Protein AF-A5IZ38-F1 (afdb_monomer)

Mean predicted aligned error: 10.1 Å

Solvent-accessible surface area (backbone atoms only — not comparable to full-atom values): 22453 Å² total; per-residue (Å²): 129,82,81,79,72,78,81,65,81,74,67,98,78,52,60,69,39,56,30,22,94,85,27,89,41,72,40,40,49,67,57,51,66,51,55,42,49,67,48,47,71,60,35,50,74,72,67,51,71,61,56,84,64,45,83,82,74,67,75,89,55,76,58,35,37,31,35,37,46,33,78,35,29,62,71,71,43,76,42,51,26,86,52,90,80,62,40,81,42,83,52,65,94,46,70,87,67,57,73,76,56,59,71,46,69,62,50,44,52,53,49,34,47,42,32,18,53,51,19,73,37,47,79,24,36,38,35,36,31,52,59,74,90,63,63,71,57,58,57,53,49,49,41,32,79,77,66,65,34,30,27,33,42,30,82,53,65,82,76,53,73,62,59,47,51,39,52,55,54,65,79,68,62,60,85,65,78,77,54,65,60,90,83,39,59,88,68,78,88,74,50,74,67,53,52,53,51,50,54,49,38,47,50,46,48,36,47,40,51,51,35,53,42,36,85,67,36,40,77,84,69,41,53,67,58,50,31,49,53,34,46,51,42,14,51,53,20,54,78,68,66,30,47,36,39,28,41,58,50,59,62,80,63,75,70,48,74,58,62,30,41,57,70,66,52,74,39,81,67,20,39,51,99,88,36,81,29,73,66,32,40,48,46,47,47,37,30,52,54,64,77,42,86,91,41,75,69,57,47,34,36,44,58,47,47,49,65,53,66,51,91,67,91,73,86,82,82,92,86,76,72,77,76,62,82,58,62,56,74,55,55,70,36,40,68,56,30,30,53,38,34,55,50,36,51,56,50,58,64,48,38,67,64,36,101,26,43,48,72,45,72,46,53,45,100,83,70,45,81,41,64,73,75,79,84,73,80,85,86,73,89,71,81,131

Foldseek 3Di:
DPPPPPPPPDPPPFDWDALEPPAPDIDGPVVLVVQLCPCVVVCVVVVLPCQVVCLPDPDDDLQLAEEEEEQADEDPNNFRAHRPQAAAAEDDPDPVQQPPGHYDCPSVVVCNQPAGSNHSHVSRHYYYYHDRVDAPVVSVCCCCVVPVHQHYEYQDDQDDQLVLLLVVLPPQDDPPLVDADPPFDADDQDDPVRLVLLLVLLLLVLLLLRLLCCVLAVVSSVLVVLLVSLQVVLVVSVVRNHAYEYELALLVPSDDVPSLACVSQQDPQQDDPNHRDLVSNLSSLSNSCNNDPSDSSNSSSVVRSCLQRPPDDPDDDDDDRSNDHHPVVLCNPSVSSNVSNVVSSVVSSVSNDDPSYHYDFDAPPVRHTDGDDPPDDPPDPDDD

Organism: Mycoplasmopsis agalactiae (strain NCTC 10123 / CIP 59.7 / PG2) (NCBI:txid347257)

InterPro domains:
  IPR036852 Peptidase S8/S53 domain superfamily [G3DSA:3.40.50.200] (44-381)
  IPR036852 Peptidase S8/S53 domain superfamily [SSF52743] (63-375)

Secondary structure (DSSP, 8-state):
-----------TT--EEESSSS-S-EEEHHHHHHHTTTTHHHHHHTT--GGGGTTTSPPP-TTSEEEEEESSB--GGG-----TT-EEEE--SSTTTGGGPPB-HHHHHHHHHHHSTTSS-TT-EEEEEE--SS-HHHHHHHHHHHH---EEEE---PPPHHHHHHHHHHHS--GGGGSPPTT---PPPPPHHHHHHHHHHHHHHHHHHHHHTTGGGHHHHTHHHHHHHHHHHHHHHHHTT-EEEEE--SGGGSS-HHHHSSTTT--GGGEETTEE-HHHHHHHHHHHHHHS---HHHHHHHHHHHHHH--S-----SS---SS---HHHHHSHHHHHHHHHHHHHHHHHTT--TTEEEE--B-TTS-B---------------

Sequence (384 aa):
MPMIMVATSLPNNDNEIKLNANSSETISKALYNKLIKLYKPYYDKLGIWDRDDTHQNYESNKYDKVGIIELHDTTEDYFLSQNKNFHFKKILLDKAKDSNIAIDDHGYAVCSLIGTDTGINPNALLYYSSLNNANIIDYIKNFYEKYDIKLINMSLGPTNPYDLIYNISNSSYSKNIFTKYKNSTVMNSLSTSDKKRLKHSYLLLAKAIVYFTLFENEQIYNLSSIKKNYSEIGKYAQKNNIKIIQSSGNDNNEITNEMGNNEFLNQPEFMENGIISKDKIYSSFQSFFNQTPNTRMLRTIRAILDKAFNNNNWIYDFDNNWISDFDFPSFIDPKTRKEKLFKALSYWQSLHYHDGIISVGSVNWSNIASPFSSFTKKIRAHTL

pLDDT: mean 79.43, std 18.35, range [22.16, 98.06]

Structure (mmCIF, N/CA/C/O backbone):
data_AF-A5IZ38-F1
#
_entry.id   AF-A5IZ38-F1
#
loop_
_atom_site.group_PDB
_atom_site.id
_atom_site.type_symbol
_atom_site.label_atom_id
_atom_site.label_alt_id
_atom_site.label_comp_id
_atom_site.label_asym_id
_atom_site.label_entity_id
_atom_site.label_seq_id
_atom_site.pdbx_PDB_ins_code
_atom_site.Cartn_x
_atom_site.Cartn_y
_atom_site.Cartn_z
_atom_site.occupancy
_atom_site.B_iso_or_equiv
_atom_site.auth_seq_id
_atom_site.auth_comp_id
_atom_site.auth_asym_id
_atom_site.auth_atom_id
_atom_site.pdbx_PDB_model_num
ATOM 1 N N . MET A 1 1 ? -12.557 12.482 -6.720 1.00 26.14 1 MET A N 1
ATOM 2 C CA . MET A 1 1 ? -13.920 13.042 -6.745 1.00 26.14 1 MET A CA 1
ATOM 3 C C . MET A 1 1 ? -13.873 14.346 -5.964 1.00 26.14 1 MET A C 1
ATOM 5 O O . MET A 1 1 ? -13.251 14.335 -4.906 1.00 26.14 1 MET A O 1
ATOM 9 N N . PRO A 1 2 ? -14.384 15.479 -6.475 1.00 22.16 2 PRO A N 1
ATOM 10 C CA . PRO A 1 2 ? -14.448 16.681 -5.659 1.00 22.16 2 PRO A CA 1
ATOM 11 C C . PRO A 1 2 ? -15.354 16.368 -4.472 1.00 22.16 2 PRO A C 1
ATOM 13 O O . PRO A 1 2 ? -16.440 15.821 -4.648 1.00 22.16 2 PRO A O 1
ATOM 16 N N . MET A 1 3 ? -14.872 16.664 -3.269 1.00 24.45 3 MET A N 1
ATOM 17 C CA . MET A 1 3 ? -15.709 16.750 -2.084 1.00 24.45 3 MET A CA 1
ATOM 18 C C . MET A 1 3 ? -16.775 17.795 -2.432 1.00 24.45 3 MET A C 1
ATOM 20 O O . MET A 1 3 ? -16.469 18.986 -2.496 1.00 24.45 3 MET A O 1
ATOM 24 N N . ILE A 1 4 ? -17.986 17.359 -2.791 1.00 23.55 4 ILE A N 1
ATOM 25 C CA . ILE A 1 4 ? -19.114 18.268 -2.975 1.00 23.55 4 ILE A CA 1
ATOM 26 C C . ILE A 1 4 ? -19.472 18.729 -1.565 1.00 23.55 4 ILE A C 1
ATOM 28 O O . ILE A 1 4 ? -20.332 18.162 -0.900 1.00 23.55 4 ILE A O 1
ATOM 32 N N . MET A 1 5 ? -18.761 19.744 -1.080 1.00 26.56 5 MET A N 1
ATOM 33 C CA . MET A 1 5 ? -19.292 20.594 -0.036 1.00 26.56 5 MET A CA 1
ATOM 34 C C . MET A 1 5 ? -20.402 21.393 -0.701 1.00 26.56 5 MET A C 1
ATOM 36 O O . MET A 1 5 ? -20.150 22.386 -1.381 1.00 26.56 5 MET A O 1
ATOM 40 N N . VAL A 1 6 ? -21.643 20.929 -0.547 1.00 26.62 6 VAL A N 1
ATOM 41 C CA . VAL A 1 6 ? -22.785 21.821 -0.714 1.00 26.62 6 VAL A CA 1
ATOM 42 C C . VAL A 1 6 ? -22.636 22.849 0.402 1.00 26.62 6 VAL A C 1
ATOM 44 O O . VAL A 1 6 ? -22.978 22.583 1.555 1.00 26.62 6 VAL A O 1
ATOM 47 N N . ALA A 1 7 ? -22.046 23.996 0.071 1.00 31.62 7 ALA A N 1
ATOM 48 C CA . ALA A 1 7 ? -22.030 25.171 0.920 1.00 31.62 7 ALA A CA 1
ATOM 49 C C . ALA A 1 7 ? -23.467 25.696 1.010 1.00 31.62 7 ALA A C 1
ATOM 51 O O . ALA A 1 7 ? -23.849 26.662 0.361 1.00 31.62 7 ALA A O 1
ATOM 52 N N . THR A 1 8 ? -24.301 25.014 1.788 1.00 37.41 8 THR A N 1
ATOM 53 C CA . THR A 1 8 ? -25.486 25.645 2.350 1.00 37.41 8 THR A CA 1
ATOM 54 C C . THR A 1 8 ? -24.958 26.541 3.455 1.00 37.41 8 THR A C 1
ATOM 56 O O . THR A 1 8 ? -24.354 26.013 4.391 1.00 37.41 8 THR A O 1
ATOM 59 N N . SER A 1 9 ? -25.136 27.857 3.337 1.00 40.84 9 SER A N 1
ATOM 60 C CA . SER A 1 9 ? -24.907 28.802 4.431 1.00 40.84 9 SER A CA 1
ATOM 61 C C . SER A 1 9 ? -25.506 28.217 5.710 1.00 40.84 9 SER A C 1
ATOM 63 O O . SER A 1 9 ? -26.728 28.072 5.809 1.00 40.84 9 SER A O 1
ATOM 65 N N . LEU A 1 10 ? -24.651 27.772 6.631 1.00 48.34 10 LEU A N 1
ATOM 66 C CA . LEU A 1 10 ? -25.107 27.260 7.914 1.00 48.34 10 LEU A CA 1
ATOM 67 C C . LEU A 1 10 ? -25.697 28.460 8.669 1.00 48.34 10 LEU A C 1
ATOM 69 O O . LEU A 1 10 ? -25.060 29.515 8.698 1.00 48.34 10 LEU A O 1
ATOM 73 N N . PRO A 1 11 ? -26.933 28.368 9.180 1.00 47.59 11 PRO A N 1
ATOM 74 C CA . PRO A 1 11 ? -27.545 29.473 9.898 1.00 47.59 11 PRO A CA 1
ATOM 75 C C . PRO A 1 11 ? -26.682 29.860 11.111 1.00 47.59 11 PRO A C 1
ATOM 77 O O . PRO A 1 11 ? -26.232 29.003 11.863 1.00 47.59 11 PRO A O 1
ATOM 80 N N . ASN A 1 12 ? -26.492 31.167 11.317 1.00 48.22 12 ASN A N 1
ATOM 81 C CA . ASN A 1 12 ? -25.656 31.781 12.368 1.00 48.22 12 ASN A CA 1
ATOM 82 C C . ASN A 1 12 ? -26.086 31.480 13.827 1.00 48.22 12 ASN A C 1
ATOM 84 O O . ASN A 1 12 ? -25.519 32.053 14.749 1.00 48.22 12 ASN A O 1
ATOM 88 N N . ASN A 1 13 ? -27.073 30.605 14.045 1.00 54.66 13 ASN A N 1
ATOM 89 C CA . ASN A 1 13 ? -27.627 30.251 15.360 1.00 54.66 13 ASN A CA 1
ATOM 90 C C . ASN A 1 13 ? -27.396 28.776 15.730 1.00 54.66 13 ASN A C 1
ATOM 92 O O . ASN A 1 13 ? -28.115 28.222 16.565 1.00 54.66 13 ASN A O 1
ATOM 96 N N . ASP A 1 14 ? -26.433 28.103 15.104 1.00 62.09 14 ASP A N 1
ATOM 97 C CA . ASP A 1 14 ? -26.144 26.720 15.458 1.00 62.09 14 ASP A CA 1
ATOM 98 C C . ASP A 1 14 ? -25.391 26.658 16.792 1.00 62.09 14 ASP A C 1
ATOM 100 O O . ASP A 1 14 ? -24.223 27.028 16.873 1.00 62.09 14 ASP A O 1
ATOM 104 N N . ASN A 1 15 ? -26.050 26.133 17.829 1.00 84.62 15 ASN A N 1
ATOM 105 C CA . ASN A 1 15 ? -25.371 25.718 19.055 1.00 84.62 15 ASN A CA 1
ATOM 106 C C . ASN A 1 15 ? -24.191 24.808 18.694 1.00 84.62 15 ASN A C 1
ATOM 108 O O . ASN A 1 15 ? -24.372 23.764 18.051 1.00 84.62 15 ASN A O 1
ATOM 112 N N . GLU A 1 16 ? -22.998 25.208 19.116 1.00 90.31 16 GLU A N 1
ATOM 113 C CA . GLU A 1 16 ? -21.815 24.372 19.013 1.00 90.31 16 GLU A CA 1
ATOM 114 C C . GLU A 1 16 ? -21.898 23.217 20.011 1.00 90.31 16 GLU A C 1
ATOM 116 O O . GLU A 1 16 ? -22.345 23.366 21.150 1.00 90.31 16 GLU A O 1
ATOM 121 N N . ILE A 1 17 ? -21.468 22.046 19.563 1.00 92.62 17 ILE A N 1
ATOM 122 C CA . ILE A 1 17 ? -21.305 20.849 20.381 1.00 92.62 17 ILE A CA 1
ATOM 123 C C . ILE A 1 17 ? -19.865 20.367 20.239 1.00 92.62 17 ILE A C 1
ATOM 125 O O . ILE A 1 17 ? -19.242 20.575 19.199 1.00 92.62 17 ILE A O 1
ATOM 129 N N . LYS A 1 18 ? -19.325 19.712 21.267 1.00 92.88 18 LYS A N 1
ATOM 130 C CA . LYS A 1 18 ? -18.025 19.039 21.142 1.00 92.88 18 LYS A CA 1
ATOM 131 C C . LYS A 1 18 ? -18.110 17.903 20.129 1.00 92.88 18 LYS A C 1
ATOM 133 O O . LYS A 1 18 ? -19.163 17.277 20.033 1.00 92.88 18 LYS A O 1
ATOM 138 N N . LEU A 1 19 ? -17.017 17.587 19.432 1.00 91.06 19 LEU A N 1
ATOM 139 C CA . LEU A 1 19 ? -16.993 16.445 18.503 1.00 91.06 19 LEU A CA 1
ATOM 140 C C . LEU A 1 19 ? -17.249 15.114 19.223 1.00 91.06 19 LEU A C 1
ATOM 142 O O . LEU A 1 19 ? -18.016 14.284 18.732 1.00 91.06 19 LEU A O 1
ATOM 146 N N . ASN A 1 20 ? -16.670 14.968 20.417 1.00 92.38 20 ASN A N 1
ATOM 147 C CA . ASN A 1 20 ? -16.955 13.906 21.375 1.00 92.38 20 ASN A CA 1
ATOM 148 C C . ASN A 1 20 ? -16.713 14.366 22.821 1.00 92.38 20 ASN A C 1
ATOM 150 O O . ASN A 1 20 ? -16.308 15.504 23.058 1.00 92.38 20 ASN A O 1
ATOM 154 N N . ALA A 1 21 ? -16.977 13.492 23.798 1.00 88.38 21 ALA A N 1
ATOM 155 C CA . ALA A 1 21 ? -16.871 13.822 25.222 1.00 88.38 21 ALA A CA 1
ATOM 156 C C . ALA A 1 21 ? -15.472 14.323 25.641 1.00 88.38 21 ALA A C 1
ATOM 158 O O . ALA A 1 21 ? -15.375 15.227 26.478 1.00 88.38 21 ALA A O 1
ATOM 159 N N . ASN A 1 22 ? -14.415 13.777 25.032 1.00 87.06 22 ASN A N 1
ATOM 160 C CA . ASN A 1 22 ? -13.018 14.076 25.357 1.00 87.06 22 ASN A CA 1
ATOM 161 C C . ASN A 1 22 ? -12.400 15.156 24.456 1.00 87.06 22 ASN A C 1
ATOM 163 O O . ASN A 1 22 ? -11.372 15.721 24.812 1.00 87.06 22 ASN A O 1
ATOM 167 N N . SER A 1 23 ? -13.029 15.469 23.323 1.00 88.75 23 SER A N 1
ATOM 168 C CA . SER A 1 23 ? -12.504 16.401 22.324 1.00 88.75 23 SER A CA 1
ATOM 169 C C . SER A 1 23 ? -12.352 17.838 22.850 1.00 88.75 23 SER A C 1
ATOM 171 O O . SER A 1 23 ? -13.195 18.350 23.610 1.00 88.75 23 SER A O 1
ATOM 173 N N . SER A 1 24 ? -11.277 18.498 22.404 1.00 89.50 24 SER A N 1
ATOM 174 C CA . SER A 1 24 ? -11.072 19.950 22.503 1.00 89.50 24 SER A CA 1
ATOM 175 C C . SER A 1 24 ? -11.806 20.746 21.422 1.00 89.50 24 SER A C 1
ATOM 177 O O . SER A 1 24 ? -11.967 21.955 21.567 1.00 89.50 24 SER A O 1
ATOM 179 N N . GLU A 1 25 ? -12.251 20.082 20.358 1.00 89.75 25 GLU A N 1
ATOM 180 C CA . GLU A 1 25 ? -12.828 20.695 19.167 1.00 89.75 25 GLU A CA 1
ATOM 181 C C . GLU A 1 25 ? -14.359 20.746 19.239 1.00 89.75 25 GLU A C 1
ATOM 183 O O . GLU A 1 25 ? -15.025 19.858 19.789 1.00 89.75 25 GLU A O 1
ATOM 188 N N . THR A 1 26 ? -14.934 21.782 18.628 1.00 91.12 26 THR A N 1
ATOM 189 C CA . THR A 1 26 ? -16.383 21.965 18.511 1.00 91.12 26 THR A CA 1
ATOM 190 C C . THR A 1 26 ? -16.840 21.991 17.057 1.00 91.12 26 THR A C 1
ATOM 192 O O . THR A 1 26 ? -16.072 22.202 16.119 1.00 91.12 26 THR A O 1
ATOM 195 N N . ILE A 1 27 ? -18.129 21.733 16.859 1.00 91.69 27 ILE A N 1
ATOM 196 C CA . ILE A 1 27 ? -18.794 21.788 15.562 1.00 91.69 27 ILE A CA 1
ATOM 197 C C . ILE A 1 27 ? -20.224 22.278 15.725 1.00 91.69 27 ILE A C 1
ATOM 199 O O . ILE A 1 27 ? -20.875 22.035 16.743 1.00 91.69 27 ILE A O 1
ATOM 203 N N . SER A 1 28 ? -20.753 22.920 14.687 1.00 93.19 28 SER A N 1
ATOM 204 C CA . SER A 1 28 ? -22.173 23.249 14.640 1.00 93.19 28 SER A CA 1
ATOM 205 C C . SER A 1 28 ? -23.008 21.963 14.661 1.00 93.19 28 SER A C 1
ATOM 207 O O . SER A 1 28 ? -22.737 21.005 13.923 1.00 93.19 28 SER A O 1
ATOM 209 N N . LYS A 1 29 ? -24.059 21.934 15.489 1.00 90.69 29 LYS A N 1
ATOM 210 C CA . LYS A 1 29 ? -24.967 20.779 15.576 1.00 90.69 29 LYS A CA 1
ATOM 211 C C . LYS A 1 29 ? -25.564 20.402 14.215 1.00 90.69 29 LYS A C 1
ATOM 213 O O . LYS A 1 29 ? -25.745 19.217 13.926 1.00 90.69 29 LYS A O 1
ATOM 218 N N . ALA A 1 30 ? -25.860 21.384 13.359 1.00 89.50 30 ALA A N 1
ATOM 219 C CA . ALA A 1 30 ? -26.395 21.120 12.026 1.00 89.50 30 ALA A CA 1
ATOM 220 C C . ALA A 1 30 ? -25.363 20.455 11.105 1.00 89.50 30 ALA A C 1
ATOM 222 O O . ALA A 1 30 ? -25.721 19.543 10.355 1.00 89.50 30 ALA A O 1
ATOM 223 N N . LEU A 1 31 ? -24.094 20.876 11.159 1.00 89.31 31 LEU A N 1
ATOM 224 C CA . LEU A 1 31 ? -23.029 20.249 10.381 1.00 89.31 31 LEU A CA 1
ATOM 225 C C . LEU A 1 31 ? -22.761 18.819 10.862 1.00 89.31 31 LEU A C 1
ATOM 227 O O . LEU A 1 31 ? -22.715 17.909 10.036 1.00 89.31 31 LEU A O 1
ATOM 231 N N . TYR A 1 32 ? -22.685 18.598 12.174 1.00 91.88 32 TYR A N 1
ATOM 232 C CA . TYR A 1 32 ? -22.549 17.258 12.749 1.00 91.88 32 TYR A CA 1
ATOM 233 C C . TYR A 1 32 ? -23.661 16.311 12.257 1.00 91.88 32 TYR A C 1
ATOM 235 O O . TYR A 1 32 ? -23.368 15.255 11.695 1.00 91.88 32 TYR A O 1
ATOM 243 N N . ASN A 1 33 ? -24.930 16.733 12.333 1.00 90.19 33 ASN A N 1
ATOM 244 C CA . ASN A 1 33 ? -26.077 15.932 11.881 1.00 90.19 33 ASN A CA 1
ATOM 245 C C . ASN A 1 33 ? -26.040 15.587 10.381 1.00 90.19 33 ASN A C 1
ATOM 247 O O . ASN A 1 33 ? -26.626 14.585 9.963 1.00 90.19 33 ASN A O 1
ATOM 251 N N . LYS A 1 34 ? -25.390 16.420 9.558 1.00 89.31 34 LYS A N 1
ATOM 252 C CA . LYS A 1 34 ? -25.162 16.133 8.135 1.00 89.31 34 LYS A CA 1
ATOM 253 C C . LYS A 1 34 ? -24.046 15.105 7.955 1.00 89.31 34 LYS A C 1
ATOM 255 O O . LYS A 1 34 ? -24.214 14.163 7.186 1.00 89.31 34 LYS A O 1
ATOM 260 N N . LEU A 1 35 ? -22.930 15.271 8.665 1.00 89.50 35 LEU A N 1
ATOM 261 C CA . LEU A 1 35 ? -21.743 14.424 8.524 1.00 89.50 35 LEU A CA 1
ATOM 262 C C . LEU A 1 35 ? -21.998 12.975 8.953 1.00 89.50 35 LEU A C 1
ATOM 264 O O . LEU A 1 35 ? -21.610 12.063 8.227 1.00 89.50 35 LEU A O 1
ATOM 268 N N . ILE A 1 36 ? -22.719 12.744 10.054 1.00 89.38 36 ILE A N 1
ATOM 269 C CA . ILE A 1 36 ? -23.016 11.378 10.534 1.00 89.38 36 ILE A CA 1
ATOM 270 C C . ILE A 1 36 ? -23.857 10.547 9.550 1.00 89.38 36 ILE A C 1
ATOM 272 O O . ILE A 1 36 ? -23.861 9.320 9.609 1.00 89.38 36 ILE A O 1
ATOM 276 N N . LYS A 1 37 ? -24.545 11.203 8.604 1.00 87.44 37 LYS A N 1
ATOM 277 C CA . LYS A 1 37 ? -25.358 10.556 7.561 1.00 87.44 37 LYS A CA 1
ATOM 278 C C . LYS A 1 37 ? -24.602 10.327 6.252 1.00 87.44 37 LYS A C 1
ATOM 280 O O . LYS A 1 37 ? -25.165 9.731 5.338 1.00 87.44 37 LYS A O 1
ATOM 285 N N . LEU A 1 38 ? -23.347 10.774 6.145 1.00 85.94 38 LEU A N 1
ATOM 286 C CA . LEU A 1 38 ? -22.576 10.747 4.898 1.00 85.94 38 LEU A CA 1
ATOM 287 C C . LEU A 1 38 ? -22.450 9.333 4.307 1.00 85.94 38 LEU A C 1
ATOM 289 O O . LEU A 1 38 ? -22.584 9.163 3.098 1.00 85.94 38 LEU A O 1
ATOM 293 N N . TYR A 1 39 ? -22.234 8.325 5.158 1.00 83.44 39 TYR A N 1
ATOM 294 C CA . TYR A 1 39 ? -22.057 6.930 4.739 1.00 83.44 39 TYR A CA 1
ATOM 295 C C . TYR A 1 39 ? -23.345 6.102 4.746 1.00 83.44 39 TYR A C 1
ATOM 297 O O . TYR A 1 39 ? -23.320 4.955 4.304 1.00 83.44 39 TYR A O 1
ATOM 305 N N . LYS A 1 40 ? -24.485 6.670 5.169 1.00 83.50 40 LYS A N 1
ATOM 306 C CA . LYS A 1 40 ? -25.761 5.941 5.230 1.00 83.50 40 LYS A CA 1
ATOM 307 C C . LYS A 1 40 ? -26.129 5.269 3.894 1.00 83.50 40 LYS A C 1
ATOM 309 O O . LYS A 1 40 ? -26.362 4.066 3.911 1.00 83.50 40 LYS A O 1
ATOM 314 N N . PRO A 1 41 ? -26.053 5.944 2.725 1.00 83.50 41 PRO A N 1
ATOM 315 C CA . PRO A 1 41 ? -26.365 5.292 1.449 1.00 83.50 41 PRO A CA 1
ATOM 316 C C . PRO A 1 41 ? -25.462 4.092 1.122 1.00 83.50 41 PRO A C 1
ATOM 318 O O . PRO A 1 41 ? -25.882 3.162 0.437 1.00 83.50 41 PRO A O 1
ATOM 321 N N . TYR A 1 42 ? -24.209 4.113 1.589 1.00 80.50 42 TYR A N 1
ATOM 322 C CA . TYR A 1 42 ? -23.277 3.002 1.406 1.00 80.50 42 TYR A CA 1
ATOM 323 C C . TYR A 1 42 ? -23.657 1.810 2.291 1.00 80.50 42 TYR A C 1
ATOM 325 O O . TYR A 1 42 ? -23.711 0.683 1.803 1.00 80.50 42 TYR A O 1
ATOM 333 N N . TYR A 1 43 ? -23.984 2.056 3.561 1.00 83.56 43 TYR A N 1
ATOM 334 C CA . TYR A 1 43 ? -24.446 1.021 4.488 1.00 83.56 43 TYR A CA 1
ATOM 335 C C . TYR A 1 43 ? -25.780 0.407 4.055 1.00 83.56 43 TYR A C 1
ATOM 337 O O . TYR A 1 43 ? -25.907 -0.817 4.040 1.00 83.56 43 TYR A O 1
ATOM 345 N N . ASP A 1 44 ? -26.720 1.229 3.584 1.00 81.44 44 ASP A N 1
ATOM 346 C CA . ASP A 1 44 ? -28.009 0.764 3.070 1.00 81.44 44 ASP A CA 1
ATOM 347 C C . ASP A 1 44 ? -27.832 -0.191 1.881 1.00 81.44 44 ASP A C 1
ATOM 349 O O . ASP A 1 44 ? -28.496 -1.226 1.803 1.00 81.44 44 ASP A O 1
ATOM 353 N N . LYS A 1 45 ? -26.885 0.110 0.978 1.00 78.50 45 LYS A N 1
ATOM 354 C CA . LYS A 1 45 ? -26.538 -0.764 -0.154 1.00 78.50 45 LYS A CA 1
ATOM 355 C C . LYS A 1 45 ? -25.963 -2.109 0.302 1.00 78.50 45 LYS A C 1
ATOM 357 O O . LYS A 1 45 ? -26.183 -3.118 -0.363 1.00 78.50 45 LYS A O 1
ATOM 362 N N . LEU A 1 46 ? -25.218 -2.121 1.405 1.00 79.00 46 LEU A N 1
ATOM 363 C CA . LEU A 1 46 ? -24.658 -3.338 1.996 1.00 79.00 46 LEU A CA 1
ATOM 364 C C . LEU A 1 46 ? -25.674 -4.117 2.852 1.00 79.00 46 LEU A C 1
ATOM 366 O O . LEU A 1 46 ? -25.317 -5.158 3.395 1.00 79.00 46 LEU A O 1
ATOM 370 N N . GLY A 1 47 ? -26.920 -3.641 2.967 1.00 82.31 47 GLY A N 1
ATOM 371 C CA . GLY A 1 47 ? -27.958 -4.279 3.781 1.00 82.31 47 GLY A CA 1
ATOM 372 C C . GLY A 1 47 ? -27.818 -4.015 5.283 1.00 82.31 47 GLY A C 1
ATOM 373 O O . GLY A 1 47 ? -28.368 -4.760 6.087 1.00 82.31 47 GLY A O 1
ATOM 374 N N . ILE A 1 48 ? -27.066 -2.983 5.678 1.00 83.44 48 ILE A N 1
ATOM 375 C CA . ILE A 1 48 ? -26.840 -2.616 7.080 1.00 83.44 48 ILE A CA 1
ATOM 376 C C . ILE A 1 48 ? -27.854 -1.528 7.466 1.00 83.44 48 ILE A C 1
ATOM 378 O O . ILE A 1 48 ? -27.511 -0.351 7.578 1.00 83.44 48 ILE A O 1
ATOM 382 N N . TRP A 1 49 ? -29.121 -1.913 7.606 1.00 79.75 49 TRP A N 1
ATOM 383 C CA . TRP A 1 49 ? -30.230 -0.967 7.801 1.00 79.75 49 TRP A CA 1
ATOM 384 C C . TRP A 1 49 ? -30.432 -0.550 9.262 1.00 79.75 49 TRP A C 1
ATOM 386 O O . TRP A 1 49 ? -30.724 0.614 9.532 1.00 79.75 49 TRP A O 1
ATOM 396 N N . ASP A 1 50 ? -30.167 -1.454 10.206 1.00 71.62 50 ASP A N 1
ATOM 397 C CA . ASP A 1 50 ? -30.507 -1.263 11.627 1.00 71.62 50 ASP A CA 1
ATOM 398 C C . ASP A 1 50 ? -29.417 -0.534 12.425 1.00 71.62 50 ASP A C 1
ATOM 400 O O . ASP A 1 50 ? -29.502 -0.394 13.643 1.00 71.62 50 ASP A O 1
ATOM 404 N N . ARG A 1 51 ? -28.370 -0.050 11.748 1.00 77.38 51 ARG A N 1
ATOM 405 C CA . ARG A 1 51 ? -27.239 0.664 12.357 1.00 77.38 51 ARG A CA 1
ATOM 406 C C . ARG A 1 51 ? -27.701 1.801 13.271 1.00 77.38 51 ARG A C 1
ATOM 408 O O . ARG A 1 51 ? -27.210 1.919 14.390 1.00 77.38 51 ARG A O 1
ATOM 415 N N . ASP A 1 52 ? -28.634 2.621 12.793 1.00 69.38 52 ASP A N 1
ATOM 416 C CA . ASP A 1 52 ? -29.102 3.809 13.516 1.00 69.38 52 ASP A CA 1
ATOM 417 C C . ASP A 1 52 ? -30.038 3.443 14.698 1.00 69.38 52 ASP A C 1
ATOM 419 O O . ASP A 1 52 ? -30.177 4.233 15.633 1.00 69.38 52 ASP A O 1
ATOM 423 N N . ASP A 1 53 ? -30.608 2.229 14.706 1.00 63.75 53 ASP A N 1
ATOM 424 C CA . ASP A 1 53 ? -31.478 1.707 15.775 1.00 63.75 53 ASP A CA 1
ATOM 425 C C . ASP A 1 53 ? -30.680 1.066 16.931 1.00 63.75 53 ASP A C 1
ATOM 427 O O . ASP A 1 53 ? -31.195 0.878 18.039 1.00 63.75 53 ASP A O 1
ATOM 431 N N . THR A 1 54 ? -29.389 0.774 16.716 1.00 58.22 54 THR A N 1
ATOM 432 C CA . THR A 1 54 ? -28.534 0.042 17.671 1.00 58.22 54 THR A CA 1
ATOM 433 C C . THR A 1 54 ? -28.258 0.765 18.990 1.00 58.22 54 THR A C 1
ATOM 435 O O . THR A 1 54 ? -27.780 0.134 19.925 1.00 58.22 54 THR A O 1
ATOM 438 N N . HIS A 1 55 ? -28.557 2.057 19.141 1.00 56.94 55 HIS A N 1
ATOM 439 C CA . HIS A 1 55 ? -28.225 2.777 20.378 1.00 56.94 55 HIS A CA 1
ATOM 440 C C . HIS A 1 55 ? -29.090 2.392 21.588 1.00 56.94 55 HIS A C 1
ATOM 442 O O . HIS A 1 55 ? -28.657 2.595 22.721 1.00 56.94 55 HIS A O 1
ATOM 448 N N . GLN A 1 56 ? -30.307 1.878 21.378 1.00 58.38 56 GLN A N 1
ATOM 449 C CA . GLN A 1 56 ? -31.271 1.687 22.472 1.00 58.38 56 GLN A CA 1
ATOM 450 C C . GLN A 1 56 ? -31.390 0.235 22.960 1.00 58.38 56 GLN A C 1
ATOM 452 O O . GLN A 1 56 ? -31.727 0.037 24.122 1.00 58.38 56 GLN A O 1
ATOM 457 N N . ASN A 1 57 ? -31.046 -0.762 22.130 1.00 63.12 57 ASN A N 1
ATOM 458 C CA . ASN A 1 57 ? -31.182 -2.196 22.443 1.00 63.12 57 ASN A CA 1
ATOM 459 C C . ASN A 1 57 ? -29.908 -3.005 22.108 1.00 63.12 57 ASN A C 1
ATOM 461 O O . ASN A 1 57 ? -29.986 -4.112 21.580 1.00 63.12 57 ASN A O 1
ATOM 465 N N . TYR A 1 58 ? -28.724 -2.437 22.358 1.00 70.56 58 TYR A N 1
ATOM 466 C CA . TYR A 1 58 ? -27.456 -3.104 22.053 1.00 70.56 58 TYR A CA 1
ATOM 467 C C . TYR A 1 58 ? -27.106 -4.188 23.073 1.00 70.56 58 TYR A C 1
ATOM 469 O O . TYR A 1 58 ? -26.847 -3.889 24.241 1.00 70.56 58 TYR A O 1
ATOM 477 N N . GLU A 1 59 ? -27.004 -5.433 22.619 1.00 75.56 59 GLU A N 1
ATOM 478 C CA . GLU A 1 59 ? -26.366 -6.494 23.392 1.00 75.56 59 GLU A CA 1
ATOM 479 C C . GLU A 1 59 ? -24.878 -6.554 23.053 1.00 75.56 59 GLU A C 1
ATOM 481 O O . GLU A 1 59 ? -24.487 -6.768 21.903 1.00 75.56 59 GLU A O 1
ATOM 486 N N . SER A 1 60 ? -24.039 -6.358 24.073 1.00 79.69 60 SER A N 1
ATOM 487 C CA . SER A 1 60 ? -22.594 -6.399 23.887 1.00 79.69 60 SER A CA 1
ATOM 488 C C . SER A 1 60 ? -22.140 -7.773 23.404 1.00 79.69 60 SER A C 1
ATOM 490 O O . SER A 1 60 ? -22.585 -8.813 23.894 1.00 79.69 60 SER A O 1
ATOM 492 N N . ASN A 1 61 ? -21.207 -7.775 22.459 1.00 83.94 61 ASN A N 1
ATOM 493 C CA . ASN A 1 61 ? -20.606 -8.976 21.917 1.00 83.94 61 ASN A CA 1
ATOM 494 C C . ASN A 1 61 ? -19.070 -8.942 22.037 1.00 83.94 61 ASN A C 1
ATOM 496 O O . ASN A 1 61 ? -18.423 -7.907 22.185 1.00 83.94 61 ASN A O 1
ATOM 500 N N . LYS A 1 62 ? -18.445 -10.119 21.937 1.00 84.38 62 LYS A N 1
ATOM 501 C CA . LYS A 1 62 ? -16.982 -10.289 22.069 1.00 84.38 62 LYS A CA 1
ATOM 502 C C . LYS A 1 62 ? -16.136 -9.580 20.991 1.00 84.38 62 LYS A C 1
ATOM 504 O O . LYS A 1 62 ? -14.914 -9.573 21.100 1.00 84.38 62 LYS A O 1
ATOM 509 N N . TYR A 1 63 ? -16.760 -9.055 19.942 1.00 89.62 63 TYR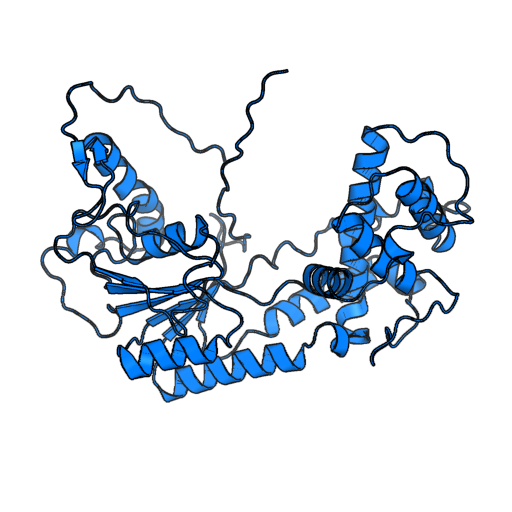 A N 1
ATOM 510 C CA . TYR A 1 63 ? -16.157 -8.302 18.839 1.00 89.62 63 TYR A CA 1
ATOM 511 C C . TYR A 1 63 ? -16.387 -6.786 18.950 1.00 89.62 63 TYR A C 1
ATOM 513 O O . TYR A 1 63 ? -15.935 -6.051 18.078 1.00 89.62 63 TYR A O 1
ATOM 521 N N . ASP A 1 64 ? -17.014 -6.306 20.031 1.00 91.25 64 ASP A N 1
ATOM 522 C CA . ASP A 1 64 ? -17.166 -4.869 20.303 1.00 91.25 64 ASP A CA 1
ATOM 523 C C . ASP A 1 64 ? -15.827 -4.192 20.549 1.00 91.25 64 ASP A C 1
ATOM 525 O O . ASP A 1 64 ? -15.650 -3.022 20.227 1.00 91.25 64 ASP A O 1
ATOM 529 N N . LYS A 1 65 ? -14.867 -4.926 21.120 1.00 96.50 65 LYS A N 1
ATOM 530 C CA . LYS A 1 65 ? -13.487 -4.463 21.226 1.00 96.50 65 LYS A CA 1
ATOM 531 C C . LYS A 1 65 ? -12.801 -4.666 19.885 1.00 96.50 65 LYS A C 1
ATOM 533 O O . LYS A 1 65 ? -12.519 -5.805 19.499 1.00 96.50 65 LYS A O 1
ATOM 538 N N . VAL A 1 66 ? -12.500 -3.561 19.215 1.00 97.69 66 VAL A N 1
ATOM 539 C CA . VAL A 1 66 ? -11.859 -3.569 17.902 1.00 97.69 66 VAL A CA 1
ATOM 540 C C . VAL A 1 66 ? -10.436 -3.053 18.030 1.00 97.69 66 VAL A C 1
ATOM 542 O O . VAL A 1 66 ? -10.213 -1.891 18.364 1.00 97.69 66 VAL A O 1
ATOM 545 N N . GLY A 1 67 ? -9.471 -3.930 17.765 1.00 97.62 67 GLY A N 1
ATOM 546 C CA . GLY A 1 67 ? -8.071 -3.559 17.596 1.00 97.62 67 GLY A CA 1
ATOM 547 C C . GLY A 1 67 ? -7.853 -2.956 16.213 1.00 97.62 67 GLY A C 1
ATOM 548 O O . G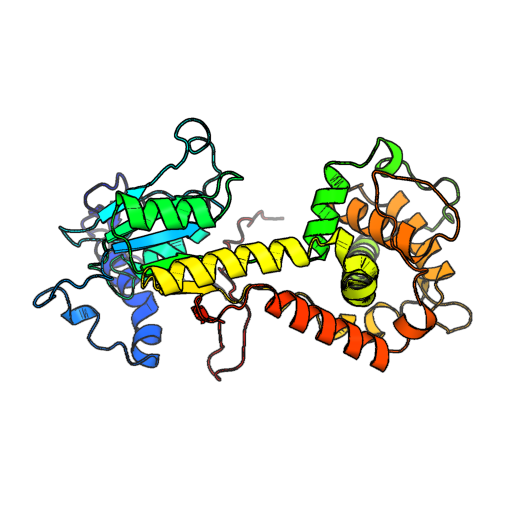LY A 1 67 ? -8.357 -3.485 15.228 1.00 97.62 67 GLY A O 1
ATOM 549 N N . ILE A 1 68 ? -7.104 -1.868 16.120 1.00 96.25 68 ILE A N 1
ATOM 550 C CA . ILE A 1 68 ? -6.769 -1.187 14.869 1.00 96.25 68 ILE A CA 1
ATOM 551 C C . ILE A 1 68 ? -5.252 -1.027 14.828 1.00 96.25 68 ILE A C 1
ATOM 553 O O . ILE A 1 68 ? -4.670 -0.459 15.751 1.00 96.25 68 ILE A O 1
ATOM 557 N N . ILE A 1 69 ? -4.622 -1.557 13.779 1.00 94.19 69 ILE A N 1
ATOM 558 C CA . ILE A 1 69 ? -3.176 -1.455 13.544 1.00 94.19 69 ILE A CA 1
ATOM 559 C C . ILE A 1 69 ? -2.937 -0.655 12.262 1.00 94.19 69 ILE A C 1
ATOM 561 O O . ILE A 1 69 ? -3.392 -1.061 11.192 1.00 94.19 69 ILE A O 1
ATOM 565 N N . GLU A 1 70 ? -2.189 0.442 12.366 1.00 91.06 70 GLU A N 1
ATOM 566 C CA . GLU A 1 70 ? -1.904 1.379 11.266 1.00 91.06 70 GLU A CA 1
ATOM 567 C C . GLU A 1 70 ? -0.407 1.738 11.185 1.00 91.06 70 GLU A C 1
ATOM 569 O O . GLU A 1 70 ? 0.356 1.471 12.111 1.00 91.06 70 GLU A O 1
ATOM 574 N N . LEU A 1 71 ? 0.044 2.349 10.080 1.00 86.12 71 LEU A N 1
ATOM 575 C CA . LEU A 1 71 ? 1.441 2.813 9.935 1.00 86.12 71 LEU A CA 1
ATOM 576 C C . LEU A 1 71 ? 1.726 4.090 10.730 1.00 86.12 71 LEU A C 1
ATOM 578 O O . LEU A 1 71 ? 2.847 4.313 11.182 1.00 86.12 71 LEU A O 1
ATOM 582 N N . HIS A 1 72 ? 0.716 4.940 10.853 1.00 87.50 72 HIS A N 1
ATOM 583 C CA . HIS A 1 72 ? 0.812 6.287 11.392 1.00 87.50 72 HIS A CA 1
ATOM 584 C C . HIS A 1 72 ? -0.093 6.426 12.613 1.00 87.50 72 HIS A C 1
ATOM 586 O O . HIS A 1 72 ? -0.964 5.591 12.848 1.00 87.50 72 HIS A O 1
ATOM 592 N N . ASP A 1 73 ? 0.153 7.429 13.448 1.00 88.12 73 ASP A N 1
ATOM 593 C CA . ASP A 1 73 ? -0.683 7.696 14.618 1.00 88.12 73 ASP A CA 1
ATOM 594 C C . ASP A 1 73 ? -1.914 8.543 14.237 1.00 88.12 73 ASP A C 1
ATOM 596 O O . ASP A 1 73 ? -1.982 9.132 13.160 1.00 88.12 73 ASP A O 1
ATOM 600 N N . THR A 1 74 ? -2.905 8.608 15.122 1.00 88.94 74 THR A N 1
ATOM 601 C CA . THR A 1 74 ? -4.112 9.433 14.960 1.00 88.94 74 THR A CA 1
ATOM 602 C C . THR A 1 74 ? -4.510 10.086 16.284 1.00 88.94 74 THR A C 1
ATOM 604 O O . THR A 1 74 ? -3.917 9.785 17.312 1.00 88.94 74 THR A O 1
ATOM 607 N N . THR A 1 75 ? -5.484 10.994 16.315 1.00 85.88 75 THR A N 1
ATOM 608 C CA . THR A 1 75 ? -5.982 11.597 17.570 1.00 85.88 75 THR A CA 1
ATOM 609 C C . THR A 1 75 ? -7.493 11.457 17.686 1.00 85.88 75 THR A C 1
ATOM 611 O O . THR A 1 75 ? -8.198 11.464 16.677 1.00 85.88 75 THR A O 1
ATOM 614 N N . GLU A 1 76 ? -7.991 11.342 18.921 1.00 88.25 76 GLU A N 1
ATOM 615 C CA . GLU A 1 76 ? -9.430 11.276 19.183 1.00 88.25 76 GLU A CA 1
ATOM 616 C C . GLU A 1 76 ? -10.141 12.622 19.055 1.00 88.25 76 GLU A C 1
ATOM 618 O O . GLU A 1 76 ? -11.366 12.645 18.941 1.00 88.25 76 GLU A O 1
ATOM 623 N N . ASP A 1 77 ? -9.394 13.729 19.018 1.00 86.44 77 ASP A N 1
ATOM 624 C CA . ASP A 1 77 ? -9.957 15.084 19.025 1.00 86.44 77 ASP A CA 1
ATOM 625 C C . ASP A 1 77 ? -10.947 15.316 17.887 1.00 86.44 77 ASP A C 1
ATOM 627 O O . ASP A 1 77 ? -11.917 16.045 18.065 1.00 86.44 77 ASP A O 1
ATOM 631 N N . TYR A 1 78 ? -10.757 14.651 16.747 1.00 86.56 78 TYR A N 1
ATOM 632 C CA . TYR A 1 78 ? -11.575 14.849 15.553 1.00 86.56 78 TYR A CA 1
ATOM 633 C C . TYR A 1 78 ? -12.708 13.827 15.385 1.00 86.56 78 TYR A C 1
ATOM 635 O O . TYR A 1 78 ? -13.500 13.950 14.451 1.00 86.56 78 TYR A O 1
ATOM 643 N N . PHE A 1 79 ? -12.817 12.808 16.246 1.00 92.44 79 PHE A N 1
ATOM 644 C CA . PHE A 1 79 ? -13.840 11.773 16.081 1.00 92.44 79 PHE A CA 1
ATOM 645 C C . PHE A 1 79 ? -15.242 12.297 16.395 1.00 92.44 79 PHE A C 1
ATOM 647 O O . PHE A 1 79 ? -15.503 12.798 17.489 1.00 92.44 79 PHE A O 1
ATOM 654 N N . LEU A 1 80 ? -16.158 12.120 15.438 1.00 92.62 80 LEU A N 1
ATOM 655 C CA . LEU A 1 80 ? -17.567 12.495 15.558 1.00 92.62 80 LEU A CA 1
ATOM 656 C C . LEU A 1 80 ? -18.331 11.444 16.369 1.00 92.62 80 LEU A C 1
ATOM 658 O O . LEU A 1 80 ? -18.783 10.448 15.808 1.00 92.62 80 LEU A O 1
ATOM 662 N N . SER A 1 81 ? -18.474 11.651 17.676 1.00 92.75 81 SER A N 1
ATOM 663 C CA . SER A 1 81 ? -19.210 10.731 18.544 1.00 92.75 81 SER A CA 1
ATOM 664 C C . SER A 1 81 ? -19.904 11.437 19.709 1.00 92.75 81 SER A C 1
ATOM 666 O O . SER A 1 81 ? -19.257 11.931 20.624 1.00 92.75 81 SER A O 1
ATOM 668 N N . GLN A 1 82 ? -21.232 11.454 19.717 1.00 91.88 82 GLN A N 1
ATOM 669 C CA . GLN A 1 82 ? -22.071 11.877 20.840 1.00 91.88 82 GLN A CA 1
ATOM 670 C C . GLN A 1 82 ? -22.505 10.684 21.702 1.00 91.88 82 GLN A C 1
ATOM 672 O O . GLN A 1 82 ? -23.254 10.857 22.669 1.00 91.88 82 GLN A O 1
ATOM 677 N N . ASN A 1 83 ? -22.033 9.474 21.383 1.00 88.25 83 ASN A N 1
ATOM 678 C CA . ASN A 1 83 ? -22.227 8.311 22.231 1.00 88.25 83 ASN A CA 1
ATOM 679 C C . ASN A 1 83 ? -21.534 8.543 23.584 1.00 88.25 83 ASN A C 1
ATOM 681 O O . ASN A 1 83 ? -20.320 8.727 23.659 1.00 88.25 83 ASN A O 1
ATOM 685 N N . LYS A 1 84 ? -22.302 8.494 24.678 1.00 85.88 84 LYS A N 1
ATOM 686 C CA . LYS A 1 84 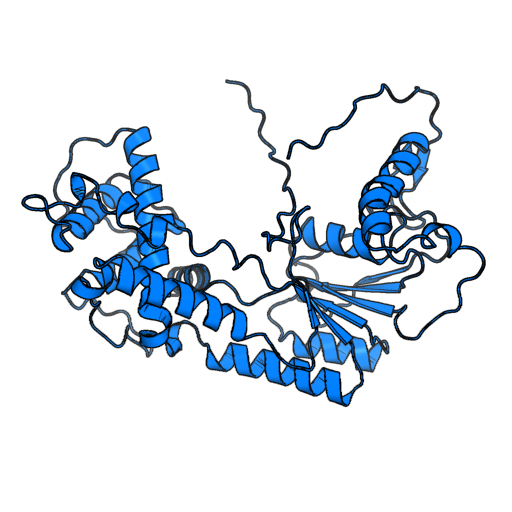? -21.773 8.655 26.045 1.00 85.88 84 LYS A CA 1
ATOM 687 C C . LYS A 1 84 ? -20.747 7.582 26.416 1.00 85.88 84 LYS A C 1
ATOM 689 O O . LYS A 1 84 ? -19.928 7.815 27.296 1.00 85.88 84 LYS A O 1
ATOM 694 N N . ASN A 1 85 ? -20.805 6.435 25.744 1.00 85.88 85 ASN A N 1
ATOM 695 C CA . ASN A 1 85 ? -19.903 5.307 25.942 1.00 85.88 85 ASN A CA 1
ATOM 696 C C . ASN A 1 85 ? -18.788 5.256 24.887 1.00 85.88 85 ASN A C 1
ATOM 698 O O . ASN A 1 85 ? -18.143 4.219 24.744 1.00 85.88 85 ASN A O 1
ATOM 702 N N . PHE A 1 86 ? -18.569 6.341 24.132 1.00 91.75 86 PHE A N 1
ATOM 703 C CA . PHE A 1 86 ? -17.479 6.405 23.167 1.00 91.75 86 PHE A CA 1
ATOM 704 C C . PHE A 1 86 ? -16.144 6.071 23.836 1.00 91.75 86 PHE A C 1
ATOM 706 O O . PHE A 1 86 ? -15.792 6.628 24.877 1.00 91.75 86 PHE A O 1
ATOM 713 N N . HIS A 1 87 ? -15.402 5.154 23.223 1.00 94.12 87 HIS A N 1
ATOM 714 C CA . HIS A 1 87 ? -14.130 4.693 23.742 1.00 94.12 87 HIS A CA 1
ATOM 715 C C . HIS A 1 87 ? -13.092 4.672 22.636 1.00 94.12 87 HIS A C 1
ATOM 717 O O . HIS A 1 87 ? -13.215 3.924 21.665 1.00 94.12 87 HIS A O 1
ATOM 723 N N . PHE A 1 88 ? -12.033 5.440 22.846 1.00 95.62 88 PHE A N 1
ATOM 724 C CA . PHE A 1 88 ? -10.811 5.350 22.079 1.00 95.62 88 PHE A CA 1
ATOM 725 C C . PHE A 1 88 ? -9.638 5.194 23.039 1.00 95.62 88 PHE A C 1
ATOM 727 O O . PHE A 1 88 ? -9.461 5.970 23.977 1.00 95.62 88 PHE A O 1
ATOM 734 N N . LYS A 1 89 ? -8.828 4.162 22.819 1.00 94.88 89 LYS A N 1
ATOM 735 C CA . LYS A 1 89 ? -7.640 3.902 23.620 1.00 94.88 89 LYS A CA 1
ATOM 736 C C . LYS A 1 89 ? -6.449 3.616 22.731 1.00 94.88 89 LYS A C 1
ATOM 738 O O . LYS A 1 89 ? -6.368 2.566 22.098 1.00 94.88 89 LYS A O 1
ATOM 743 N N . LYS A 1 90 ? -5.465 4.510 22.787 1.00 92.31 90 LYS A N 1
ATOM 744 C CA . LYS A 1 90 ? -4.140 4.236 22.236 1.00 92.31 90 LYS A CA 1
ATOM 745 C C . LYS A 1 90 ? -3.425 3.172 23.061 1.00 92.31 90 LYS A C 1
ATOM 747 O O . LYS A 1 90 ? -3.377 3.234 24.292 1.00 92.31 90 LYS A O 1
ATOM 752 N N . ILE A 1 91 ? -2.844 2.208 22.366 1.00 90.38 91 ILE A N 1
ATOM 753 C CA . ILE A 1 91 ? -2.012 1.147 22.909 1.00 90.38 91 ILE A CA 1
ATOM 754 C C . ILE A 1 91 ? -0.627 1.287 22.297 1.00 90.38 91 ILE A C 1
ATOM 756 O O . ILE A 1 91 ? -0.458 1.272 21.080 1.00 90.38 91 ILE A O 1
ATOM 760 N N . LEU A 1 92 ? 0.356 1.390 23.182 1.00 84.00 92 LEU A N 1
ATOM 761 C CA . LEU A 1 92 ? 1.767 1.518 22.849 1.00 84.00 92 LEU A CA 1
ATOM 762 C C . LEU A 1 92 ? 2.457 0.222 23.282 1.00 84.00 92 LEU A C 1
ATOM 764 O O . LEU A 1 92 ? 2.275 -0.214 24.425 1.00 84.00 92 LEU A O 1
ATOM 768 N N . LEU A 1 93 ? 3.213 -0.402 22.379 1.00 81.50 93 LEU A N 1
ATOM 769 C CA . LEU A 1 93 ? 4.070 -1.539 22.725 1.00 81.50 93 LEU A CA 1
ATOM 770 C C . LEU A 1 93 ? 5.326 -1.053 23.450 1.00 81.50 93 LEU A C 1
ATOM 772 O O . LEU A 1 93 ? 5.747 -1.669 24.428 1.00 81.50 93 LEU A O 1
ATOM 776 N N . ASP A 1 94 ? 5.884 0.073 23.004 1.00 75.31 94 ASP A N 1
ATOM 777 C CA . ASP A 1 94 ? 7.062 0.716 23.577 1.00 75.31 94 ASP A CA 1
ATOM 778 C C . ASP A 1 94 ? 6.812 2.226 23.680 1.00 75.31 94 ASP A C 1
ATOM 780 O O . ASP A 1 94 ? 6.972 2.980 22.720 1.00 75.31 94 ASP A O 1
ATOM 784 N N . LYS A 1 95 ? 6.446 2.689 24.883 1.00 68.25 95 LYS A N 1
ATOM 785 C CA . LYS A 1 95 ? 6.110 4.100 25.145 1.00 68.25 95 LYS A CA 1
ATOM 786 C C . LYS A 1 95 ? 7.199 5.091 24.716 1.00 68.25 95 LYS A C 1
ATOM 788 O O . LYS A 1 95 ? 6.864 6.233 24.415 1.00 68.25 95 LYS A O 1
ATOM 793 N N . ALA A 1 96 ? 8.475 4.699 24.734 1.00 63.91 96 ALA A N 1
ATOM 794 C CA . ALA A 1 96 ? 9.576 5.596 24.389 1.00 63.91 96 ALA A CA 1
ATOM 795 C C . ALA A 1 96 ? 9.731 5.771 22.870 1.00 63.91 96 ALA A C 1
ATOM 797 O O . ALA A 1 96 ? 10.172 6.827 22.419 1.00 63.91 96 ALA A O 1
ATOM 798 N N . LYS A 1 97 ? 9.363 4.752 22.085 1.00 63.06 97 LYS A N 1
ATOM 799 C CA . LYS A 1 97 ? 9.426 4.782 20.615 1.00 63.06 97 LYS A CA 1
ATOM 800 C C . LYS A 1 97 ? 8.113 5.227 19.977 1.00 63.06 97 LYS A C 1
ATOM 802 O O . LYS A 1 97 ? 8.140 5.853 18.922 1.00 63.06 97 LYS A O 1
ATOM 807 N N . ASP A 1 98 ? 6.990 4.961 20.638 1.00 62.62 98 ASP A N 1
ATOM 808 C CA . ASP A 1 98 ? 5.652 5.184 20.081 1.00 62.62 98 ASP A CA 1
ATOM 809 C C . ASP A 1 98 ? 5.161 6.634 20.199 1.00 62.62 98 ASP A C 1
ATOM 811 O O . ASP A 1 98 ? 4.141 6.989 19.619 1.00 62.62 98 ASP A O 1
ATOM 815 N N . SER A 1 99 ? 5.881 7.499 20.921 1.00 63.34 99 SER A N 1
ATOM 816 C CA . SER A 1 99 ? 5.497 8.902 21.140 1.00 63.34 99 SER A CA 1
ATOM 817 C C . SER A 1 99 ? 5.839 9.852 19.984 1.00 63.34 99 SER A C 1
ATOM 819 O O . SER A 1 99 ? 5.367 10.985 19.984 1.00 63.34 99 SER A O 1
ATOM 821 N N . ASN A 1 100 ? 6.634 9.409 19.001 1.00 67.38 100 ASN A N 1
ATOM 822 C CA . ASN A 1 100 ? 7.135 10.241 17.895 1.00 67.38 100 ASN A CA 1
ATOM 823 C C . ASN A 1 100 ? 6.690 9.751 16.503 1.00 67.38 100 ASN A C 1
ATOM 825 O O . ASN A 1 100 ? 7.326 10.072 15.496 1.00 67.38 100 ASN A O 1
ATOM 829 N N . ILE A 1 101 ? 5.629 8.946 16.426 1.00 77.88 101 ILE A N 1
ATOM 830 C CA . ILE A 1 101 ? 5.106 8.450 15.149 1.00 77.88 101 ILE A CA 1
ATOM 831 C C . ILE A 1 101 ? 4.318 9.570 14.459 1.00 77.88 101 ILE A C 1
ATOM 833 O O . ILE A 1 101 ? 3.529 10.272 15.087 1.00 77.88 101 ILE A O 1
ATOM 837 N N . ALA A 1 102 ? 4.551 9.754 13.156 1.00 81.69 102 ALA A N 1
ATOM 838 C CA . ALA A 1 102 ? 3.846 10.762 12.370 1.00 81.69 102 ALA A CA 1
ATOM 839 C C . ALA A 1 102 ? 2.330 10.518 12.397 1.00 81.69 102 ALA A C 1
ATOM 841 O O . ALA A 1 102 ? 1.897 9.370 12.310 1.00 81.69 102 ALA A O 1
ATOM 842 N N . ILE A 1 103 ? 1.554 11.598 12.488 1.00 83.81 103 ILE A N 1
ATOM 843 C CA . ILE A 1 103 ? 0.090 11.556 12.440 1.00 83.81 103 ILE A CA 1
ATOM 844 C C . ILE A 1 103 ? -0.373 11.630 10.986 1.00 83.81 103 ILE A C 1
ATOM 846 O O . ILE A 1 103 ? 0.146 12.447 10.218 1.00 83.81 103 ILE A O 1
ATOM 850 N N . ASP A 1 104 ? -1.359 10.813 10.622 1.00 81.88 104 ASP A N 1
ATOM 851 C CA . ASP A 1 104 ? -2.019 10.883 9.321 1.00 81.88 104 ASP A CA 1
ATOM 852 C C . ASP A 1 104 ? -3.553 10.791 9.411 1.00 81.88 104 ASP A C 1
ATOM 854 O O . ASP A 1 104 ? -4.144 10.557 10.469 1.00 81.88 104 ASP A O 1
ATOM 858 N N . ASP A 1 105 ? -4.202 10.997 8.265 1.00 84.12 105 ASP A N 1
ATOM 859 C CA . ASP A 1 105 ? -5.661 10.947 8.145 1.00 84.12 105 ASP A CA 1
ATOM 860 C C . ASP A 1 105 ? -6.189 9.514 7.928 1.00 84.12 105 ASP A C 1
ATOM 862 O O . ASP A 1 105 ? -7.403 9.292 7.941 1.00 84.12 105 ASP A O 1
ATOM 866 N N . HIS A 1 106 ? -5.313 8.532 7.686 1.00 85.06 106 HIS A N 1
ATOM 867 C CA . HIS A 1 106 ? -5.726 7.176 7.333 1.00 85.06 106 HIS A CA 1
ATOM 868 C C . HIS A 1 106 ? -6.295 6.451 8.548 1.00 85.06 106 HIS A C 1
ATOM 870 O O . HIS A 1 106 ? -7.439 5.989 8.509 1.00 85.06 106 HIS A O 1
ATOM 876 N N . GLY A 1 107 ? -5.551 6.455 9.659 1.00 86.75 107 GLY A N 1
ATOM 877 C CA . GLY A 1 107 ? -6.026 5.890 10.922 1.00 86.75 107 GLY A CA 1
ATOM 878 C C . GLY A 1 107 ? -7.312 6.557 11.410 1.00 86.75 107 GLY A C 1
ATOM 879 O O . GLY A 1 107 ? -8.230 5.877 11.875 1.00 86.75 107 GLY A O 1
ATOM 880 N N . TYR A 1 108 ? -7.429 7.875 11.206 1.00 88.44 108 TYR A N 1
ATOM 881 C CA . TYR A 1 108 ? -8.644 8.632 11.505 1.00 88.44 108 TYR A CA 1
ATOM 882 C C . TYR A 1 108 ? -9.856 8.127 10.703 1.00 88.44 108 TYR A C 1
ATOM 884 O O . TYR A 1 108 ? -10.926 7.877 11.268 1.00 88.44 108 TYR A O 1
ATOM 892 N N . ALA A 1 109 ? -9.700 7.956 9.386 1.00 88.81 109 ALA A N 1
ATOM 893 C CA . ALA A 1 109 ? -10.775 7.494 8.513 1.00 88.81 109 ALA A CA 1
ATOM 894 C C . ALA A 1 109 ? -11.228 6.071 8.871 1.00 88.81 109 ALA A C 1
ATOM 896 O O . ALA A 1 109 ? -12.429 5.807 8.943 1.00 88.81 109 ALA A O 1
ATOM 897 N N . VAL A 1 110 ? -10.277 5.177 9.152 1.00 90.06 110 VAL A N 1
ATOM 898 C CA . VAL A 1 110 ? -10.538 3.789 9.558 1.00 90.06 110 VAL A CA 1
ATOM 899 C C . VAL A 1 110 ? -11.318 3.745 10.871 1.00 90.06 110 VAL A C 1
ATOM 901 O O . VAL A 1 110 ? -12.382 3.129 10.936 1.00 90.06 110 VAL A O 1
ATOM 904 N N . CYS A 1 111 ? -10.854 4.460 11.899 1.00 93.12 111 CYS A N 1
ATOM 905 C CA . CYS A 1 111 ? -11.541 4.525 13.191 1.00 93.12 111 CYS A CA 1
ATOM 906 C C . CYS A 1 111 ? -12.962 5.093 13.052 1.00 93.12 111 CYS A C 1
ATOM 908 O O . CYS A 1 111 ? -13.905 4.554 13.634 1.00 93.12 111 CYS A O 1
ATOM 910 N N . SER A 1 112 ? -13.124 6.133 12.228 1.00 91.75 112 SER A N 1
ATOM 911 C CA . SER A 1 112 ? -14.414 6.785 11.969 1.00 91.75 112 SER A CA 1
ATOM 912 C C . SER A 1 112 ? -15.422 5.886 11.248 1.00 91.75 112 SER A C 1
ATOM 914 O O . SER A 1 112 ? -16.623 5.991 11.482 1.00 91.75 112 SER A O 1
ATOM 916 N N . LEU A 1 113 ? -14.964 4.993 10.370 1.00 90.06 113 LEU A N 1
ATOM 917 C CA . LEU A 1 113 ? -15.826 4.024 9.683 1.00 90.06 113 LEU A CA 1
ATOM 918 C C . LEU A 1 113 ? -16.196 2.824 10.562 1.00 90.06 113 LEU A C 1
ATOM 920 O O . LEU A 1 113 ? -17.190 2.152 10.290 1.00 90.06 113 LEU A O 1
ATOM 924 N N . ILE A 1 114 ? -15.429 2.563 11.619 1.00 91.75 114 ILE A N 1
ATOM 925 C CA . ILE A 1 114 ? -15.682 1.453 12.538 1.00 91.75 114 ILE A CA 1
ATOM 926 C C . ILE A 1 114 ? -16.587 1.901 13.689 1.00 91.75 114 ILE A C 1
ATOM 928 O O . ILE A 1 114 ? -17.695 1.383 13.808 1.00 91.75 114 ILE A O 1
ATOM 932 N N . GLY A 1 115 ? -16.120 2.841 14.520 1.00 91.50 115 GLY A N 1
ATOM 933 C CA . GLY A 1 115 ? -16.614 2.997 15.897 1.00 91.50 115 GLY A CA 1
ATOM 934 C C . GLY A 1 115 ? -17.125 4.372 16.305 1.00 91.50 115 GLY A C 1
ATOM 935 O O . GLY A 1 115 ? -17.362 4.600 17.486 1.00 91.50 115 GLY A O 1
ATOM 936 N N . THR A 1 116 ? -17.261 5.310 15.371 1.00 92.50 116 THR A N 1
ATOM 937 C CA . THR A 1 116 ? -17.843 6.632 15.656 1.00 92.50 116 THR A CA 1
ATOM 938 C C . THR A 1 116 ? -19.288 6.701 15.157 1.00 92.50 116 THR A C 1
ATOM 940 O O . THR A 1 116 ? -19.793 5.754 14.550 1.00 92.50 116 THR A O 1
ATOM 943 N N . ASP A 1 117 ? -19.955 7.845 15.315 1.00 91.56 117 ASP A N 1
ATOM 944 C CA . ASP A 1 117 ? -21.313 8.044 14.793 1.00 91.56 117 ASP A CA 1
ATOM 945 C C . ASP A 1 117 ? -21.367 8.152 13.265 1.00 91.56 117 ASP A C 1
ATOM 947 O O . ASP A 1 117 ? -22.449 8.277 12.695 1.00 91.56 117 ASP A O 1
ATOM 951 N N . THR A 1 118 ? -20.231 8.081 12.565 1.00 89.94 118 THR A N 1
ATOM 952 C CA . THR A 1 118 ? -20.173 7.836 11.111 1.00 89.94 118 THR A CA 1
ATOM 953 C C . THR A 1 118 ? -19.965 6.360 10.765 1.00 89.94 118 THR A C 1
ATOM 955 O O . THR A 1 118 ? -20.138 5.971 9.608 1.00 89.94 118 THR A O 1
ATOM 958 N N . GLY A 1 119 ? -19.592 5.540 11.746 1.00 89.75 119 GLY A N 1
ATOM 959 C CA . GLY A 1 119 ? -19.134 4.171 11.559 1.00 89.75 119 GLY A CA 1
ATOM 960 C C . GLY A 1 119 ? -20.236 3.126 11.604 1.00 89.75 119 GLY A C 1
ATOM 961 O O . GLY A 1 119 ? -21.358 3.404 12.020 1.00 89.75 119 GLY A O 1
ATOM 962 N N . ILE A 1 120 ? -19.912 1.915 11.165 1.00 87.94 120 ILE A N 1
ATOM 963 C CA . ILE A 1 120 ? -20.835 0.777 11.095 1.00 87.94 120 ILE A CA 1
ATOM 964 C C . ILE A 1 120 ? -21.322 0.306 12.473 1.00 87.94 120 ILE A C 1
ATOM 966 O O . ILE A 1 120 ? -22.449 -0.167 12.581 1.00 87.94 120 ILE A O 1
ATOM 970 N N . ASN A 1 121 ? -20.505 0.454 13.522 1.00 89.06 121 ASN A N 1
ATOM 971 C CA . ASN A 1 121 ? -20.864 0.107 14.894 1.00 89.06 121 ASN A CA 1
ATOM 972 C C . ASN A 1 121 ? -20.468 1.235 15.862 1.00 89.06 121 ASN A C 1
ATOM 974 O O . ASN A 1 121 ? -19.390 1.180 16.452 1.00 89.06 121 ASN A O 1
ATOM 978 N N . PRO A 1 122 ? -21.341 2.230 16.093 1.00 89.31 122 PRO A N 1
ATOM 979 C CA . PRO A 1 122 ? -21.072 3.328 17.026 1.00 89.31 122 PRO A CA 1
ATOM 980 C C . PRO A 1 122 ? -20.849 2.909 18.493 1.00 89.31 122 PRO A C 1
ATOM 982 O O . PRO A 1 122 ? -20.471 3.743 19.314 1.00 89.31 122 PRO A O 1
ATOM 985 N N . ASN A 1 123 ? -21.114 1.645 18.850 1.00 88.69 123 ASN A N 1
ATOM 986 C CA . ASN A 1 123 ? -20.873 1.087 20.184 1.00 88.69 123 ASN A CA 1
ATOM 987 C C . ASN A 1 123 ? -19.524 0.352 20.296 1.00 88.69 123 ASN A C 1
ATOM 989 O O . ASN A 1 123 ? -19.210 -0.190 21.357 1.00 88.69 123 ASN A O 1
ATOM 993 N N . ALA A 1 124 ? -18.722 0.313 19.228 1.00 92.88 124 ALA A N 1
ATOM 994 C CA . ALA A 1 124 ? -17.410 -0.318 19.257 1.00 92.88 124 ALA A CA 1
ATOM 995 C C . ALA A 1 124 ? -16.445 0.417 20.205 1.00 92.88 124 ALA A C 1
ATOM 997 O O . ALA A 1 124 ? -16.343 1.643 20.214 1.00 92.88 124 ALA A O 1
ATOM 998 N N . LEU A 1 125 ? -15.680 -0.361 20.967 1.00 95.62 125 LEU A N 1
ATOM 999 C CA . LEU A 1 125 ? -14.581 0.110 21.795 1.00 95.62 125 LEU A CA 1
ATOM 1000 C C . LEU A 1 125 ? -13.299 0.063 20.963 1.00 95.62 125 LEU A C 1
ATOM 1002 O O . LEU A 1 125 ? -12.794 -1.020 20.652 1.00 95.62 125 LEU A O 1
ATOM 1006 N N . LEU A 1 126 ? -12.781 1.232 20.588 1.00 97.25 126 LEU A N 1
ATOM 1007 C CA . LEU A 1 126 ? -11.645 1.347 19.680 1.00 97.25 126 LEU A CA 1
ATOM 1008 C C . LEU A 1 126 ? -10.319 1.272 20.438 1.00 97.25 126 LEU A C 1
ATOM 1010 O O . LEU A 1 126 ? -10.031 2.092 21.310 1.00 97.25 126 LEU A O 1
ATOM 1014 N N . TYR A 1 127 ? -9.486 0.309 20.059 1.00 97.44 127 TYR A N 1
ATOM 1015 C CA . TYR A 1 127 ? -8.142 0.105 20.584 1.00 97.44 127 TYR A CA 1
ATOM 1016 C C . TYR A 1 127 ? -7.135 0.281 19.452 1.00 97.44 127 TYR A C 1
ATOM 1018 O O . TYR A 1 127 ? -7.096 -0.521 18.526 1.00 97.44 127 TYR A O 1
ATOM 1026 N N . TYR A 1 128 ? -6.323 1.328 19.511 1.00 95.56 128 TYR A N 1
ATOM 1027 C CA . TYR A 1 128 ? -5.505 1.767 18.383 1.00 95.56 128 TYR A CA 1
ATOM 1028 C C . TYR A 1 128 ? -4.014 1.604 18.654 1.00 95.56 128 TYR A C 1
ATOM 1030 O O . TYR A 1 128 ? -3.533 2.011 19.710 1.00 95.56 128 TYR A O 1
ATOM 1038 N N . SER A 1 129 ? -3.270 1.085 17.683 1.00 93.69 129 SER A N 1
ATOM 1039 C CA . SER A 1 129 ? -1.811 1.049 17.702 1.00 93.69 129 SER A CA 1
ATOM 1040 C C . SER A 1 129 ? -1.239 1.446 16.348 1.00 93.69 129 SER A C 1
ATOM 1042 O O . SER A 1 129 ? -1.702 0.995 15.303 1.00 93.69 129 SER A O 1
ATOM 1044 N N . SER A 1 130 ? -0.175 2.240 16.379 1.00 90.00 130 SER A N 1
ATOM 1045 C CA . SER A 1 130 ? 0.653 2.541 15.218 1.00 90.00 130 SER A CA 1
ATOM 1046 C C . SER A 1 130 ? 1.928 1.689 15.228 1.00 90.00 130 SER A C 1
ATOM 1048 O O . SER A 1 130 ? 2.497 1.401 16.286 1.00 90.00 130 SER A O 1
ATOM 1050 N N . LEU A 1 131 ? 2.360 1.233 14.051 1.00 86.50 131 LEU A N 1
ATOM 1051 C CA . LEU A 1 131 ? 3.543 0.390 13.887 1.00 86.50 131 LEU A CA 1
ATOM 1052 C C . LEU A 1 131 ? 4.840 1.189 14.084 1.00 86.50 131 LEU A C 1
ATOM 1054 O O . LEU A 1 131 ? 5.045 2.230 13.466 1.00 86.50 131 LEU A O 1
ATOM 1058 N N . ASN A 1 132 ? 5.759 0.654 14.892 1.00 75.50 132 ASN A N 1
ATOM 1059 C CA . ASN A 1 132 ? 7.002 1.318 15.309 1.00 75.50 132 ASN A CA 1
ATOM 1060 C C . ASN A 1 132 ? 8.284 0.534 14.946 1.00 75.50 132 ASN A C 1
ATOM 1062 O O . ASN A 1 132 ? 9.234 0.465 15.727 1.00 75.50 132 ASN A O 1
ATOM 1066 N N . ASN A 1 133 ? 8.322 -0.085 13.763 1.00 69.75 133 ASN A N 1
ATOM 1067 C CA . ASN A 1 133 ? 9.340 -1.068 13.347 1.00 69.75 133 ASN A CA 1
ATOM 1068 C C . ASN A 1 133 ? 9.323 -2.405 14.124 1.00 69.75 133 ASN A C 1
ATOM 1070 O O . ASN A 1 133 ? 10.172 -3.255 13.857 1.00 69.75 133 ASN A O 1
ATOM 1074 N N . ALA A 1 134 ? 8.388 -2.627 15.055 1.00 75.19 134 ALA A N 1
ATOM 1075 C CA . ALA A 1 134 ? 8.132 -3.955 15.618 1.00 75.19 134 ALA A CA 1
ATOM 1076 C C . ALA A 1 134 ? 7.335 -4.850 14.650 1.00 75.19 134 ALA A C 1
ATOM 1078 O O . ALA A 1 134 ? 6.703 -4.374 13.702 1.00 75.19 134 ALA A O 1
ATOM 1079 N N . ASN A 1 135 ? 7.346 -6.164 14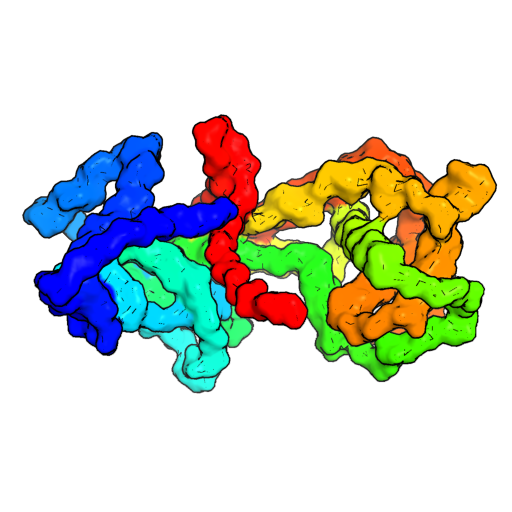.897 1.00 86.69 135 ASN A N 1
ATOM 1080 C CA . ASN A 1 135 ? 6.585 -7.105 14.082 1.00 86.69 135 ASN A CA 1
ATOM 1081 C C . ASN A 1 135 ? 5.083 -6.967 14.363 1.00 86.69 135 ASN A C 1
ATOM 1083 O O . ASN A 1 135 ? 4.653 -6.920 15.513 1.00 86.69 135 ASN A O 1
ATOM 1087 N N . ILE A 1 136 ? 4.265 -6.998 13.308 1.00 90.50 136 ILE A N 1
ATOM 1088 C CA . ILE A 1 136 ? 2.796 -6.888 13.401 1.00 90.50 136 ILE A CA 1
ATOM 1089 C C . ILE A 1 136 ? 2.203 -7.931 14.365 1.00 90.50 136 ILE A C 1
ATOM 1091 O O . ILE A 1 136 ? 1.272 -7.636 15.114 1.00 90.50 136 ILE A O 1
ATOM 1095 N N . ILE A 1 137 ? 2.767 -9.145 14.391 1.00 94.00 137 ILE A N 1
ATOM 1096 C CA . ILE A 1 137 ? 2.323 -10.220 15.287 1.00 94.00 137 ILE A CA 1
ATOM 1097 C C . ILE A 1 137 ? 2.391 -9.826 16.769 1.00 94.00 137 ILE A C 1
ATOM 1099 O O . ILE A 1 137 ? 1.549 -10.260 17.552 1.00 94.00 137 ILE A O 1
ATOM 1103 N N . ASP A 1 138 ? 3.346 -8.984 17.163 1.00 93.50 138 ASP A N 1
ATOM 1104 C CA . ASP A 1 138 ? 3.522 -8.588 18.561 1.00 93.50 138 ASP A CA 1
ATOM 1105 C C . ASP A 1 138 ? 2.399 -7.647 19.012 1.00 93.50 138 ASP A C 1
ATOM 1107 O O . ASP A 1 138 ? 1.902 -7.761 20.133 1.00 93.50 138 ASP A O 1
ATOM 1111 N N . TYR A 1 139 ? 1.909 -6.791 18.112 1.00 93.69 139 TYR A N 1
ATOM 1112 C CA . TYR A 1 139 ? 0.717 -5.974 18.353 1.00 93.69 139 TYR A CA 1
ATOM 1113 C C . TYR A 1 139 ? -0.536 -6.837 18.492 1.00 93.69 139 TYR A C 1
ATOM 1115 O O . TYR A 1 139 ? -1.327 -6.626 19.408 1.00 93.69 139 TYR A O 1
ATOM 1123 N N . ILE A 1 140 ? -0.689 -7.845 17.630 1.00 95.81 140 ILE A N 1
ATOM 1124 C CA . ILE A 1 140 ? -1.819 -8.783 17.680 1.00 95.81 140 ILE A CA 1
ATOM 1125 C C . ILE A 1 140 ? -1.823 -9.556 19.003 1.00 95.81 140 ILE A C 1
ATOM 1127 O O . ILE A 1 140 ? -2.855 -9.616 19.673 1.00 95.81 140 ILE A O 1
ATOM 1131 N N . LYS A 1 141 ? -0.667 -10.098 19.408 1.00 96.50 141 LYS A N 1
ATOM 1132 C CA . LYS A 1 141 ? -0.491 -10.765 20.707 1.00 96.50 141 LYS A CA 1
ATOM 1133 C C . LYS A 1 141 ? -0.843 -9.822 21.849 1.00 96.50 141 LYS A C 1
ATOM 1135 O O . LYS A 1 141 ? -1.631 -10.178 22.712 1.00 96.50 141 LYS A O 1
ATOM 1140 N N . ASN A 1 142 ? -0.339 -8.591 21.826 1.00 95.25 142 ASN A N 1
ATOM 1141 C CA . ASN A 1 142 ? -0.607 -7.612 22.874 1.00 95.25 142 ASN A CA 1
ATOM 1142 C C . ASN A 1 142 ? -2.093 -7.220 22.964 1.00 95.25 142 ASN A C 1
ATOM 1144 O O . ASN A 1 142 ? -2.628 -7.134 24.069 1.00 95.25 142 ASN A O 1
ATOM 1148 N N . PHE A 1 143 ? -2.775 -7.022 21.832 1.00 96.50 143 PHE A N 1
ATOM 1149 C CA . PHE A 1 143 ? -4.218 -6.775 21.795 1.00 96.50 143 PHE A CA 1
ATOM 1150 C C . PHE A 1 143 ? -5.017 -7.938 22.387 1.00 96.50 143 PHE A C 1
ATOM 1152 O O . PHE A 1 143 ? -5.899 -7.721 23.220 1.00 96.50 143 PHE A O 1
ATOM 1159 N N . TYR A 1 144 ? -4.694 -9.169 22.000 1.00 97.12 144 TYR A N 1
ATOM 1160 C CA . TYR A 1 144 ? -5.391 -10.347 22.498 1.00 97.12 144 TYR A CA 1
ATOM 1161 C C . TYR A 1 144 ? -5.079 -10.621 23.976 1.00 97.12 144 TYR A C 1
ATOM 1163 O O . TYR A 1 144 ? -5.981 -10.650 24.807 1.00 97.12 144 TYR A O 1
ATOM 1171 N N . GLU A 1 145 ? -3.805 -10.759 24.332 1.00 96.62 145 GLU A N 1
ATOM 1172 C CA . GLU A 1 145 ? -3.372 -11.243 25.647 1.00 96.62 145 GLU A CA 1
ATOM 1173 C C . GLU A 1 145 ? -3.614 -10.225 26.769 1.00 96.62 145 GLU A C 1
ATOM 1175 O O . GLU A 1 145 ? -3.893 -10.625 27.898 1.00 96.62 145 GLU A O 1
ATOM 1180 N N . LYS A 1 146 ? -3.540 -8.914 26.488 1.00 95.94 146 LYS A N 1
ATOM 1181 C CA . LYS A 1 146 ? -3.747 -7.875 27.516 1.00 95.94 146 LYS A CA 1
ATOM 1182 C C . LYS A 1 146 ? -5.142 -7.264 27.528 1.00 95.94 146 LYS A C 1
ATOM 1184 O O . LYS A 1 146 ? -5.554 -6.749 28.566 1.00 95.94 146 LYS A O 1
ATOM 1189 N N . TYR A 1 147 ? -5.847 -7.264 26.397 1.00 95.75 147 TYR A N 1
ATOM 1190 C CA . TYR A 1 147 ? -7.120 -6.547 26.263 1.00 95.75 147 TYR A CA 1
ATOM 1191 C C . TYR A 1 147 ? -8.294 -7.444 25.836 1.00 95.75 147 TYR A C 1
ATOM 1193 O O . TYR A 1 147 ? -9.433 -6.965 25.827 1.00 95.75 147 TYR A O 1
ATOM 1201 N N . ASP A 1 148 ? -8.049 -8.734 25.565 1.00 96.31 148 ASP A N 1
ATOM 1202 C CA . ASP A 1 148 ? -9.032 -9.715 25.071 1.00 96.31 148 ASP A CA 1
ATOM 1203 C C . ASP A 1 148 ? -9.757 -9.219 23.809 1.00 96.31 148 ASP A C 1
ATOM 1205 O O . ASP A 1 148 ? -10.976 -9.306 23.672 1.00 96.31 148 ASP A O 1
ATOM 1209 N N . ILE A 1 149 ? -8.994 -8.626 22.889 1.00 97.75 149 ILE A N 1
ATOM 1210 C CA . ILE A 1 149 ? -9.498 -8.161 21.595 1.00 97.75 149 ILE A CA 1
ATOM 1211 C C . ILE A 1 149 ? -9.514 -9.335 20.616 1.00 97.75 149 ILE A C 1
ATOM 1213 O O . ILE A 1 149 ? -8.487 -9.973 20.376 1.00 97.75 149 ILE A O 1
ATOM 1217 N N . LYS A 1 150 ? -10.683 -9.602 20.023 1.00 96.62 150 LYS A N 1
ATOM 1218 C CA . LYS A 1 150 ? -10.901 -10.712 19.074 1.00 96.62 150 LYS A CA 1
ATOM 1219 C C . LYS A 1 150 ? -11.282 -10.267 17.668 1.00 96.62 150 LYS A C 1
ATOM 1221 O O . LYS A 1 150 ? -11.380 -11.121 16.791 1.00 96.62 150 LYS A O 1
ATOM 1226 N N . LEU A 1 151 ? -11.480 -8.972 17.443 1.00 97.62 151 LEU A N 1
ATOM 1227 C CA . LEU A 1 151 ? -11.620 -8.379 16.119 1.00 97.62 151 LEU A CA 1
ATOM 1228 C C . LEU A 1 151 ? -10.489 -7.372 15.931 1.00 97.62 151 LEU A C 1
ATOM 1230 O O . LEU A 1 151 ? -10.369 -6.432 16.711 1.00 97.62 151 LEU A O 1
ATOM 1234 N N . ILE A 1 152 ? -9.643 -7.590 14.929 1.00 97.50 152 ILE A N 1
ATOM 1235 C CA . ILE A 1 152 ? -8.504 -6.722 14.636 1.00 97.50 152 ILE A CA 1
ATOM 1236 C C . ILE A 1 152 ? -8.574 -6.306 13.171 1.00 97.50 152 ILE A C 1
ATOM 1238 O O . ILE A 1 152 ? -8.590 -7.155 12.283 1.00 97.50 152 ILE A O 1
ATOM 1242 N N . ASN A 1 153 ? -8.602 -5.002 12.924 1.00 95.00 153 ASN A N 1
ATOM 1243 C CA . ASN A 1 153 ? -8.476 -4.408 11.606 1.00 95.00 153 ASN A CA 1
ATOM 1244 C C . ASN A 1 153 ? -7.021 -3.993 11.347 1.00 95.00 153 ASN A C 1
ATOM 1246 O O . ASN A 1 153 ? -6.402 -3.300 12.156 1.00 95.00 153 ASN A O 1
ATOM 1250 N N . MET A 1 154 ? -6.502 -4.385 10.189 1.00 91.25 154 MET A N 1
ATOM 1251 C CA . MET A 1 154 ? -5.191 -4.010 9.678 1.00 91.25 154 MET A CA 1
ATOM 1252 C C . MET A 1 154 ? -5.351 -3.406 8.287 1.00 91.25 154 MET A C 1
ATOM 1254 O O . MET A 1 154 ? -5.464 -4.122 7.292 1.00 91.25 154 MET A O 1
ATOM 1258 N N . SER A 1 155 ? -5.309 -2.086 8.170 1.00 80.69 155 SER A N 1
ATOM 1259 C CA . SER A 1 155 ? -5.404 -1.426 6.860 1.00 80.69 155 SER A CA 1
ATOM 1260 C C . SER A 1 155 ? -4.031 -1.353 6.177 1.00 80.69 155 SER A C 1
ATOM 1262 O O . S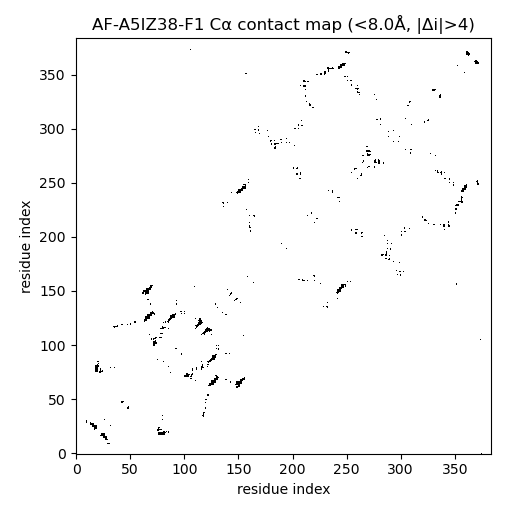ER A 1 155 ? -3.609 -0.310 5.686 1.00 80.69 155 SER A O 1
ATOM 1264 N N . LEU A 1 156 ? -3.307 -2.473 6.194 1.00 79.88 156 LEU A N 1
ATOM 1265 C CA . LEU A 1 156 ? -1.883 -2.575 5.895 1.00 79.88 156 LEU A CA 1
ATOM 1266 C C . LEU A 1 156 ? -1.624 -3.678 4.870 1.00 79.88 156 LEU A C 1
ATOM 1268 O O . LEU A 1 156 ? -2.339 -4.674 4.829 1.00 79.88 156 LEU A O 1
ATOM 1272 N N . GLY A 1 157 ? -0.560 -3.516 4.088 1.00 78.69 157 GLY A N 1
ATOM 1273 C CA . GLY A 1 157 ? -0.061 -4.523 3.158 1.00 78.69 157 GLY A CA 1
ATOM 1274 C C . GLY A 1 157 ? 1.464 -4.476 3.077 1.00 78.69 157 GLY A C 1
ATOM 1275 O O . GLY A 1 157 ? 2.085 -3.556 3.622 1.00 78.69 157 GLY A O 1
ATOM 1276 N N . PRO A 1 158 ? 2.103 -5.470 2.442 1.00 79.25 158 PRO A N 1
ATOM 1277 C CA . PRO A 1 158 ? 3.528 -5.390 2.167 1.00 79.25 158 PRO A CA 1
ATOM 1278 C C . PRO A 1 158 ? 3.815 -4.189 1.252 1.00 79.25 158 PRO A C 1
ATOM 1280 O O . PRO A 1 158 ? 3.070 -3.914 0.316 1.00 79.25 158 PRO A O 1
ATOM 1283 N N . THR A 1 159 ? 4.913 -3.480 1.510 1.00 81.00 159 THR A N 1
ATOM 1284 C CA . THR A 1 159 ? 5.405 -2.409 0.630 1.00 81.00 159 THR A CA 1
ATOM 1285 C C . THR A 1 159 ? 5.553 -2.929 -0.795 1.00 81.00 159 THR A C 1
ATOM 1287 O O . THR A 1 159 ? 6.207 -3.950 -0.976 1.00 81.00 159 THR A O 1
ATOM 1290 N N . ASN A 1 160 ? 5.013 -2.235 -1.801 1.00 83.00 160 ASN A N 1
ATOM 1291 C CA . ASN A 1 160 ? 5.103 -2.705 -3.186 1.00 83.00 160 ASN A CA 1
ATOM 1292 C C . ASN A 1 160 ? 6.577 -2.937 -3.632 1.00 83.00 160 ASN A C 1
ATOM 1294 O O . ASN A 1 160 ? 7.501 -2.300 -3.110 1.00 83.00 160 ASN A O 1
ATOM 1298 N N . PRO A 1 161 ? 6.827 -3.822 -4.618 1.00 85.12 161 PRO A N 1
ATOM 1299 C CA . PRO A 1 161 ? 8.180 -4.197 -5.045 1.00 85.12 161 PRO A CA 1
ATOM 1300 C C . PRO A 1 161 ? 9.072 -3.022 -5.461 1.00 85.12 161 PRO A C 1
ATOM 1302 O O . PRO A 1 161 ? 10.269 -3.003 -5.165 1.00 85.12 161 PRO A O 1
ATOM 1305 N N . TYR A 1 162 ? 8.498 -2.023 -6.140 1.00 86.06 162 TYR A N 1
ATOM 1306 C CA . TYR A 1 162 ? 9.238 -0.840 -6.581 1.00 86.06 162 TYR A CA 1
ATOM 1307 C C . TYR A 1 162 ? 9.705 -0.001 -5.382 1.00 86.06 162 TYR A C 1
ATOM 1309 O O . TYR A 1 162 ? 10.864 0.420 -5.330 1.00 86.06 162 TYR A O 1
ATOM 1317 N N . ASP A 1 163 ? 8.836 0.191 -4.388 1.00 80.50 163 ASP A N 1
ATOM 1318 C CA . ASP A 1 163 ? 9.128 0.953 -3.178 1.00 80.50 163 ASP A CA 1
ATOM 1319 C C . ASP A 1 163 ? 10.090 0.210 -2.232 1.00 80.50 163 ASP A C 1
ATOM 1321 O O . ASP A 1 163 ? 10.852 0.838 -1.490 1.00 80.50 163 ASP A O 1
ATOM 1325 N N . LEU A 1 164 ? 10.145 -1.125 -2.293 1.00 79.69 164 LEU A N 1
ATOM 1326 C CA . LEU A 1 164 ? 11.187 -1.902 -1.614 1.00 79.69 164 LEU A CA 1
ATOM 1327 C C . LEU A 1 164 ? 12.572 -1.600 -2.185 1.00 79.69 164 LEU A C 1
ATOM 1329 O O . LEU A 1 164 ? 13.486 -1.257 -1.430 1.00 79.69 164 LEU A O 1
ATOM 1333 N N . ILE A 1 165 ? 12.717 -1.627 -3.513 1.00 77.69 165 ILE A N 1
ATOM 1334 C CA . ILE A 1 165 ? 13.972 -1.234 -4.169 1.00 77.69 165 ILE A CA 1
ATOM 1335 C C . ILE A 1 165 ? 14.290 0.226 -3.862 1.00 77.69 165 ILE A C 1
ATOM 1337 O O . ILE A 1 165 ? 15.437 0.565 -3.580 1.00 77.69 165 ILE A O 1
ATOM 1341 N N . TYR A 1 166 ? 13.284 1.098 -3.859 1.00 72.31 166 TYR A N 1
ATOM 1342 C CA . TYR A 1 166 ? 13.451 2.486 -3.452 1.00 72.31 166 TYR A CA 1
ATOM 1343 C C . TYR A 1 166 ? 14.035 2.610 -2.040 1.00 72.31 166 TYR A C 1
ATOM 1345 O O . TYR A 1 166 ? 14.995 3.359 -1.851 1.00 72.31 166 TYR A O 1
ATOM 1353 N N . ASN A 1 167 ? 13.527 1.876 -1.053 1.00 69.56 167 ASN A N 1
ATOM 1354 C CA . ASN A 1 167 ? 14.029 1.943 0.320 1.00 69.56 167 ASN A CA 1
ATOM 1355 C C . ASN A 1 167 ? 15.465 1.421 0.439 1.00 69.56 167 ASN A C 1
ATOM 1357 O O . ASN A 1 167 ? 16.318 2.139 0.966 1.00 69.56 167 ASN A O 1
ATOM 1361 N N . ILE A 1 168 ? 15.759 0.265 -0.164 1.00 67.75 168 ILE A N 1
ATOM 1362 C CA . ILE A 1 168 ? 17.119 -0.294 -0.250 1.00 67.75 168 ILE A CA 1
ATOM 1363 C C . ILE A 1 168 ? 18.062 0.707 -0.934 1.00 67.75 168 ILE A C 1
ATOM 1365 O O . ILE A 1 168 ? 19.187 0.948 -0.488 1.00 67.75 168 ILE A O 1
ATOM 1369 N N . SER A 1 169 ? 17.576 1.363 -1.994 1.00 63.59 169 SER A N 1
ATOM 1370 C CA . SER A 1 169 ? 18.377 2.303 -2.772 1.00 63.59 169 SER A CA 1
ATOM 1371 C C . SER A 1 169 ? 18.755 3.581 -2.022 1.00 63.59 169 SER A C 1
ATOM 1373 O O . SER A 1 169 ? 19.651 4.299 -2.450 1.00 63.59 169 SER A O 1
ATOM 1375 N N . ASN A 1 170 ? 18.096 3.888 -0.904 1.00 61.06 170 ASN A N 1
ATOM 1376 C CA . ASN A 1 170 ? 18.372 5.096 -0.128 1.00 61.0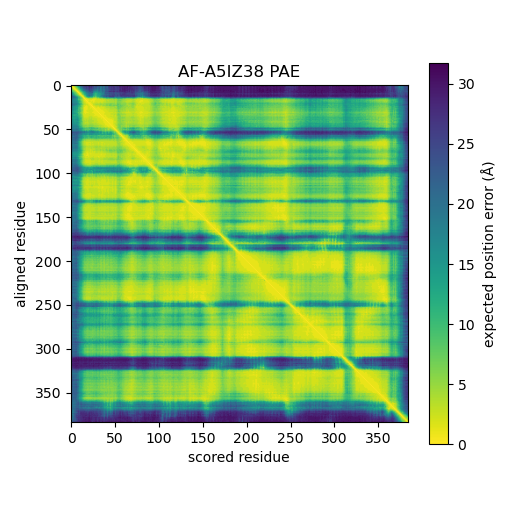6 170 ASN A CA 1
ATOM 1377 C C . ASN A 1 170 ? 19.154 4.831 1.159 1.00 61.06 170 ASN A C 1
ATOM 1379 O O . ASN A 1 170 ? 19.874 5.724 1.596 1.00 61.06 170 ASN A O 1
ATOM 1383 N N . SER A 1 171 ? 19.042 3.640 1.753 1.00 55.66 171 SER A N 1
ATOM 1384 C CA . SER A 1 171 ? 19.803 3.271 2.954 1.00 55.66 171 SER A CA 1
ATOM 1385 C C . SER A 1 171 ? 21.258 2.919 2.649 1.00 55.66 171 SER A C 1
ATOM 1387 O O . SER A 1 171 ? 22.132 3.179 3.470 1.00 55.66 171 SER A O 1
ATOM 1389 N N . SER A 1 172 ? 21.514 2.337 1.473 1.00 51.03 172 SER A N 1
ATOM 1390 C CA . SER A 1 172 ? 22.794 1.680 1.179 1.00 51.03 172 SER A CA 1
ATOM 1391 C C . SER A 1 172 ? 23.608 2.361 0.073 1.00 51.03 172 SER A C 1
ATOM 1393 O O . SER A 1 172 ? 24.773 2.030 -0.122 1.00 51.03 172 SER A O 1
ATOM 1395 N N . TYR A 1 173 ? 23.050 3.321 -0.674 1.00 51.84 173 TYR A N 1
ATOM 1396 C CA . TYR A 1 173 ? 23.776 3.888 -1.815 1.00 51.84 173 TYR A CA 1
ATOM 1397 C C . TYR A 1 173 ? 24.771 4.986 -1.426 1.00 51.84 173 TYR A C 1
ATOM 1399 O O . TYR A 1 173 ? 24.434 6.044 -0.897 1.00 51.84 173 TYR A O 1
ATOM 1407 N N . SER A 1 174 ? 26.023 4.715 -1.790 1.00 49.72 174 SER A N 1
ATOM 1408 C CA . SER A 1 174 ? 27.193 5.585 -1.688 1.00 49.72 174 SER A CA 1
ATOM 1409 C C . SER A 1 174 ? 27.075 6.897 -2.488 1.00 49.72 174 SER A C 1
ATOM 1411 O O . SER A 1 174 ? 26.203 7.072 -3.339 1.00 49.72 174 SER A O 1
ATOM 1413 N N . LYS A 1 175 ? 28.031 7.816 -2.274 1.00 51.25 175 LYS A N 1
ATOM 1414 C CA . LYS A 1 175 ? 28.188 9.142 -2.922 1.00 51.25 175 LYS A CA 1
ATOM 1415 C C . LYS A 1 175 ? 28.053 9.167 -4.469 1.00 51.25 175 LYS A C 1
ATOM 1417 O O . LYS A 1 175 ? 27.913 10.246 -5.041 1.00 51.25 175 LYS A O 1
ATOM 1422 N N . ASN A 1 176 ? 28.042 8.021 -5.157 1.00 56.62 176 ASN A N 1
ATOM 1423 C CA . ASN A 1 176 ? 28.032 7.900 -6.621 1.00 56.62 176 ASN A CA 1
ATOM 1424 C C . ASN A 1 176 ? 26.646 8.000 -7.299 1.00 56.62 176 ASN A C 1
ATOM 1426 O O . ASN A 1 176 ? 26.583 8.284 -8.490 1.00 56.62 176 ASN A O 1
ATOM 1430 N N . ILE A 1 177 ? 25.521 7.857 -6.588 1.00 58.28 177 ILE A N 1
ATOM 1431 C CA . ILE A 1 177 ? 24.176 8.137 -7.164 1.00 58.28 177 ILE A CA 1
ATOM 1432 C C . ILE A 1 177 ? 23.918 9.628 -7.400 1.00 58.28 177 ILE A C 1
ATOM 1434 O O . ILE A 1 177 ? 22.988 10.005 -8.118 1.00 58.28 177 ILE A O 1
ATOM 1438 N N . PHE A 1 178 ? 24.744 10.485 -6.801 1.00 59.97 178 PHE A N 1
ATOM 1439 C CA . PHE A 1 178 ? 24.698 11.933 -6.971 1.00 59.97 178 PHE A CA 1
ATOM 1440 C C . PHE A 1 178 ? 25.486 12.405 -8.193 1.00 59.97 178 PHE A C 1
ATOM 1442 O O . PHE A 1 178 ? 25.299 13.537 -8.638 1.00 59.97 178 PHE A O 1
ATOM 1449 N N . THR A 1 179 ? 26.352 11.554 -8.751 1.00 71.56 179 THR A N 1
ATOM 1450 C CA . THR A 1 179 ? 27.219 11.936 -9.863 1.00 71.56 179 THR A CA 1
ATOM 1451 C C . THR A 1 179 ? 26.478 11.836 -11.186 1.00 71.56 179 THR A C 1
ATOM 1453 O O . THR A 1 179 ? 25.689 10.917 -11.422 1.00 71.56 179 THR A O 1
ATOM 1456 N N . LYS A 1 180 ? 26.740 12.809 -12.058 1.00 78.50 180 LYS A N 1
ATOM 1457 C CA . LYS A 1 180 ? 26.318 12.755 -13.455 1.00 78.50 180 LYS A CA 1
ATOM 1458 C C . LYS A 1 180 ? 27.028 11.603 -14.169 1.00 78.50 180 LYS A C 1
ATOM 1460 O O . LYS A 1 180 ? 28.182 11.299 -13.863 1.00 78.50 180 LYS A O 1
ATOM 1465 N N . TYR A 1 181 ? 26.365 10.997 -15.148 1.00 81.25 181 TYR A N 1
ATOM 1466 C CA . TYR A 1 181 ? 27.001 10.044 -16.055 1.00 81.25 181 TYR A CA 1
ATOM 1467 C C . TYR A 1 181 ? 28.107 10.747 -16.847 1.00 81.25 181 TYR A C 1
ATOM 1469 O O . TYR A 1 181 ? 27.849 11.776 -17.467 1.00 81.25 181 TYR A O 1
ATOM 1477 N N . LYS A 1 182 ? 29.331 10.204 -16.825 1.00 71.00 182 LYS A N 1
ATOM 1478 C CA . LYS A 1 182 ? 30.504 10.823 -17.471 1.00 71.00 182 LYS A CA 1
ATOM 1479 C C . LYS A 1 182 ? 30.446 10.792 -19.005 1.00 71.00 182 LYS A C 1
ATOM 1481 O O . LYS A 1 182 ? 30.919 11.727 -19.633 1.00 71.00 182 LYS A O 1
ATOM 1486 N N . ASN A 1 183 ? 29.828 9.758 -19.582 1.00 65.31 183 ASN A N 1
ATOM 1487 C CA . ASN A 1 183 ? 29.805 9.507 -21.030 1.00 65.31 183 ASN A CA 1
ATOM 1488 C C . ASN A 1 183 ? 28.401 9.666 -21.644 1.00 65.31 183 ASN A C 1
ATOM 1490 O O . ASN A 1 183 ? 28.113 9.065 -22.674 1.00 65.31 183 ASN A O 1
ATOM 1494 N N . SER A 1 184 ? 27.497 10.422 -21.010 1.00 67.12 184 SER A N 1
ATOM 1495 C CA . SER A 1 184 ? 26.154 10.617 -21.571 1.00 67.12 184 SER A CA 1
ATOM 1496 C C . SER A 1 184 ? 26.222 11.449 -22.849 1.00 67.12 184 SER A C 1
ATOM 1498 O O . SER A 1 184 ? 26.837 12.518 -22.844 1.00 67.12 184 SER A O 1
ATOM 1500 N N . THR A 1 185 ? 25.517 11.029 -23.896 1.00 64.38 185 THR A N 1
ATOM 1501 C CA . THR A 1 185 ? 25.365 11.810 -25.126 1.00 64.38 185 THR A CA 1
ATOM 1502 C C . THR A 1 185 ? 24.801 13.199 -24.810 1.00 64.38 185 THR A C 1
ATOM 1504 O O . THR A 1 185 ? 23.807 13.333 -24.084 1.00 64.38 185 THR A O 1
ATOM 1507 N N . VAL A 1 186 ? 25.438 14.244 -25.342 1.00 59.19 186 VAL A N 1
ATOM 1508 C CA . VAL A 1 186 ? 24.977 15.630 -25.191 1.00 59.19 186 VAL A CA 1
ATOM 1509 C C . VAL A 1 186 ? 23.695 15.792 -26.007 1.00 59.19 186 VAL A C 1
ATOM 1511 O O . VAL A 1 186 ? 23.730 15.728 -27.232 1.00 59.19 186 VAL A O 1
ATOM 1514 N N . MET A 1 187 ? 22.558 15.963 -25.335 1.00 63.56 187 MET A N 1
ATOM 1515 C CA . MET A 1 187 ? 21.300 16.345 -25.980 1.00 63.56 187 MET A CA 1
ATOM 1516 C C . MET A 1 187 ? 21.091 17.856 -25.866 1.00 63.56 187 MET A C 1
ATOM 1518 O O . MET A 1 187 ? 21.566 18.485 -24.916 1.00 63.56 187 MET A O 1
ATOM 1522 N N . ASN A 1 188 ? 20.326 18.419 -26.805 1.00 66.50 188 ASN A N 1
ATOM 1523 C CA . ASN A 1 188 ? 19.750 19.754 -26.652 1.00 66.50 188 ASN A CA 1
ATOM 1524 C C . ASN A 1 188 ? 18.970 19.841 -25.331 1.00 66.50 188 ASN A C 1
ATOM 1526 O O . ASN A 1 188 ? 18.451 18.835 -24.837 1.00 66.50 188 ASN A O 1
ATOM 1530 N N . SER A 1 189 ? 18.889 21.042 -24.755 1.00 77.62 189 SER A N 1
ATOM 1531 C CA . SER A 1 189 ? 18.163 21.258 -23.506 1.00 77.62 189 SER A CA 1
ATOM 1532 C C . SER A 1 189 ? 16.712 20.788 -23.640 1.00 77.62 189 SER A C 1
ATOM 1534 O O . SER A 1 189 ? 15.949 21.276 -24.471 1.00 77.62 189 SER A O 1
ATOM 1536 N N . LEU A 1 190 ? 16.325 19.823 -22.805 1.00 82.94 190 LEU A N 1
ATOM 1537 C CA . LEU A 1 190 ? 14.960 19.300 -22.816 1.00 82.94 190 LEU A CA 1
ATOM 1538 C C . LEU A 1 190 ? 13.966 20.356 -22.322 1.00 82.94 190 LEU A C 1
ATOM 1540 O O . LEU A 1 190 ? 14.175 20.974 -21.268 1.00 82.94 190 LEU A O 1
ATOM 1544 N N . SER A 1 191 ? 12.847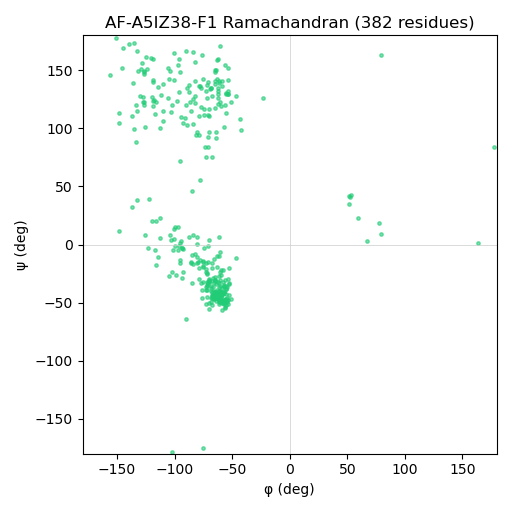 20.496 -23.037 1.00 87.69 191 SER A N 1
ATOM 1545 C CA . SER A 1 191 ? 11.722 21.316 -22.591 1.00 87.69 191 SER A CA 1
ATOM 1546 C C . SER A 1 191 ? 11.125 20.771 -21.282 1.00 87.69 191 SER A C 1
ATOM 1548 O O . SER A 1 191 ? 11.288 19.599 -20.925 1.00 87.69 191 SER A O 1
ATOM 1550 N N . THR A 1 192 ? 10.390 21.604 -20.539 1.00 87.31 192 THR A N 1
ATOM 1551 C CA . THR A 1 192 ? 9.700 21.160 -19.313 1.00 87.31 192 THR A CA 1
ATOM 1552 C C . THR A 1 192 ? 8.674 20.056 -19.594 1.00 87.31 192 THR A C 1
ATOM 1554 O O . THR A 1 192 ? 8.518 19.147 -18.775 1.00 87.31 192 THR A O 1
ATOM 1557 N N . SER A 1 193 ? 7.981 20.109 -20.736 1.00 89.00 193 SER A N 1
ATOM 1558 C CA . SER A 1 193 ? 7.043 19.066 -21.170 1.00 89.00 193 SER A CA 1
ATOM 1559 C C . SER A 1 193 ? 7.759 17.751 -21.460 1.00 89.00 193 SER A C 1
ATOM 1561 O O . SER A 1 193 ? 7.327 16.714 -20.955 1.00 89.00 193 SER A O 1
ATOM 1563 N N . ASP A 1 194 ? 8.893 17.789 -22.163 1.00 89.12 194 ASP A N 1
ATOM 1564 C CA . ASP A 1 194 ? 9.675 16.583 -22.462 1.00 89.12 194 ASP A CA 1
ATOM 1565 C C . ASP A 1 194 ? 10.233 15.951 -21.195 1.00 89.12 194 ASP A C 1
ATOM 1567 O O . ASP A 1 194 ? 10.142 14.739 -21.015 1.00 89.12 194 ASP A O 1
ATOM 1571 N N . LYS A 1 195 ? 10.719 16.769 -20.253 1.00 89.62 195 LYS A N 1
ATOM 1572 C CA . LYS A 1 195 ? 11.167 16.275 -18.946 1.00 89.62 195 LYS A CA 1
ATOM 1573 C C . LYS A 1 195 ? 10.050 15.559 -18.193 1.00 89.62 195 LYS A C 1
ATOM 1575 O O . LYS A 1 195 ? 10.310 14.533 -17.573 1.00 89.62 195 LYS A O 1
ATOM 1580 N N . LYS A 1 196 ? 8.815 16.075 -18.227 1.00 90.62 196 LYS A N 1
ATOM 1581 C CA . LYS A 1 196 ? 7.658 15.427 -17.584 1.00 90.62 196 LYS A CA 1
ATOM 1582 C C . LYS A 1 196 ? 7.281 14.117 -18.278 1.00 90.62 196 LYS A C 1
ATOM 1584 O O . LYS A 1 196 ? 7.092 13.125 -17.577 1.00 90.62 196 LYS A O 1
ATOM 1589 N N . ARG A 1 197 ? 7.219 14.105 -19.616 1.00 91.75 197 ARG A N 1
ATOM 1590 C CA . ARG A 1 197 ? 6.936 12.903 -20.418 1.00 91.75 197 ARG A CA 1
ATOM 1591 C C . ARG A 1 197 ? 7.972 11.814 -20.150 1.00 91.75 197 ARG A C 1
ATOM 1593 O O . ARG A 1 197 ? 7.610 10.743 -19.683 1.00 91.75 197 ARG A O 1
ATOM 1600 N N . LEU A 1 198 ? 9.256 12.116 -20.343 1.00 92.25 198 LEU A N 1
ATOM 1601 C CA . LEU A 1 198 ? 10.347 11.161 -20.136 1.00 92.25 198 LEU A CA 1
ATOM 1602 C C . LEU A 1 198 ? 10.401 10.668 -18.689 1.00 92.25 198 LEU A C 1
ATOM 1604 O O . LEU A 1 198 ? 10.547 9.474 -18.453 1.00 92.25 198 LEU A O 1
ATOM 1608 N N . LYS A 1 199 ? 10.206 11.558 -17.706 1.00 93.00 199 LYS A N 1
ATOM 1609 C CA . LYS A 1 199 ? 10.106 11.165 -16.293 1.00 93.00 199 LYS A CA 1
ATOM 1610 C C . LYS A 1 199 ? 9.017 10.113 -16.071 1.00 93.00 199 LYS A C 1
ATOM 1612 O O . LYS A 1 199 ? 9.238 9.179 -15.304 1.00 93.00 199 LYS A O 1
ATOM 1617 N N . HIS A 1 200 ? 7.858 10.278 -16.704 1.00 91.94 200 HIS A N 1
ATOM 1618 C CA . HIS A 1 200 ? 6.766 9.316 -16.623 1.00 91.94 200 HIS A CA 1
ATOM 1619 C C . HIS A 1 200 ? 7.117 7.997 -17.324 1.00 91.94 200 HIS A C 1
ATOM 1621 O O . HIS A 1 200 ? 7.033 6.950 -16.688 1.00 91.94 200 HIS A O 1
ATOM 1627 N N . SER A 1 201 ? 7.616 8.041 -18.564 1.00 93.94 201 SER A N 1
ATOM 1628 C CA . SER A 1 201 ? 8.023 6.844 -19.315 1.00 93.94 201 SER A CA 1
ATOM 1629 C C . SER A 1 201 ? 9.094 6.031 -18.583 1.00 93.94 201 SER A C 1
ATOM 1631 O O . SER A 1 201 ? 8.988 4.812 -18.497 1.00 93.94 201 SER A O 1
ATOM 1633 N N . TYR A 1 202 ? 10.095 6.686 -17.985 1.00 94.88 202 TYR A N 1
ATOM 1634 C CA . TYR A 1 202 ? 11.121 5.995 -17.202 1.00 94.88 202 TYR A CA 1
ATOM 1635 C C . TYR A 1 202 ? 10.596 5.423 -15.883 1.00 94.88 202 TYR A C 1
ATOM 1637 O O . TYR A 1 202 ? 11.088 4.389 -15.439 1.00 94.88 202 TYR A O 1
ATOM 1645 N N . LEU A 1 203 ? 9.603 6.061 -15.256 1.00 92.94 203 LEU A N 1
ATOM 1646 C CA . LEU A 1 203 ? 8.946 5.501 -14.075 1.00 92.94 203 LEU A CA 1
ATOM 1647 C C . LEU A 1 203 ? 8.177 4.222 -14.434 1.00 92.94 203 LEU A C 1
ATOM 1649 O O . LEU A 1 203 ? 8.315 3.222 -13.734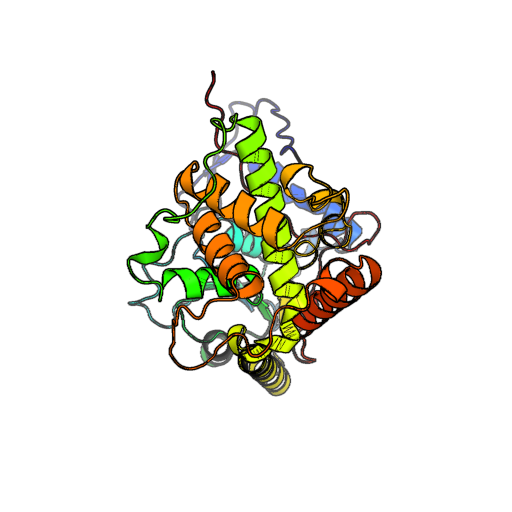 1.00 92.94 203 LEU A O 1
ATOM 1653 N N . LEU A 1 204 ? 7.415 4.240 -15.533 1.00 94.00 204 LEU A N 1
ATOM 1654 C CA . LEU A 1 204 ? 6.707 3.057 -16.034 1.00 94.00 204 LEU A CA 1
ATOM 1655 C C . LEU A 1 204 ? 7.678 1.939 -16.409 1.00 94.00 204 LEU A C 1
ATOM 1657 O O . LEU A 1 204 ? 7.478 0.798 -16.000 1.00 94.00 204 LEU A O 1
ATOM 1661 N N . LEU A 1 205 ? 8.763 2.277 -17.112 1.00 94.75 205 LEU A N 1
ATOM 1662 C CA . LEU A 1 205 ? 9.819 1.336 -17.469 1.00 94.75 205 LEU A CA 1
ATOM 1663 C C . LEU A 1 205 ? 10.431 0.676 -16.233 1.00 94.75 205 LEU A C 1
ATOM 1665 O O . LEU A 1 205 ? 10.526 -0.545 -16.173 1.00 94.75 205 LEU A O 1
ATOM 1669 N N . ALA A 1 206 ? 10.818 1.474 -15.238 1.00 92.31 206 ALA A N 1
ATOM 1670 C CA . ALA A 1 206 ? 11.431 0.965 -14.021 1.00 92.31 206 ALA A CA 1
ATOM 1671 C C . ALA A 1 206 ? 10.474 0.043 -13.254 1.00 92.31 206 ALA A C 1
ATOM 1673 O O . ALA A 1 206 ? 10.871 -1.054 -12.869 1.00 92.31 206 ALA A O 1
ATOM 1674 N N . LYS A 1 207 ? 9.201 0.431 -13.092 1.00 92.69 207 LYS A N 1
ATOM 1675 C CA . LYS A 1 207 ? 8.187 -0.451 -12.495 1.00 92.69 207 LYS A CA 1
ATOM 1676 C C . LYS A 1 207 ? 8.020 -1.743 -13.300 1.00 92.69 207 LYS A C 1
ATOM 1678 O O . LYS A 1 207 ? 7.983 -2.820 -12.714 1.00 92.69 207 LYS A O 1
ATOM 1683 N N . ALA A 1 208 ? 7.959 -1.659 -14.629 1.00 93.81 208 ALA A N 1
ATOM 1684 C CA . ALA A 1 208 ? 7.766 -2.828 -15.480 1.00 93.81 208 ALA A CA 1
ATOM 1685 C C . ALA A 1 208 ? 8.945 -3.801 -15.359 1.00 93.81 208 ALA A C 1
ATOM 1687 O O . ALA A 1 208 ? 8.728 -4.996 -15.214 1.00 93.81 208 ALA A O 1
ATOM 1688 N N . ILE A 1 209 ? 10.180 -3.298 -15.336 1.00 92.44 209 ILE A N 1
ATOM 1689 C CA . ILE A 1 209 ? 11.376 -4.119 -15.116 1.00 92.44 209 ILE A CA 1
ATOM 1690 C C . ILE A 1 209 ? 11.288 -4.850 -13.771 1.00 92.44 209 ILE A C 1
ATOM 1692 O O . ILE A 1 209 ? 11.460 -6.062 -13.735 1.00 92.44 209 ILE A O 1
ATOM 1696 N N . VAL A 1 210 ? 10.958 -4.142 -12.686 1.00 90.31 210 VAL A N 1
ATOM 1697 C CA . VAL A 1 210 ? 10.873 -4.714 -11.329 1.00 90.31 210 VAL A CA 1
ATOM 1698 C C . VAL A 1 210 ? 9.893 -5.882 -11.249 1.00 90.31 210 VAL A C 1
ATOM 1700 O O . VAL A 1 210 ? 10.226 -6.937 -10.714 1.00 90.31 210 VAL A O 1
ATOM 1703 N N . TYR A 1 211 ? 8.689 -5.715 -11.794 1.00 91.50 211 TYR A N 1
ATOM 1704 C CA . TYR A 1 211 ? 7.695 -6.786 -11.788 1.00 91.50 211 TYR A CA 1
ATOM 1705 C C . TYR A 1 211 ? 8.039 -7.904 -12.775 1.00 91.50 211 TYR A C 1
ATOM 1707 O O . TYR A 1 211 ? 7.814 -9.073 -12.473 1.00 91.50 211 TYR A O 1
ATOM 1715 N N . PHE A 1 212 ? 8.607 -7.575 -13.937 1.00 92.19 212 PHE A N 1
ATOM 1716 C CA . PHE A 1 212 ? 9.014 -8.568 -14.931 1.00 92.19 212 PHE A CA 1
ATOM 1717 C C . PHE A 1 212 ? 10.080 -9.519 -14.381 1.00 92.19 212 PHE A C 1
ATOM 1719 O O . PHE A 1 212 ? 10.032 -10.712 -14.674 1.00 92.19 212 PHE A O 1
ATOM 1726 N N . THR A 1 213 ? 10.989 -9.007 -13.548 1.00 89.00 213 THR A N 1
ATOM 1727 C CA . THR A 1 213 ? 12.092 -9.773 -12.959 1.00 89.00 213 THR A CA 1
ATOM 1728 C C . THR A 1 213 ? 11.845 -10.208 -11.511 1.00 89.00 213 THR A C 1
ATOM 1730 O O . THR A 1 213 ? 12.780 -10.645 -10.836 1.00 89.00 213 THR A O 1
ATOM 1733 N N . LEU A 1 214 ? 10.605 -10.112 -11.007 1.00 88.31 214 LEU A N 1
ATOM 1734 C CA . LEU A 1 214 ? 10.270 -10.393 -9.602 1.00 88.31 214 LEU A CA 1
ATOM 1735 C C . LEU A 1 214 ? 10.764 -11.781 -9.155 1.00 88.31 214 LEU A C 1
ATOM 1737 O O . LEU A 1 214 ? 11.460 -11.896 -8.150 1.00 88.31 214 LEU A O 1
ATOM 1741 N N . PHE A 1 215 ? 10.426 -12.818 -9.925 1.00 86.12 215 PHE A N 1
ATOM 1742 C CA . PHE A 1 215 ? 10.769 -14.218 -9.632 1.00 86.12 215 PHE A CA 1
ATOM 1743 C C . PHE A 1 215 ? 12.248 -14.546 -9.855 1.00 86.12 215 PHE A C 1
ATOM 1745 O O . PHE A 1 215 ? 12.777 -15.487 -9.279 1.00 86.12 215 PHE A O 1
ATOM 1752 N N . GLU A 1 216 ? 12.928 -13.774 -10.697 1.00 82.75 216 GLU A N 1
ATOM 1753 C CA . GLU A 1 216 ? 14.366 -13.924 -10.944 1.00 82.75 216 GLU A CA 1
ATOM 1754 C C . GLU A 1 216 ? 15.186 -13.300 -9.795 1.00 82.75 216 GLU A C 1
ATOM 1756 O O . GLU A 1 216 ? 16.387 -13.535 -9.675 1.00 82.75 216 GLU A O 1
ATOM 1761 N N . ASN A 1 217 ? 14.534 -12.509 -8.930 1.00 77.06 217 ASN A N 1
ATOM 1762 C CA . ASN A 1 217 ? 15.172 -11.711 -7.888 1.00 77.06 217 ASN A CA 1
ATOM 1763 C C . ASN A 1 217 ? 14.433 -11.764 -6.539 1.00 77.06 217 ASN A C 1
ATOM 1765 O O . ASN A 1 217 ? 14.442 -10.786 -5.788 1.00 77.06 217 ASN A O 1
ATOM 1769 N N . GLU A 1 218 ? 13.791 -12.890 -6.206 1.00 79.31 218 GLU A N 1
ATOM 1770 C CA . GLU A 1 218 ? 12.945 -13.030 -5.006 1.00 79.31 218 GLU A CA 1
ATOM 1771 C C . GLU A 1 218 ? 13.649 -12.615 -3.701 1.00 79.31 218 GLU A C 1
ATOM 1773 O O . GLU A 1 218 ? 13.025 -12.047 -2.800 1.00 79.31 218 GLU A O 1
ATOM 1778 N N . GLN A 1 219 ? 14.961 -12.851 -3.609 1.00 76.12 219 GLN A N 1
ATOM 1779 C CA . GLN A 1 219 ? 15.805 -12.496 -2.468 1.00 76.12 219 GLN A CA 1
ATOM 1780 C C . GLN A 1 219 ? 15.852 -10.987 -2.193 1.00 76.12 219 GLN A C 1
ATOM 1782 O O . GLN A 1 219 ? 15.903 -10.582 -1.034 1.00 76.12 219 GLN A O 1
ATOM 1787 N N . ILE A 1 220 ? 15.771 -10.147 -3.232 1.00 75.19 220 ILE A N 1
ATOM 1788 C CA . ILE A 1 220 ? 15.771 -8.679 -3.096 1.00 75.19 220 ILE A CA 1
ATOM 1789 C C . ILE A 1 220 ? 14.498 -8.211 -2.397 1.00 75.19 220 ILE A C 1
ATOM 1791 O O . ILE A 1 220 ? 14.511 -7.275 -1.600 1.00 75.19 220 ILE A O 1
ATOM 1795 N N . TYR A 1 221 ? 13.396 -8.888 -2.693 1.00 77.31 221 TYR A N 1
ATOM 1796 C CA . TYR A 1 221 ? 12.074 -8.535 -2.202 1.00 77.31 221 TYR A CA 1
ATOM 1797 C C . TYR A 1 221 ? 11.697 -9.267 -0.910 1.00 77.31 221 TYR A C 1
ATOM 1799 O O . TYR A 1 221 ? 10.633 -9.014 -0.350 1.00 77.31 221 TYR A O 1
ATOM 1807 N N . ASN A 1 222 ? 12.560 -10.173 -0.436 1.00 80.06 222 ASN A N 1
ATOM 1808 C CA . ASN A 1 222 ? 12.375 -10.953 0.784 1.00 80.06 222 ASN A CA 1
ATOM 1809 C C . ASN A 1 222 ? 11.004 -11.664 0.847 1.00 80.06 222 ASN A C 1
ATOM 1811 O O . ASN A 1 222 ? 10.341 -11.688 1.890 1.00 80.06 222 ASN A O 1
ATOM 1815 N N . LEU A 1 223 ? 10.567 -12.237 -0.287 1.00 86.81 223 LEU A N 1
ATOM 1816 C CA . LEU A 1 223 ? 9.221 -12.815 -0.455 1.00 86.81 223 LEU A CA 1
ATOM 1817 C C . LEU A 1 223 ? 8.907 -13.883 0.602 1.00 86.81 223 LEU A C 1
ATOM 1819 O O . LEU A 1 223 ? 7.790 -13.966 1.116 1.00 86.81 223 LEU A O 1
ATOM 1823 N N . SER A 1 224 ? 9.914 -14.686 0.956 1.00 86.88 224 SER A N 1
ATOM 1824 C CA . SER A 1 224 ? 9.808 -15.750 1.954 1.00 86.88 224 SER A CA 1
ATOM 1825 C C . SER A 1 224 ? 9.519 -15.210 3.356 1.00 86.88 224 SER A C 1
ATOM 1827 O O . SER A 1 224 ? 8.683 -15.778 4.062 1.00 86.88 224 SER A O 1
ATOM 1829 N N . SER A 1 225 ? 10.149 -14.099 3.749 1.00 87.94 225 SER A N 1
ATOM 1830 C CA . SER A 1 225 ? 9.904 -13.443 5.036 1.00 87.94 225 SER A CA 1
ATOM 1831 C C . SER A 1 225 ? 8.494 -12.864 5.107 1.00 87.94 225 SER A C 1
ATOM 1833 O O . SER A 1 225 ? 7.791 -13.100 6.088 1.00 87.94 225 SER A O 1
ATOM 1835 N N . ILE A 1 226 ? 8.026 -12.203 4.038 1.00 88.44 226 ILE A N 1
ATOM 1836 C CA . ILE A 1 226 ? 6.649 -11.687 3.955 1.00 88.44 226 ILE A CA 1
ATOM 1837 C C . ILE A 1 226 ? 5.654 -12.835 4.167 1.00 88.44 226 ILE A C 1
ATOM 1839 O O . ILE A 1 226 ? 4.835 -12.788 5.086 1.00 88.44 226 ILE A O 1
ATOM 1843 N N . LYS A 1 227 ? 5.782 -13.910 3.382 1.00 89.81 227 LYS A N 1
ATOM 1844 C CA . LYS A 1 227 ? 4.903 -15.083 3.476 1.00 89.81 227 LYS A CA 1
ATOM 1845 C C . LYS A 1 227 ? 4.941 -15.731 4.861 1.00 89.81 227 LYS A C 1
ATOM 1847 O O . LYS A 1 227 ? 3.903 -16.122 5.397 1.00 89.81 227 LYS A O 1
ATOM 1852 N N . LYS A 1 228 ? 6.131 -15.843 5.461 1.00 92.25 228 LYS A N 1
ATOM 1853 C CA . LYS A 1 228 ? 6.305 -16.387 6.813 1.00 92.25 228 LYS A CA 1
ATOM 1854 C C . LYS A 1 228 ? 5.581 -15.530 7.853 1.00 92.25 228 LYS A C 1
ATOM 1856 O O . LYS A 1 228 ? 4.847 -16.090 8.664 1.00 92.25 228 LYS A O 1
ATOM 1861 N N . ASN A 1 229 ? 5.736 -14.208 7.794 1.00 91.31 229 ASN A N 1
ATOM 1862 C CA . ASN A 1 229 ? 5.123 -13.276 8.740 1.00 91.31 229 ASN A CA 1
ATOM 1863 C C . ASN A 1 229 ? 3.591 -13.359 8.700 1.00 91.31 229 ASN A C 1
ATOM 1865 O O . ASN A 1 229 ? 2.959 -13.541 9.740 1.00 91.31 229 ASN A O 1
ATOM 1869 N N . TYR A 1 230 ? 2.982 -13.309 7.511 1.00 91.62 230 TYR A N 1
ATOM 1870 C CA . TYR A 1 230 ? 1.523 -13.427 7.382 1.00 91.62 230 TYR A CA 1
ATOM 1871 C C . TYR A 1 230 ? 1.007 -14.829 7.732 1.00 91.62 230 TYR A C 1
ATOM 1873 O O . TYR A 1 230 ? -0.076 -14.959 8.304 1.00 91.62 230 TYR A O 1
ATOM 1881 N N . SER A 1 231 ? 1.790 -15.885 7.484 1.00 93.38 231 SER A N 1
ATOM 1882 C CA . SER A 1 231 ? 1.437 -17.227 7.960 1.00 93.38 231 SER A CA 1
ATOM 1883 C C . SER A 1 231 ? 1.455 -17.331 9.485 1.00 93.38 231 SER A C 1
ATOM 1885 O O . SER A 1 231 ? 0.567 -17.961 10.057 1.00 93.38 231 SER A O 1
ATOM 1887 N N . GLU A 1 232 ? 2.430 -16.717 10.159 1.00 96.12 232 GLU A N 1
ATOM 1888 C CA . GLU A 1 232 ? 2.472 -16.680 11.625 1.00 96.12 232 GLU A CA 1
ATOM 1889 C C . GLU A 1 232 ? 1.253 -15.944 12.196 1.00 96.12 232 GLU A C 1
ATOM 1891 O O . GLU A 1 232 ? 0.589 -16.465 13.095 1.00 96.12 232 GLU A O 1
ATOM 1896 N N . ILE A 1 233 ? 0.908 -14.791 11.614 1.00 95.50 233 ILE A N 1
ATOM 1897 C CA . ILE A 1 233 ? -0.293 -14.014 11.949 1.00 95.50 233 ILE A CA 1
ATOM 1898 C C . ILE A 1 233 ? -1.553 -14.865 11.806 1.00 95.50 233 ILE A C 1
ATOM 1900 O O . ILE A 1 233 ? -2.307 -15.020 12.769 1.00 95.50 233 ILE A O 1
ATOM 1904 N N . GLY A 1 234 ? -1.761 -15.468 10.635 1.00 95.06 234 GLY A N 1
ATOM 1905 C CA . GLY A 1 234 ? -2.955 -16.259 10.366 1.00 95.06 234 GLY A CA 1
ATOM 1906 C C . GLY A 1 234 ? -3.079 -17.488 11.273 1.00 95.06 234 GLY A C 1
ATOM 1907 O O . GLY A 1 234 ? -4.161 -17.760 11.793 1.00 95.06 234 GLY A O 1
ATOM 1908 N N . LYS A 1 235 ? -1.977 -18.201 11.538 1.00 97.38 235 LYS A N 1
ATOM 1909 C CA . LYS A 1 235 ? -1.965 -19.350 12.463 1.00 97.38 235 LYS A CA 1
ATOM 1910 C C . LYS A 1 235 ? -2.277 -18.938 13.898 1.00 97.38 235 LYS A C 1
ATOM 1912 O O . LYS A 1 235 ? -3.058 -19.613 14.570 1.00 97.38 235 LYS A O 1
ATOM 1917 N N . TYR A 1 236 ? -1.689 -17.840 14.373 1.00 98.06 236 TYR A N 1
ATOM 1918 C CA . TYR A 1 236 ? -1.978 -17.322 15.710 1.00 98.06 236 TYR A CA 1
ATOM 1919 C C . TYR A 1 236 ? -3.445 -16.894 15.832 1.00 98.06 236 TYR A C 1
ATOM 1921 O O . TYR A 1 236 ? -4.092 -17.212 16.831 1.00 98.06 236 TYR A O 1
ATOM 1929 N N . ALA A 1 237 ? -3.991 -16.242 14.803 1.00 96.81 237 ALA A N 1
ATOM 1930 C CA . ALA A 1 237 ? -5.387 -15.826 14.774 1.00 96.81 237 ALA A CA 1
ATOM 1931 C C . ALA A 1 237 ? -6.352 -17.018 14.842 1.00 96.81 237 ALA A C 1
ATOM 1933 O O . ALA A 1 237 ? -7.253 -17.031 15.680 1.00 96.81 237 ALA A O 1
ATOM 1934 N N . GLN A 1 238 ? -6.119 -18.062 14.038 1.00 95.94 238 GLN A N 1
ATOM 1935 C CA . GLN A 1 238 ? -6.925 -19.288 14.059 1.00 95.94 238 GLN A CA 1
ATOM 1936 C C . GLN A 1 238 ? -6.876 -19.983 15.419 1.00 95.94 238 GLN A C 1
ATOM 1938 O O . GLN A 1 238 ? -7.922 -20.309 15.980 1.00 95.94 238 GLN A O 1
ATOM 1943 N N . LYS A 1 239 ? -5.670 -20.158 15.976 1.00 97.50 239 LYS A N 1
ATOM 1944 C CA . LYS A 1 239 ? -5.466 -20.805 17.279 1.00 97.50 239 LYS A CA 1
ATOM 1945 C C . LYS A 1 239 ? -6.242 -20.110 18.401 1.00 97.50 239 LYS A C 1
ATOM 1947 O O . LYS A 1 239 ? -6.741 -20.782 19.297 1.00 97.50 239 LYS A O 1
ATOM 1952 N N . ASN A 1 240 ? -6.335 -18.783 18.353 1.00 96.56 240 ASN A N 1
ATOM 1953 C CA . ASN A 1 240 ? -6.934 -17.966 19.410 1.00 96.56 240 ASN A CA 1
ATOM 1954 C C . ASN A 1 240 ? -8.342 -17.443 19.065 1.00 96.56 240 ASN A C 1
ATOM 1956 O O . ASN A 1 240 ? -8.896 -16.633 19.806 1.00 96.56 240 ASN A O 1
ATOM 1960 N N . ASN A 1 241 ? -8.941 -17.900 17.956 1.00 95.44 241 ASN A N 1
ATOM 1961 C CA . ASN A 1 241 ? -10.243 -17.438 17.458 1.00 95.44 241 ASN A CA 1
ATOM 1962 C C . ASN A 1 241 ? -10.339 -15.904 17.303 1.00 95.44 241 ASN A C 1
ATOM 1964 O O . ASN A 1 241 ? -11.359 -15.287 17.626 1.00 95.44 241 ASN A O 1
ATOM 1968 N N . ILE A 1 242 ? -9.263 -15.296 16.808 1.00 97.12 242 ILE A N 1
ATOM 1969 C CA . ILE A 1 242 ? -9.195 -13.876 16.462 1.00 97.12 242 ILE A CA 1
ATOM 1970 C C . ILE A 1 242 ? -9.630 -13.725 15.002 1.00 97.12 242 ILE A C 1
ATOM 1972 O O . ILE A 1 242 ? -9.209 -14.485 14.130 1.00 97.12 242 ILE A O 1
ATOM 1976 N N . LYS A 1 243 ? -10.482 -12.740 14.725 1.00 96.12 243 LYS A N 1
ATOM 1977 C CA . LYS A 1 243 ? -10.851 -12.315 13.376 1.00 96.12 243 LYS A CA 1
ATOM 1978 C C . LYS A 1 243 ? -9.947 -11.159 12.980 1.00 96.12 243 LYS A C 1
ATOM 1980 O O . LYS A 1 243 ? -10.066 -10.071 13.537 1.00 96.12 243 LYS A O 1
ATOM 1985 N N . ILE A 1 244 ? -9.039 -11.410 12.043 1.00 94.94 244 ILE A N 1
ATOM 1986 C CA . ILE A 1 244 ? -8.217 -10.362 11.440 1.00 94.94 244 ILE A CA 1
ATOM 1987 C C . ILE A 1 244 ? -8.858 -9.973 10.116 1.00 94.94 244 ILE A C 1
ATOM 1989 O O . ILE A 1 244 ? -9.063 -10.835 9.264 1.00 94.94 244 ILE A O 1
ATOM 1993 N N . ILE A 1 245 ? -9.173 -8.693 9.961 1.00 91.75 245 ILE A N 1
ATOM 1994 C CA . ILE A 1 245 ? -9.621 -8.093 8.708 1.00 91.75 245 ILE A CA 1
ATOM 1995 C C . ILE A 1 245 ? -8.459 -7.271 8.173 1.00 91.75 245 ILE A C 1
ATOM 1997 O O . ILE A 1 245 ? -7.930 -6.427 8.895 1.00 91.75 245 ILE A O 1
ATOM 2001 N N . GLN A 1 246 ? -8.060 -7.513 6.928 1.00 87.56 246 GLN A N 1
ATOM 2002 C CA . GLN A 1 246 ? -7.030 -6.719 6.272 1.00 87.56 246 GLN A CA 1
A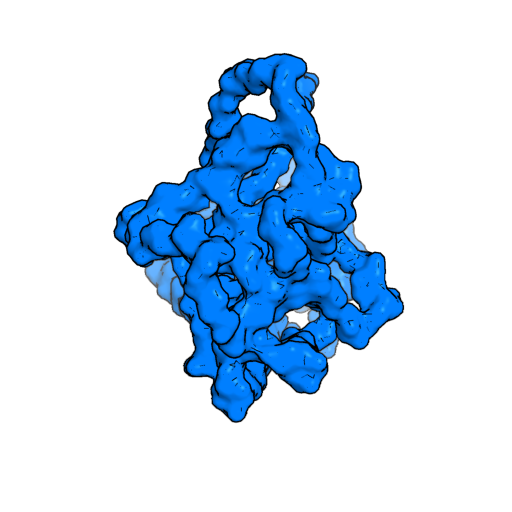TOM 2003 C C . GLN A 1 246 ? -7.499 -6.166 4.936 1.00 87.56 246 GLN A C 1
ATOM 2005 O O . GLN A 1 246 ? -8.286 -6.799 4.230 1.00 87.56 246 GLN A O 1
ATOM 2010 N N . SER A 1 247 ? -6.976 -5.001 4.567 1.00 77.62 247 SER A N 1
ATOM 2011 C CA . SER A 1 247 ? -7.105 -4.509 3.196 1.00 77.62 247 SER A CA 1
ATOM 2012 C C . SER A 1 247 ? -6.358 -5.444 2.240 1.00 77.62 247 SER A C 1
ATOM 2014 O O . SER A 1 247 ? -5.254 -5.886 2.543 1.00 77.62 247 SER A O 1
ATOM 2016 N N . SER A 1 248 ? -6.915 -5.710 1.058 1.00 66.94 248 SER A N 1
ATOM 2017 C CA . SER A 1 248 ? -6.208 -6.410 -0.026 1.00 66.94 248 SER A CA 1
ATOM 2018 C C . SER A 1 248 ? -5.092 -5.568 -0.667 1.00 66.94 248 SER A C 1
ATOM 2020 O O . SER A 1 248 ? -4.531 -5.969 -1.684 1.00 66.94 248 SER A O 1
ATOM 2022 N N . GLY A 1 249 ? -4.832 -4.371 -0.133 1.00 62.59 249 GLY A N 1
ATOM 2023 C CA . GLY A 1 249 ? -3.844 -3.429 -0.637 1.00 62.59 249 GLY A CA 1
ATOM 2024 C C . GLY A 1 249 ? -4.322 -2.622 -1.847 1.00 62.59 249 GLY A C 1
ATOM 2025 O O . GLY A 1 249 ? -5.283 -2.963 -2.540 1.00 62.59 249 GLY A O 1
ATOM 2026 N N . ASN A 1 250 ? -3.605 -1.527 -2.115 1.00 58.69 250 ASN A N 1
ATOM 2027 C CA . ASN A 1 250 ? -3.759 -0.715 -3.329 1.00 58.69 250 ASN A CA 1
ATOM 2028 C C . ASN A 1 250 ? -2.961 -1.264 -4.523 1.00 58.69 250 ASN A C 1
ATOM 2030 O O . ASN A 1 250 ? -2.923 -0.638 -5.584 1.00 58.69 250 ASN A O 1
ATOM 2034 N N . ASP A 1 251 ? -2.380 -2.455 -4.369 1.00 59.16 251 ASP A N 1
ATOM 2035 C CA . ASP A 1 251 ? -1.529 -3.115 -5.361 1.00 59.16 251 ASP A CA 1
ATOM 2036 C C . ASP A 1 251 ? -2.242 -3.323 -6.707 1.00 59.16 251 ASP A C 1
ATOM 2038 O O . ASP A 1 251 ? -1.594 -3.390 -7.748 1.00 59.16 251 ASP A O 1
ATOM 2042 N N . ASN A 1 252 ? -3.582 -3.331 -6.713 1.00 54.84 252 ASN A N 1
ATOM 2043 C CA . ASN A 1 252 ? -4.422 -3.471 -7.909 1.00 54.84 252 ASN A CA 1
ATOM 2044 C C . ASN A 1 252 ? -4.105 -2.466 -9.036 1.00 54.84 252 ASN A C 1
ATOM 2046 O O . ASN A 1 252 ? -4.461 -2.724 -10.182 1.00 54.84 252 ASN A O 1
ATOM 2050 N N . ASN A 1 253 ? -3.439 -1.345 -8.733 1.00 61.94 253 ASN A N 1
ATOM 2051 C CA . ASN A 1 253 ? -3.080 -0.314 -9.711 1.00 61.94 253 ASN A CA 1
ATOM 2052 C C . ASN A 1 253 ? -1.571 -0.178 -9.971 1.00 61.94 253 ASN A C 1
ATOM 2054 O O . ASN A 1 253 ? -1.158 0.747 -10.675 1.00 61.94 253 ASN A O 1
ATOM 2058 N N . GLU A 1 254 ? -0.736 -1.049 -9.405 1.00 74.19 254 GLU A N 1
ATOM 2059 C CA . GLU A 1 254 ? 0.716 -0.952 -9.583 1.00 74.19 254 GLU A CA 1
ATOM 2060 C C . GLU A 1 254 ? 1.167 -1.314 -11.004 1.00 74.19 254 GLU A C 1
ATOM 2062 O O . GLU A 1 254 ? 2.122 -0.723 -11.512 1.00 74.19 254 GLU A O 1
ATOM 2067 N N . ILE A 1 255 ? 0.453 -2.237 -11.660 1.00 79.81 255 ILE A N 1
ATOM 2068 C CA . ILE A 1 255 ? 0.622 -2.561 -13.079 1.00 79.81 255 ILE A CA 1
ATOM 2069 C C . ILE A 1 255 ? -0.501 -1.912 -13.882 1.00 79.81 255 ILE A C 1
ATOM 2071 O O . ILE A 1 255 ? -1.675 -2.225 -13.699 1.00 79.81 255 ILE A O 1
ATOM 2075 N N . THR A 1 256 ? -0.139 -1.038 -14.819 1.00 82.62 256 THR A N 1
ATOM 2076 C CA . THR A 1 256 ? -1.090 -0.441 -15.762 1.00 82.62 256 THR A CA 1
ATOM 2077 C C . THR A 1 256 ? -1.105 -1.202 -17.089 1.00 82.62 256 THR A C 1
ATOM 2079 O O . THR A 1 256 ? -0.139 -1.872 -17.459 1.00 82.62 256 THR A O 1
ATOM 2082 N N . ASN A 1 257 ? -2.188 -1.054 -17.861 1.00 82.19 257 ASN A N 1
ATOM 2083 C CA . ASN A 1 257 ? -2.233 -1.564 -19.238 1.00 82.19 257 ASN A CA 1
ATOM 2084 C C . ASN A 1 257 ? -1.095 -0.993 -20.100 1.00 82.19 257 ASN A C 1
ATOM 2086 O O . ASN A 1 257 ? -0.540 -1.711 -20.928 1.00 82.19 257 ASN A O 1
ATOM 2090 N N . GLU A 1 258 ? -0.718 0.266 -19.862 1.00 87.31 258 GLU A N 1
ATOM 2091 C CA . GLU A 1 258 ? 0.394 0.925 -20.548 1.00 87.31 258 GLU A CA 1
ATOM 2092 C C . GLU A 1 258 ? 1.713 0.175 -20.325 1.00 87.31 258 GLU A C 1
ATOM 2094 O O . GLU A 1 258 ? 2.429 -0.067 -21.286 1.00 87.31 258 GLU A O 1
ATOM 2099 N N . MET A 1 259 ? 1.993 -0.300 -19.103 1.00 90.12 259 MET A N 1
ATOM 2100 C CA . MET A 1 259 ? 3.193 -1.102 -18.807 1.00 90.12 259 MET A CA 1
ATOM 2101 C C . MET A 1 259 ? 3.198 -2.463 -19.520 1.00 90.12 259 MET A C 1
ATOM 2103 O O . MET A 1 259 ? 4.259 -2.995 -19.851 1.00 90.12 259 MET A O 1
ATOM 2107 N N . GLY A 1 260 ? 2.019 -3.042 -19.762 1.00 86.38 260 GLY A N 1
ATOM 2108 C CA . GLY A 1 260 ? 1.878 -4.272 -20.544 1.00 86.38 260 GLY A CA 1
ATOM 2109 C C . GLY A 1 260 ? 2.164 -4.068 -22.035 1.00 86.38 260 GLY A C 1
ATOM 2110 O O . GLY A 1 260 ? 2.690 -4.966 -22.691 1.00 86.38 260 GLY A O 1
ATOM 2111 N N . ASN A 1 261 ? 1.902 -2.877 -22.571 1.00 87.69 261 ASN A N 1
ATOM 2112 C CA . ASN A 1 261 ? 2.013 -2.560 -23.996 1.00 87.69 261 ASN A CA 1
ATOM 2113 C C . ASN A 1 261 ? 3.312 -1.803 -24.329 1.00 87.69 261 ASN A C 1
ATOM 2115 O O . ASN A 1 261 ? 3.998 -1.286 -23.456 1.00 87.69 261 ASN A O 1
ATOM 2119 N N . ASN A 1 262 ? 3.672 -1.729 -25.616 1.00 87.12 262 ASN A N 1
ATOM 2120 C CA . ASN A 1 262 ? 4.860 -0.981 -26.059 1.00 87.12 262 ASN A CA 1
ATOM 2121 C C . ASN A 1 262 ? 4.615 0.538 -26.174 1.00 87.12 262 ASN A C 1
ATOM 2123 O O . ASN A 1 262 ? 5.496 1.249 -26.636 1.00 87.12 262 ASN A O 1
ATOM 2127 N N . GLU A 1 263 ? 3.461 1.068 -25.756 1.00 86.50 263 GLU A N 1
ATOM 2128 C CA . GLU A 1 263 ? 3.111 2.493 -25.913 1.00 86.50 263 GLU A CA 1
ATOM 2129 C C . GLU A 1 263 ? 4.154 3.433 -25.286 1.00 86.50 263 GLU A C 1
ATOM 2131 O O . GLU A 1 263 ? 4.649 4.349 -25.947 1.00 86.50 263 GLU A O 1
ATOM 2136 N N . PHE A 1 264 ? 4.577 3.157 -24.049 1.00 87.75 264 PHE A N 1
ATOM 2137 C CA . PHE A 1 264 ? 5.599 3.963 -23.374 1.00 87.75 264 PHE A CA 1
ATOM 2138 C C . PHE A 1 264 ? 7.026 3.709 -23.899 1.00 87.75 264 PHE A C 1
ATOM 2140 O O . PHE A 1 264 ? 7.917 4.517 -23.632 1.00 87.75 264 PHE A O 1
ATOM 2147 N N . LEU A 1 265 ? 7.248 2.614 -24.641 1.00 91.12 265 LEU A N 1
ATOM 2148 C CA . LEU A 1 265 ? 8.531 2.265 -25.269 1.00 91.12 265 LEU A CA 1
ATOM 2149 C C . LEU A 1 265 ? 8.658 2.777 -26.711 1.00 91.12 265 LEU A C 1
ATOM 2151 O O . LEU A 1 265 ? 9.770 2.992 -27.184 1.00 91.12 265 LEU A O 1
ATOM 2155 N N . ASN A 1 266 ? 7.538 3.010 -27.396 1.00 88.94 266 ASN A N 1
ATOM 2156 C CA . ASN A 1 266 ? 7.462 3.506 -28.771 1.00 88.94 266 ASN A CA 1
ATOM 2157 C C . ASN A 1 266 ? 7.721 5.021 -28.833 1.00 88.94 266 ASN A C 1
ATOM 2159 O O . ASN A 1 266 ? 6.904 5.798 -29.322 1.00 88.94 266 ASN A O 1
ATOM 2163 N N . GLN A 1 267 ? 8.860 5.449 -28.297 1.00 89.38 267 GLN A N 1
ATOM 2164 C CA . GLN A 1 267 ? 9.295 6.842 -28.271 1.00 89.38 267 GLN A CA 1
ATOM 2165 C C . GLN A 1 267 ? 10.481 7.011 -29.226 1.00 89.38 267 GLN A C 1
ATOM 2167 O O . GLN A 1 267 ? 11.364 6.152 -29.219 1.00 89.38 267 GLN A O 1
ATOM 2172 N N . PRO A 1 268 ? 10.568 8.092 -30.023 1.00 89.56 268 PRO A N 1
ATOM 2173 C CA . PRO A 1 268 ? 11.667 8.279 -30.974 1.00 89.56 268 PRO A CA 1
ATOM 2174 C C . PRO A 1 268 ? 13.060 8.151 -30.343 1.00 89.56 268 PRO A C 1
ATOM 2176 O O . PRO A 1 268 ? 13.988 7.644 -30.969 1.00 89.56 268 PRO A O 1
ATOM 2179 N N . GLU A 1 269 ? 13.211 8.560 -29.082 1.00 89.62 269 GLU A N 1
ATOM 2180 C CA . GLU A 1 269 ? 14.479 8.501 -28.357 1.00 89.62 269 GLU A CA 1
ATOM 2181 C C . GLU A 1 269 ? 14.886 7.077 -27.941 1.00 89.62 269 GLU A C 1
ATOM 2183 O O . GLU A 1 269 ? 16.047 6.852 -27.600 1.00 89.62 269 GLU A O 1
ATOM 2188 N N . PHE A 1 270 ? 13.952 6.123 -27.967 1.00 93.94 270 PHE A N 1
ATOM 2189 C CA . PHE A 1 270 ? 14.144 4.719 -27.580 1.00 93.94 270 PHE A CA 1
ATOM 2190 C C . PHE A 1 270 ? 14.360 3.790 -28.778 1.00 93.94 270 PHE A C 1
ATOM 2192 O O . PHE A 1 270 ? 14.573 2.591 -28.600 1.00 93.94 270 PHE A O 1
ATOM 2199 N N . MET A 1 271 ? 14.322 4.338 -29.992 1.00 93.62 271 MET A N 1
ATOM 2200 C CA . MET A 1 271 ? 14.340 3.568 -31.230 1.00 93.62 271 MET A CA 1
ATOM 2201 C C . MET A 1 271 ? 15.701 3.646 -31.924 1.00 93.62 271 MET A C 1
ATOM 2203 O O . MET A 1 271 ? 16.339 4.700 -31.987 1.00 93.62 271 MET A O 1
ATOM 2207 N N . GLU A 1 272 ? 16.116 2.527 -32.505 1.00 93.00 272 GLU A N 1
ATOM 2208 C CA . GLU A 1 272 ? 17.257 2.386 -33.404 1.00 93.00 272 GLU A CA 1
ATOM 2209 C C . GLU A 1 272 ? 16.777 1.706 -34.680 1.00 93.00 272 GLU A C 1
ATOM 2211 O O . GLU A 1 272 ? 16.215 0.616 -34.628 1.00 93.00 272 GLU A O 1
ATOM 2216 N N . ASN A 1 273 ? 16.929 2.370 -35.829 1.00 91.50 273 ASN A N 1
ATOM 2217 C CA . ASN A 1 273 ? 16.450 1.858 -37.121 1.00 91.50 273 ASN A CA 1
ATOM 2218 C C . ASN A 1 273 ? 14.966 1.427 -37.108 1.00 91.50 273 ASN A C 1
ATOM 2220 O O . ASN A 1 273 ? 14.582 0.463 -37.762 1.00 91.50 273 ASN A O 1
ATOM 2224 N N . GLY A 1 274 ? 14.129 2.139 -36.343 1.00 88.81 274 GLY A N 1
ATOM 2225 C CA . GLY A 1 274 ? 12.700 1.839 -36.210 1.00 88.81 274 GLY A CA 1
ATOM 2226 C C . GLY A 1 274 ? 12.365 0.683 -35.260 1.00 88.81 274 GLY A C 1
ATOM 2227 O O . GLY A 1 274 ? 11.207 0.277 -35.206 1.00 88.81 274 GLY A O 1
ATOM 2228 N N . ILE A 1 275 ? 13.336 0.174 -34.498 1.00 92.75 275 ILE A N 1
ATOM 2229 C CA . ILE A 1 275 ? 13.169 -0.923 -33.538 1.00 92.75 275 ILE A CA 1
ATOM 2230 C C . ILE A 1 275 ? 13.511 -0.424 -32.131 1.00 92.75 275 ILE A C 1
ATOM 2232 O O . ILE A 1 275 ? 14.450 0.349 -31.955 1.00 92.75 275 ILE A O 1
ATOM 2236 N N . ILE A 1 276 ? 12.761 -0.866 -31.118 1.00 94.88 276 ILE A N 1
ATOM 2237 C CA . ILE A 1 276 ? 13.037 -0.541 -29.711 1.00 94.88 276 ILE A CA 1
ATOM 2238 C C . ILE A 1 276 ? 14.429 -1.079 -29.344 1.00 94.88 276 ILE A C 1
ATOM 2240 O O . ILE A 1 276 ? 14.677 -2.280 -29.451 1.00 94.88 276 ILE A O 1
ATOM 2244 N N . SER A 1 277 ? 15.329 -0.203 -28.891 1.00 94.19 277 SER A N 1
ATOM 2245 C CA . SER A 1 277 ? 16.734 -0.536 -28.619 1.00 94.19 277 SER A CA 1
ATOM 2246 C C . SER A 1 277 ? 17.098 -0.301 -27.155 1.00 94.19 277 SER A C 1
ATOM 2248 O O . SER A 1 277 ? 16.911 0.794 -26.616 1.00 94.19 277 SER A O 1
ATOM 2250 N N . LYS A 1 278 ? 17.664 -1.335 -26.516 1.00 92.69 278 LYS A N 1
ATOM 2251 C CA . LYS A 1 278 ? 18.168 -1.289 -25.132 1.00 92.69 278 LYS A CA 1
ATOM 2252 C C . LYS A 1 278 ? 19.164 -0.143 -24.953 1.00 92.69 278 LYS A C 1
ATOM 2254 O O . LYS A 1 278 ? 19.050 0.648 -24.016 1.00 92.69 278 LYS A O 1
ATOM 2259 N N . ASP A 1 279 ? 20.092 -0.016 -25.895 1.00 90.81 279 ASP A N 1
ATOM 2260 C CA . ASP A 1 279 ? 21.181 0.957 -25.836 1.00 90.81 279 ASP A CA 1
ATOM 2261 C C . ASP A 1 279 ? 20.673 2.387 -26.057 1.00 90.81 279 ASP A C 1
ATOM 2263 O O . ASP A 1 279 ? 21.124 3.329 -25.393 1.00 90.81 279 ASP A O 1
ATOM 2267 N N . LYS A 1 280 ? 19.667 2.571 -26.924 1.00 92.81 280 LYS A N 1
ATOM 2268 C CA . LYS A 1 280 ? 19.001 3.871 -27.110 1.00 92.81 280 LYS A CA 1
ATOM 2269 C C . LYS A 1 280 ? 18.230 4.305 -25.873 1.00 92.81 280 LYS A C 1
ATOM 2271 O O . LYS A 1 280 ? 18.388 5.446 -25.441 1.00 92.81 280 LYS A O 1
ATOM 2276 N N . ILE A 1 281 ? 17.461 3.403 -25.262 1.00 94.12 281 ILE A N 1
ATOM 2277 C CA . ILE A 1 281 ? 16.756 3.693 -24.006 1.00 94.12 281 ILE A CA 1
ATOM 2278 C C . ILE A 1 281 ? 17.760 4.103 -22.924 1.00 94.12 281 ILE A C 1
ATOM 2280 O O . ILE A 1 281 ? 17.578 5.128 -22.264 1.00 94.12 281 ILE A O 1
ATOM 2284 N N . TYR A 1 282 ? 18.839 3.335 -22.757 1.00 92.19 282 TYR A N 1
ATOM 2285 C CA . TYR A 1 282 ? 19.808 3.586 -21.695 1.00 92.19 282 TYR A CA 1
ATOM 2286 C C . TYR A 1 282 ? 20.603 4.881 -21.909 1.00 92.19 282 TYR A C 1
ATOM 2288 O O . TYR A 1 282 ? 20.699 5.703 -20.997 1.00 92.19 282 TYR A O 1
ATOM 2296 N N . SER A 1 283 ? 21.103 5.132 -23.121 1.00 90.31 283 SER A N 1
ATOM 2297 C CA . SER A 1 283 ? 21.807 6.384 -23.445 1.00 90.31 283 SER A CA 1
ATOM 2298 C C . SER A 1 283 ? 20.901 7.618 -23.325 1.00 90.31 283 SER A C 1
ATOM 2300 O O . SER A 1 283 ? 21.322 8.649 -22.789 1.00 90.31 283 SER A O 1
ATOM 2302 N N . SER A 1 284 ? 19.633 7.505 -23.739 1.00 92.19 284 SER A N 1
ATOM 2303 C CA . SER A 1 284 ? 18.621 8.548 -23.538 1.00 92.19 284 SER A CA 1
ATOM 2304 C C . SER A 1 284 ? 18.396 8.826 -22.048 1.00 92.19 284 SER A C 1
ATOM 2306 O O . SER A 1 284 ? 18.366 9.988 -21.625 1.00 92.19 284 SER A O 1
ATOM 2308 N N . PHE A 1 285 ? 18.329 7.779 -21.218 1.00 93.00 285 PHE A N 1
ATOM 2309 C CA . PHE A 1 285 ? 18.160 7.925 -19.773 1.00 93.00 285 PHE A CA 1
ATOM 2310 C C . PHE A 1 285 ? 19.341 8.649 -19.127 1.00 93.00 285 PHE A C 1
ATOM 2312 O O . PHE A 1 285 ? 19.138 9.571 -18.335 1.00 93.00 285 PHE A O 1
ATOM 2319 N N . GLN A 1 286 ? 20.571 8.283 -19.489 1.00 90.94 286 GLN A N 1
ATOM 2320 C CA . GLN A 1 286 ? 21.779 8.923 -18.966 1.00 90.94 286 GLN A CA 1
ATOM 2321 C C . GLN A 1 286 ? 21.798 10.428 -19.265 1.00 90.94 286 GLN A C 1
ATOM 2323 O O . GLN A 1 286 ? 22.119 11.236 -18.386 1.00 90.94 286 GLN A O 1
ATOM 2328 N N . SER A 1 287 ? 21.407 10.816 -20.484 1.00 89.50 287 SER A N 1
ATOM 2329 C CA . SER A 1 287 ? 21.295 12.226 -20.869 1.00 89.50 287 SER A CA 1
ATOM 2330 C C . SER A 1 287 ? 20.193 12.944 -20.084 1.00 89.50 287 SER A C 1
ATOM 2332 O O . SER A 1 287 ? 20.426 14.007 -19.501 1.00 89.50 287 SER A O 1
ATOM 2334 N N . PHE A 1 288 ? 19.009 12.333 -19.984 1.00 91.94 288 PHE A N 1
ATOM 2335 C CA . PHE A 1 288 ? 17.880 12.865 -19.219 1.00 91.94 288 PHE A CA 1
ATOM 2336 C C . PHE A 1 288 ? 18.210 13.060 -17.728 1.00 91.94 288 PHE A C 1
ATOM 2338 O O . PHE A 1 288 ? 17.907 14.115 -17.158 1.00 91.94 288 PHE A O 1
ATOM 2345 N N . PHE A 1 289 ? 18.863 12.080 -17.097 1.00 90.19 289 PHE A N 1
ATOM 2346 C CA . PHE A 1 289 ? 19.272 12.126 -15.692 1.00 90.19 289 PHE A CA 1
ATOM 2347 C C . PHE A 1 289 ? 20.231 13.292 -15.429 1.00 90.19 289 PHE A C 1
ATOM 2349 O O . PHE A 1 289 ? 20.063 14.035 -14.464 1.00 90.19 289 PHE A O 1
ATOM 2356 N N . ASN A 1 290 ? 21.193 13.519 -16.326 1.00 88.06 290 ASN A N 1
ATOM 2357 C CA . ASN A 1 290 ? 22.179 14.595 -16.202 1.00 88.06 290 ASN A CA 1
ATOM 2358 C C . ASN A 1 290 ? 21.591 16.015 -16.329 1.00 88.06 290 ASN A C 1
ATOM 2360 O O . ASN A 1 290 ? 22.221 16.979 -15.873 1.00 88.06 290 ASN A O 1
ATOM 2364 N N . GLN A 1 291 ? 20.405 16.142 -16.934 1.00 87.56 291 GLN A N 1
ATOM 2365 C CA . GLN A 1 291 ? 19.686 17.402 -17.170 1.00 87.56 291 GLN A CA 1
ATOM 2366 C C . GLN A 1 291 ? 18.537 17.668 -16.181 1.00 87.56 291 GLN A C 1
ATOM 2368 O O . GLN A 1 291 ? 17.895 18.727 -16.242 1.00 87.56 291 GLN A O 1
ATOM 2373 N N . THR A 1 292 ? 18.244 16.720 -15.291 1.00 85.50 292 THR A N 1
ATOM 2374 C CA . THR A 1 292 ? 17.081 16.775 -14.399 1.00 85.50 292 THR A CA 1
ATOM 2375 C C . THR A 1 292 ? 17.533 16.787 -12.938 1.00 85.50 292 THR A C 1
ATOM 2377 O O . THR A 1 292 ? 18.470 16.071 -12.588 1.00 85.50 292 THR A O 1
ATOM 2380 N N . PRO A 1 293 ? 16.896 17.580 -12.051 1.00 83.75 293 PRO A N 1
ATOM 2381 C CA . PRO A 1 293 ? 17.235 17.573 -10.634 1.00 83.75 293 PRO A CA 1
ATOM 2382 C C . PRO A 1 293 ? 17.179 16.164 -10.052 1.00 83.75 293 PRO A C 1
ATOM 2384 O O . PRO A 1 293 ? 16.197 15.444 -10.238 1.00 83.75 293 PRO A O 1
ATOM 2387 N N . ASN A 1 294 ? 18.222 15.789 -9.319 1.00 80.31 294 ASN A N 1
ATOM 2388 C CA . ASN A 1 294 ? 18.375 14.450 -8.772 1.00 80.31 294 ASN A CA 1
ATOM 2389 C C . ASN A 1 294 ? 17.427 14.218 -7.578 1.00 80.31 294 ASN A C 1
ATOM 2391 O O . ASN A 1 294 ? 17.791 14.385 -6.409 1.00 80.31 294 ASN A O 1
ATOM 2395 N N . THR A 1 295 ? 16.189 13.843 -7.900 1.00 85.75 295 THR A N 1
ATOM 2396 C CA . THR A 1 295 ? 15.149 13.461 -6.935 1.00 85.75 295 THR A CA 1
ATOM 2397 C C . THR A 1 295 ? 15.293 12.008 -6.491 1.00 85.75 295 THR A C 1
ATOM 2399 O O . THR A 1 295 ? 15.828 11.179 -7.223 1.00 85.75 295 THR A O 1
ATOM 2402 N N . ARG A 1 296 ? 14.739 11.675 -5.319 1.00 78.31 296 ARG A N 1
ATOM 2403 C CA . ARG A 1 296 ? 14.749 10.309 -4.765 1.00 78.31 296 ARG A CA 1
ATOM 2404 C C . ARG A 1 296 ? 14.204 9.270 -5.756 1.00 78.31 296 ARG A C 1
ATOM 2406 O O . ARG A 1 296 ? 14.833 8.249 -5.988 1.00 78.31 296 ARG A O 1
ATOM 2413 N N . MET A 1 297 ? 13.104 9.599 -6.430 1.00 87.38 297 MET A N 1
ATOM 2414 C CA . MET A 1 297 ? 12.500 8.770 -7.477 1.00 87.38 297 MET A CA 1
ATOM 2415 C C . MET A 1 297 ? 13.456 8.498 -8.654 1.00 87.38 297 MET A C 1
ATOM 2417 O O . MET A 1 297 ? 13.567 7.364 -9.103 1.00 87.38 297 MET A O 1
ATOM 2421 N N . LEU A 1 298 ? 14.181 9.515 -9.141 1.00 88.25 298 LEU A N 1
ATOM 2422 C CA . LEU A 1 298 ? 15.135 9.332 -10.245 1.00 88.25 298 LEU A CA 1
ATOM 2423 C C . LEU A 1 298 ? 16.331 8.458 -9.860 1.00 88.25 298 LEU A C 1
ATOM 2425 O O . LEU A 1 298 ? 16.880 7.784 -10.724 1.00 88.25 298 LEU A O 1
ATOM 2429 N N . ARG A 1 299 ? 16.725 8.442 -8.582 1.00 83.31 299 ARG A N 1
ATOM 2430 C CA . ARG A 1 299 ? 17.797 7.562 -8.084 1.00 83.31 299 ARG A CA 1
ATOM 2431 C C . ARG A 1 299 ? 17.387 6.101 -8.137 1.00 83.31 299 ARG A C 1
ATOM 2433 O O . ARG A 1 299 ? 18.184 5.268 -8.545 1.00 83.31 299 ARG A O 1
ATOM 2440 N N . THR A 1 300 ? 16.145 5.804 -7.776 1.00 84.81 300 THR A N 1
ATOM 2441 C CA . THR A 1 300 ? 15.599 4.446 -7.853 1.00 84.81 300 THR A CA 1
ATOM 2442 C C . THR A 1 300 ? 15.450 3.988 -9.295 1.00 84.81 300 THR A C 1
ATOM 2444 O O . THR A 1 300 ? 15.900 2.897 -9.626 1.00 84.81 300 THR A O 1
ATOM 2447 N N . ILE A 1 301 ? 14.930 4.849 -10.178 1.00 90.00 301 ILE A N 1
ATOM 2448 C CA . ILE A 1 301 ? 14.906 4.574 -11.623 1.00 90.00 301 ILE A CA 1
ATOM 2449 C C . ILE A 1 301 ? 16.324 4.285 -12.128 1.00 90.00 301 ILE A C 1
ATOM 2451 O O . ILE A 1 301 ? 16.534 3.286 -12.805 1.00 90.00 301 ILE A O 1
ATOM 2455 N N . ARG A 1 302 ? 17.310 5.109 -11.750 1.00 87.31 302 ARG A N 1
ATOM 2456 C CA . ARG A 1 302 ? 18.718 4.879 -12.090 1.00 87.31 302 ARG A CA 1
ATOM 2457 C C . ARG A 1 302 ? 19.217 3.521 -11.604 1.00 87.31 302 ARG A C 1
ATOM 2459 O O . ARG A 1 302 ? 19.801 2.796 -12.394 1.00 87.31 302 ARG A O 1
ATOM 2466 N N . ALA A 1 303 ? 18.979 3.173 -10.341 1.00 82.06 303 ALA A N 1
ATOM 2467 C CA . ALA A 1 303 ? 19.405 1.895 -9.776 1.00 82.06 303 ALA A CA 1
ATOM 2468 C C . ALA A 1 303 ? 18.849 0.701 -10.568 1.00 82.06 303 ALA A C 1
ATOM 2470 O O . ALA A 1 303 ? 19.585 -0.243 -10.845 1.00 82.06 303 ALA A O 1
ATOM 2471 N N . ILE A 1 304 ? 17.579 0.774 -10.973 1.00 86.88 304 ILE A N 1
ATOM 2472 C CA . ILE A 1 304 ? 16.912 -0.269 -11.758 1.00 86.88 304 ILE A CA 1
ATOM 2473 C C . ILE A 1 304 ? 17.476 -0.327 -13.184 1.00 86.88 304 ILE A C 1
ATOM 2475 O O . ILE A 1 304 ? 17.863 -1.397 -13.645 1.00 86.88 304 ILE A O 1
ATOM 2479 N N . LEU A 1 305 ? 17.567 0.812 -13.879 1.00 89.50 305 LEU A N 1
ATOM 2480 C CA . LEU A 1 305 ? 18.035 0.855 -15.269 1.00 89.50 305 LEU A CA 1
ATOM 2481 C C . LEU A 1 305 ? 19.521 0.520 -15.406 1.00 89.50 305 LEU A C 1
ATOM 2483 O O . LEU A 1 305 ? 19.895 -0.170 -16.349 1.00 89.50 305 LEU A O 1
ATOM 2487 N N . ASP A 1 306 ? 20.362 0.958 -14.465 1.00 83.19 306 ASP A N 1
ATOM 2488 C CA . ASP A 1 306 ? 21.777 0.583 -14.440 1.00 83.19 306 ASP A CA 1
ATOM 2489 C C . ASP A 1 306 ? 21.921 -0.940 -14.301 1.00 83.19 306 ASP A C 1
ATOM 2491 O O . ASP A 1 306 ? 22.747 -1.527 -14.988 1.00 83.19 306 ASP A O 1
ATOM 2495 N N . LYS A 1 307 ? 21.098 -1.601 -13.475 1.00 79.44 307 LYS A N 1
ATOM 2496 C CA . LYS A 1 307 ? 21.127 -3.066 -13.339 1.00 79.44 307 LYS A CA 1
ATOM 2497 C C . LYS A 1 307 ? 20.558 -3.790 -14.556 1.00 79.44 307 LYS A C 1
ATOM 2499 O O . LYS A 1 307 ? 21.114 -4.801 -14.961 1.00 79.44 307 LYS A O 1
ATOM 2504 N N . ALA A 1 308 ? 19.485 -3.276 -15.146 1.00 86.31 308 ALA A N 1
ATOM 2505 C CA . ALA A 1 308 ? 18.859 -3.921 -16.292 1.00 86.31 308 ALA A CA 1
ATOM 2506 C C . ALA A 1 308 ? 19.688 -3.776 -17.579 1.00 86.31 308 ALA A C 1
ATOM 2508 O O . ALA A 1 308 ? 19.745 -4.697 -18.391 1.00 86.31 308 ALA A O 1
ATOM 2509 N N . PHE A 1 309 ? 20.306 -2.614 -17.814 1.00 87.31 309 PHE A N 1
ATOM 2510 C CA . PHE A 1 309 ? 20.839 -2.272 -19.137 1.00 87.31 309 PHE A CA 1
ATOM 2511 C C . PHE A 1 309 ? 22.355 -2.106 -19.208 1.00 87.31 309 PHE A C 1
ATOM 2513 O O . PHE A 1 309 ? 22.895 -2.173 -20.312 1.00 87.31 309 PHE A O 1
ATOM 2520 N N . ASN A 1 310 ? 23.061 -1.919 -18.091 1.00 75.12 310 ASN A N 1
ATOM 2521 C CA . ASN A 1 310 ? 24.508 -1.733 -18.133 1.00 75.12 310 ASN A CA 1
ATOM 2522 C C . ASN A 1 310 ? 25.245 -3.084 -18.128 1.00 75.12 310 ASN A C 1
ATOM 2524 O O . ASN A 1 310 ? 25.231 -3.797 -17.132 1.00 75.12 310 ASN A O 1
ATOM 2528 N N . ASN A 1 311 ? 25.956 -3.399 -19.216 1.00 57.03 311 ASN A N 1
ATOM 2529 C CA . ASN A 1 311 ? 26.796 -4.604 -19.327 1.00 57.03 311 ASN A CA 1
ATOM 2530 C C . ASN A 1 311 ? 28.121 -4.511 -18.534 1.00 57.03 311 ASN A C 1
ATOM 2532 O O . ASN A 1 311 ? 28.902 -5.459 -18.531 1.00 57.03 311 ASN A O 1
ATOM 2536 N N . ASN A 1 312 ? 28.420 -3.377 -17.888 1.00 48.31 312 ASN A N 1
ATOM 2537 C CA . ASN A 1 312 ? 29.658 -3.190 -17.135 1.00 48.31 312 ASN A CA 1
ATOM 2538 C C . ASN A 1 312 ? 29.416 -3.305 -15.629 1.00 48.31 312 ASN A C 1
ATOM 2540 O O . ASN A 1 312 ? 28.796 -2.430 -15.023 1.00 48.31 312 ASN A O 1
ATOM 2544 N N . ASN A 1 313 ? 30.002 -4.346 -15.034 1.00 45.25 313 ASN A N 1
ATOM 2545 C CA . ASN A 1 313 ? 30.205 -4.525 -13.598 1.00 45.25 313 ASN A CA 1
ATOM 2546 C C . ASN A 1 313 ? 30.658 -3.222 -12.920 1.00 45.25 313 ASN A C 1
ATOM 2548 O O . ASN A 1 313 ? 31.840 -2.885 -12.911 1.00 45.25 313 ASN A O 1
ATOM 2552 N N . TRP A 1 314 ? 29.724 -2.507 -12.300 1.00 38.34 314 TRP A N 1
ATOM 2553 C CA . TRP A 1 314 ? 30.028 -1.610 -11.193 1.00 38.34 314 TRP A CA 1
ATOM 2554 C C . TRP A 1 314 ? 29.372 -2.223 -9.964 1.00 38.34 314 TRP A C 1
ATOM 2556 O O . TRP A 1 314 ? 28.155 -2.183 -9.783 1.00 38.34 314 TRP A O 1
ATOM 2566 N N . ILE A 1 315 ? 30.217 -2.893 -9.185 1.00 42.47 315 ILE A N 1
ATOM 2567 C CA . ILE A 1 315 ? 29.878 -3.619 -7.966 1.00 42.47 315 ILE A CA 1
ATOM 2568 C C . ILE A 1 315 ? 29.157 -2.666 -7.008 1.00 42.47 315 ILE A C 1
ATOM 2570 O O . ILE A 1 315 ? 29.661 -1.585 -6.695 1.00 42.47 315 ILE A O 1
ATOM 2574 N N . TYR A 1 316 ? 28.011 -3.093 -6.489 1.00 42.62 316 TYR A N 1
ATOM 2575 C CA . TYR A 1 316 ? 27.677 -2.738 -5.119 1.00 42.62 316 TYR A CA 1
ATOM 2576 C C . TYR A 1 316 ? 27.112 -3.977 -4.455 1.00 42.62 316 TYR A C 1
ATOM 2578 O O . TYR A 1 316 ? 26.052 -4.463 -4.851 1.00 42.62 316 TYR A O 1
ATOM 2586 N N . ASP A 1 317 ? 27.893 -4.505 -3.528 1.00 46.44 317 ASP A N 1
ATOM 2587 C CA . ASP A 1 317 ? 27.583 -5.710 -2.794 1.00 46.44 317 ASP A CA 1
ATOM 2588 C C . ASP A 1 317 ? 27.123 -5.358 -1.384 1.00 46.44 317 ASP A C 1
ATOM 2590 O O . ASP A 1 317 ? 27.597 -4.380 -0.801 1.00 46.44 317 ASP A O 1
ATOM 2594 N N . PHE A 1 318 ? 26.245 -6.201 -0.853 1.00 46.66 318 PHE A N 1
ATOM 2595 C CA . PHE A 1 318 ? 26.553 -6.801 0.440 1.00 46.66 318 PHE A CA 1
ATOM 2596 C C . PHE A 1 318 ? 25.971 -8.220 0.622 1.00 46.66 318 PHE A C 1
ATOM 2598 O O . PHE A 1 318 ? 25.966 -8.642 1.761 1.00 46.66 318 PHE A O 1
ATOM 2605 N N . ASP A 1 319 ? 25.461 -8.903 -0.429 1.00 46.38 319 ASP A N 1
ATOM 2606 C CA . ASP A 1 319 ? 25.339 -10.383 -0.545 1.00 46.38 319 ASP A CA 1
ATOM 2607 C C . ASP A 1 319 ? 24.379 -10.890 -1.662 1.00 46.38 319 ASP A C 1
ATOM 2609 O O . ASP A 1 319 ? 24.220 -12.097 -1.811 1.00 46.38 319 ASP A O 1
ATOM 2613 N N . ASN A 1 320 ? 23.719 -10.053 -2.486 1.00 50.44 320 ASN A N 1
ATOM 2614 C CA . ASN A 1 320 ? 22.840 -10.555 -3.569 1.00 50.44 320 ASN A CA 1
ATOM 2615 C C . ASN A 1 320 ? 22.800 -9.647 -4.813 1.00 50.44 320 ASN A C 1
ATOM 2617 O O . ASN A 1 320 ? 22.121 -8.618 -4.840 1.00 50.44 320 ASN A O 1
ATOM 2621 N N . ASN A 1 321 ? 23.484 -10.066 -5.881 1.00 54.03 321 ASN A N 1
ATOM 2622 C CA . ASN A 1 321 ? 23.310 -9.507 -7.223 1.00 54.03 321 ASN A CA 1
ATOM 2623 C C . ASN A 1 321 ? 21.883 -9.766 -7.748 1.00 54.03 321 ASN A C 1
ATOM 2625 O O . ASN A 1 321 ? 21.207 -10.694 -7.299 1.00 54.03 321 ASN A O 1
ATOM 2629 N N . TRP A 1 322 ? 21.434 -8.970 -8.729 1.00 58.41 322 TRP A N 1
ATOM 2630 C CA . TRP A 1 322 ? 20.383 -9.458 -9.627 1.00 58.41 322 TRP A CA 1
ATOM 2631 C C . TRP A 1 322 ? 20.947 -10.715 -10.294 1.00 58.41 322 TRP A C 1
ATOM 2633 O O . TRP A 1 322 ? 22.034 -10.645 -10.867 1.00 58.41 322 TRP A O 1
ATOM 2643 N N . ILE A 1 323 ? 20.305 -11.869 -10.102 1.00 52.47 323 ILE A N 1
ATOM 2644 C CA . ILE A 1 323 ? 20.952 -13.175 -10.345 1.00 52.47 323 ILE A CA 1
ATOM 2645 C C . ILE A 1 323 ? 21.124 -13.452 -11.848 1.00 52.47 323 ILE A C 1
ATOM 2647 O O . ILE A 1 323 ? 21.996 -14.231 -12.227 1.00 52.47 323 ILE A O 1
ATOM 2651 N N . SER A 1 324 ? 20.351 -12.785 -12.709 1.00 62.12 324 SER A N 1
ATOM 2652 C CA . SER A 1 324 ? 20.358 -13.009 -14.155 1.00 62.12 324 SER A CA 1
ATOM 2653 C C . SER A 1 324 ? 20.459 -11.721 -14.966 1.00 62.12 324 SER A C 1
ATOM 2655 O O . SER A 1 324 ? 19.923 -10.677 -14.581 1.00 62.12 324 SER A O 1
ATOM 2657 N N . ASP A 1 325 ? 21.092 -11.832 -16.136 1.00 72.00 325 ASP A N 1
ATOM 2658 C CA . ASP A 1 325 ? 21.033 -10.809 -17.176 1.00 72.00 325 ASP A CA 1
ATOM 2659 C C . ASP A 1 325 ? 19.575 -10.477 -17.509 1.00 72.00 325 ASP A C 1
ATOM 2661 O O . ASP A 1 325 ? 18.703 -11.351 -17.551 1.00 72.00 325 ASP A O 1
ATOM 2665 N N . PHE A 1 326 ? 19.300 -9.197 -17.753 1.00 85.81 326 PHE A N 1
ATOM 2666 C CA . PHE A 1 326 ? 17.963 -8.772 -18.131 1.00 85.81 326 PHE A CA 1
ATOM 2667 C C . PHE A 1 326 ? 17.619 -9.264 -19.540 1.00 85.81 326 PHE A C 1
ATOM 2669 O O . PHE A 1 326 ? 18.225 -8.832 -20.526 1.00 85.81 326 PHE A O 1
ATOM 2676 N N . ASP A 1 327 ? 16.603 -10.122 -19.635 1.00 89.81 327 ASP A N 1
ATOM 2677 C CA . ASP A 1 327 ? 16.069 -10.642 -20.894 1.00 89.81 327 ASP A CA 1
ATOM 2678 C C . ASP A 1 327 ? 15.267 -9.563 -21.645 1.00 89.81 327 ASP A C 1
ATOM 2680 O O . ASP A 1 327 ? 14.032 -9.535 -21.662 1.00 89.81 327 ASP A O 1
ATOM 2684 N N . PHE A 1 328 ? 16.001 -8.626 -22.249 1.00 92.31 328 PHE A N 1
ATOM 2685 C CA . PHE A 1 328 ? 15.439 -7.538 -23.043 1.00 92.31 328 PHE A CA 1
ATOM 2686 C C . PHE A 1 328 ? 14.589 -8.035 -24.226 1.00 92.31 328 PHE A C 1
ATOM 2688 O O . PHE A 1 328 ? 13.505 -7.478 -24.405 1.00 92.31 328 PHE A O 1
ATOM 2695 N N . PRO A 1 329 ? 14.996 -9.068 -25.003 1.00 93.31 329 PRO A N 1
ATOM 2696 C CA . PRO A 1 329 ? 14.164 -9.621 -26.073 1.00 93.31 329 PRO A CA 1
ATOM 2697 C C . PRO A 1 329 ? 12.773 -10.059 -25.599 1.00 93.31 329 PRO A C 1
ATOM 2699 O O . PRO A 1 329 ? 11.775 -9.651 -26.192 1.00 93.31 329 PRO A O 1
ATOM 2702 N N . SER A 1 330 ? 12.681 -10.812 -24.498 1.00 93.69 330 SER A N 1
ATOM 2703 C CA . SER A 1 330 ? 11.379 -11.201 -23.937 1.00 93.69 330 SER A CA 1
ATOM 2704 C C . SER A 1 330 ? 10.627 -10.023 -23.318 1.00 93.69 330 SER A C 1
ATOM 2706 O O . SER A 1 330 ? 9.398 -10.005 -23.311 1.00 93.69 330 SER A O 1
ATOM 2708 N N . PHE A 1 331 ? 11.341 -9.027 -22.785 1.00 94.25 331 PHE A N 1
ATOM 2709 C CA . PHE A 1 331 ? 10.718 -7.838 -22.211 1.00 94.25 331 PHE A CA 1
ATOM 2710 C C . PHE A 1 331 ? 10.047 -6.950 -23.262 1.00 94.25 331 PHE A C 1
ATOM 2712 O O . PHE A 1 331 ? 9.016 -6.346 -22.969 1.00 94.25 331 PHE A O 1
ATOM 2719 N N . ILE A 1 332 ? 10.602 -6.826 -24.470 1.00 95.00 332 ILE A N 1
ATOM 2720 C CA . ILE A 1 332 ? 9.997 -6.003 -25.531 1.00 95.00 332 ILE A CA 1
ATOM 2721 C C . ILE A 1 332 ? 8.847 -6.705 -26.263 1.00 95.00 332 ILE A C 1
ATOM 2723 O O . ILE A 1 332 ? 8.065 -6.019 -26.928 1.00 95.00 332 ILE A O 1
ATOM 2727 N N . ASP A 1 333 ? 8.705 -8.026 -26.110 1.00 95.12 333 ASP A N 1
ATOM 2728 C CA . ASP A 1 333 ? 7.528 -8.773 -26.552 1.00 95.12 333 ASP A CA 1
ATOM 2729 C C . ASP A 1 333 ? 6.319 -8.448 -25.645 1.00 95.12 333 ASP A C 1
ATOM 2731 O O . ASP A 1 333 ? 6.300 -8.831 -24.469 1.00 95.12 333 ASP A O 1
ATOM 2735 N N . PRO A 1 334 ? 5.277 -7.750 -26.143 1.00 92.62 334 PRO A N 1
ATOM 2736 C CA . PRO A 1 334 ? 4.175 -7.292 -25.297 1.00 92.62 334 PRO A CA 1
ATOM 2737 C C . PRO A 1 334 ? 3.394 -8.435 -24.653 1.00 92.62 334 PRO A C 1
ATOM 2739 O O . PRO A 1 334 ? 2.888 -8.283 -23.544 1.00 92.62 334 PRO A O 1
ATOM 2742 N N . LYS A 1 335 ? 3.287 -9.580 -25.337 1.00 93.88 335 LYS A N 1
ATOM 2743 C CA . LYS A 1 335 ? 2.554 -10.741 -24.829 1.00 93.88 335 LYS A CA 1
ATOM 2744 C C . LYS A 1 335 ? 3.269 -11.324 -23.610 1.00 93.88 335 LYS A C 1
ATOM 2746 O O . LYS A 1 335 ? 2.655 -11.451 -22.552 1.00 93.88 335 LYS A O 1
ATOM 2751 N N . THR A 1 336 ? 4.562 -11.599 -23.747 1.00 94.44 336 THR A N 1
ATOM 2752 C CA . THR A 1 336 ? 5.420 -12.156 -22.696 1.00 94.44 336 THR A CA 1
ATOM 2753 C C . THR A 1 336 ? 5.555 -11.189 -21.528 1.00 94.44 336 THR A C 1
ATOM 2755 O O . THR A 1 336 ? 5.369 -11.585 -20.375 1.00 94.44 336 THR A O 1
ATOM 2758 N N . ARG A 1 337 ? 5.801 -9.898 -21.802 1.00 93.81 337 ARG A N 1
ATOM 2759 C CA . ARG A 1 337 ? 5.862 -8.873 -20.755 1.00 93.81 337 ARG A CA 1
ATOM 2760 C C . ARG A 1 337 ? 4.555 -8.798 -19.985 1.00 93.81 337 ARG A C 1
ATOM 2762 O O . ARG A 1 337 ? 4.580 -8.879 -18.761 1.00 93.81 337 ARG A O 1
ATOM 2769 N N . LYS A 1 338 ? 3.418 -8.691 -20.675 1.00 92.81 338 LYS A N 1
ATOM 2770 C CA . LYS A 1 338 ? 2.105 -8.636 -20.028 1.00 92.81 338 LYS A CA 1
ATOM 2771 C C . LYS A 1 338 ? 1.884 -9.851 -19.126 1.00 92.81 338 LYS A C 1
ATOM 2773 O O . LYS A 1 338 ? 1.545 -9.678 -17.960 1.00 92.81 338 LYS A O 1
ATOM 2778 N N . GLU A 1 339 ? 2.127 -11.059 -19.625 1.00 92.00 339 GLU A N 1
ATOM 2779 C CA . GLU A 1 339 ? 1.976 -12.285 -18.838 1.00 92.00 339 GLU A CA 1
ATOM 2780 C C . GLU A 1 339 ? 2.835 -12.270 -17.564 1.00 92.00 339 GLU A C 1
ATOM 2782 O O . GLU A 1 339 ? 2.305 -12.462 -16.466 1.00 92.00 339 GLU A O 1
ATOM 2787 N N . LYS A 1 340 ? 4.137 -11.971 -17.683 1.00 93.12 340 LYS A N 1
ATOM 2788 C CA . LYS A 1 340 ? 5.047 -11.907 -16.529 1.00 93.12 340 LYS A CA 1
ATOM 2789 C C . LYS A 1 340 ? 4.629 -10.832 -15.520 1.00 93.12 340 LYS A C 1
ATOM 2791 O O . LYS A 1 340 ? 4.591 -11.126 -14.328 1.00 93.12 340 LYS A O 1
ATOM 2796 N N . LEU A 1 341 ? 4.255 -9.629 -15.971 1.00 91.31 341 LEU A N 1
ATOM 2797 C CA . LEU A 1 341 ? 3.820 -8.535 -15.091 1.00 91.31 341 LEU A CA 1
ATOM 2798 C C . LEU A 1 341 ? 2.577 -8.908 -14.273 1.00 91.31 341 LEU A C 1
ATOM 2800 O O . LEU A 1 341 ? 2.568 -8.748 -13.053 1.00 91.31 341 LEU A O 1
ATOM 2804 N N . PHE A 1 342 ? 1.533 -9.429 -14.924 1.00 87.94 342 PHE A N 1
ATOM 2805 C CA . PHE A 1 342 ? 0.288 -9.787 -14.237 1.00 87.94 342 PHE A CA 1
ATOM 2806 C C . PHE A 1 342 ? 0.457 -11.016 -13.337 1.00 87.94 342 PHE A C 1
ATOM 2808 O O . PHE A 1 342 ? -0.136 -11.067 -12.257 1.00 87.94 342 PHE A O 1
ATOM 2815 N N . LYS A 1 343 ? 1.306 -11.977 -13.724 1.00 89.25 343 LYS A N 1
ATOM 2816 C CA . LYS A 1 343 ? 1.678 -13.108 -12.864 1.00 89.25 343 LYS A CA 1
ATOM 2817 C C . LYS A 1 343 ? 2.431 -12.639 -11.617 1.00 89.25 343 LYS A C 1
ATOM 2819 O O . LYS A 1 343 ? 2.118 -13.093 -10.520 1.00 89.25 343 LYS A O 1
ATOM 2824 N N . ALA A 1 344 ? 3.385 -11.722 -11.774 1.00 88.94 344 ALA A N 1
ATOM 2825 C CA . ALA A 1 344 ? 4.146 -11.147 -10.670 1.00 88.94 344 ALA A CA 1
ATOM 2826 C C . ALA A 1 344 ? 3.248 -10.363 -9.705 1.00 88.94 344 ALA A C 1
ATOM 2828 O O . ALA A 1 344 ? 3.330 -10.579 -8.499 1.00 88.94 344 ALA A O 1
ATOM 2829 N N . LEU A 1 345 ? 2.344 -9.522 -10.221 1.00 85.81 345 LEU A N 1
ATOM 2830 C CA . LEU A 1 345 ? 1.380 -8.794 -9.392 1.00 85.81 345 LEU A CA 1
ATOM 2831 C C . LEU A 1 345 ? 0.461 -9.747 -8.615 1.00 85.81 345 LEU A C 1
ATOM 2833 O O . LEU A 1 345 ? 0.324 -9.619 -7.401 1.00 85.81 345 LEU A O 1
ATOM 2837 N N . SER A 1 346 ? -0.113 -10.739 -9.301 1.00 82.56 346 SER A N 1
ATOM 2838 C CA . SER A 1 346 ? -0.996 -11.730 -8.673 1.00 82.56 346 SER A CA 1
ATOM 2839 C C . SER A 1 346 ? -0.268 -12.517 -7.579 1.00 82.56 346 SER A C 1
ATOM 2841 O O . SER A 1 346 ? -0.819 -12.768 -6.509 1.00 82.56 346 SER A O 1
ATOM 2843 N N . TYR A 1 347 ? 0.993 -12.888 -7.823 1.00 86.12 347 TYR A N 1
ATOM 2844 C CA . TYR A 1 347 ? 1.811 -13.571 -6.828 1.00 86.12 347 TYR A CA 1
ATOM 2845 C C . TYR A 1 347 ? 2.154 -12.670 -5.645 1.00 86.12 347 TYR A C 1
ATOM 2847 O O . TYR A 1 347 ? 2.018 -13.114 -4.509 1.00 86.12 347 TYR A O 1
ATOM 2855 N N . TRP A 1 348 ? 2.527 -11.412 -5.891 1.00 85.06 348 TRP A N 1
ATOM 2856 C CA . TRP A 1 348 ? 2.811 -10.426 -4.848 1.00 85.06 348 TRP A CA 1
ATOM 2857 C C . TRP A 1 348 ? 1.633 -10.267 -3.886 1.00 85.06 348 TRP A C 1
ATOM 2859 O O . TRP A 1 348 ? 1.774 -10.468 -2.680 1.00 85.06 348 TRP A O 1
ATOM 2869 N N . GLN A 1 349 ? 0.445 -10.030 -4.444 1.00 80.88 349 GLN A N 1
ATOM 2870 C CA . GLN A 1 349 ? -0.806 -9.969 -3.693 1.00 80.88 349 GLN A CA 1
ATOM 2871 C C . GLN A 1 349 ? -1.100 -11.284 -2.968 1.00 80.88 349 GLN A C 1
ATOM 2873 O O . GLN A 1 349 ? -1.765 -11.294 -1.940 1.00 80.88 349 GLN A O 1
ATOM 2878 N N . SER A 1 350 ? -0.595 -12.419 -3.455 1.00 82.44 350 SER A N 1
ATOM 2879 C CA . SER A 1 350 ? -0.811 -13.695 -2.780 1.00 82.44 350 SER A CA 1
ATOM 2880 C C . SER A 1 350 ? 0.021 -13.910 -1.516 1.00 82.44 350 SER A C 1
ATOM 2882 O O . SER A 1 350 ? -0.350 -14.730 -0.677 1.00 82.44 350 SER A O 1
ATOM 2884 N N . LEU A 1 351 ? 1.113 -13.158 -1.335 1.00 84.31 351 LEU A N 1
ATOM 2885 C CA . LEU A 1 351 ? 2.077 -13.389 -0.252 1.00 84.31 351 LEU A CA 1
ATOM 2886 C C . LEU A 1 351 ? 1.493 -13.172 1.144 1.00 84.31 351 LEU A C 1
ATOM 2888 O O . LEU A 1 351 ? 1.957 -13.791 2.100 1.00 84.31 351 LEU A O 1
ATOM 2892 N N . HIS A 1 352 ? 0.489 -12.307 1.260 1.00 83.81 352 HIS A N 1
ATOM 2893 C CA . HIS A 1 352 ? -0.170 -11.986 2.525 1.00 83.81 352 HIS A CA 1
ATOM 2894 C C . HIS A 1 352 ? -1.517 -12.696 2.738 1.00 83.81 352 HIS A C 1
ATOM 2896 O O . HIS A 1 352 ? -2.197 -12.429 3.731 1.00 83.81 352 HIS A O 1
ATOM 2902 N N . TYR A 1 353 ? -1.924 -13.598 1.833 1.00 83.12 353 TYR A N 1
ATOM 2903 C CA . TYR A 1 353 ? -3.127 -14.404 2.050 1.00 83.12 353 TYR A CA 1
ATOM 2904 C C . TYR A 1 353 ? -2.852 -15.563 3.009 1.00 83.12 353 TYR A C 1
ATOM 2906 O O . TYR A 1 353 ? -1.856 -16.280 2.896 1.00 83.12 353 TYR A O 1
ATOM 2914 N N . HIS A 1 354 ? -3.783 -15.771 3.935 1.00 88.62 354 HIS A N 1
ATOM 2915 C CA . HIS A 1 354 ? -3.826 -16.932 4.813 1.00 88.62 354 HIS A CA 1
ATOM 2916 C C . HIS A 1 354 ? -5.258 -17.151 5.298 1.00 88.62 354 HIS A C 1
ATOM 2918 O O . HIS A 1 354 ? -5.938 -16.185 5.625 1.00 88.62 354 HIS A O 1
ATOM 2924 N N . ASP A 1 355 ? -5.676 -18.400 5.500 1.00 85.44 355 ASP A N 1
ATOM 2925 C CA . ASP A 1 355 ? -7.026 -18.776 5.972 1.00 85.44 355 ASP A CA 1
ATOM 2926 C C . ASP A 1 355 ? -7.402 -18.228 7.366 1.00 85.44 355 ASP A C 1
ATOM 2928 O O . ASP A 1 355 ? -8.515 -18.416 7.854 1.00 85.44 355 ASP A O 1
ATOM 2932 N N . GLY A 1 356 ? -6.451 -17.603 8.061 1.00 87.12 356 GLY A N 1
ATOM 2933 C CA . GLY A 1 356 ? -6.664 -16.965 9.361 1.00 87.12 356 GLY A CA 1
ATOM 2934 C C . GLY A 1 356 ? -6.919 -15.465 9.260 1.00 87.12 356 GLY A C 1
ATOM 2935 O O . GLY A 1 356 ? -7.103 -14.814 10.285 1.00 87.12 356 GLY A O 1
ATOM 2936 N N . ILE A 1 357 ? -6.889 -14.921 8.043 1.00 90.56 357 ILE A N 1
ATOM 2937 C CA . ILE A 1 357 ? -6.978 -13.498 7.755 1.00 90.56 357 ILE A CA 1
ATOM 2938 C C . ILE A 1 357 ? -8.039 -13.291 6.675 1.00 90.56 357 ILE A C 1
ATOM 2940 O O . ILE A 1 357 ? -8.007 -13.913 5.616 1.00 90.56 357 ILE A O 1
ATOM 2944 N N . ILE A 1 358 ? -8.986 -12.401 6.944 1.00 89.31 358 ILE A N 1
ATOM 2945 C CA . ILE A 1 358 ? -10.030 -12.009 6.005 1.00 89.31 358 ILE A CA 1
ATOM 2946 C C . ILE A 1 358 ? -9.494 -10.828 5.199 1.00 89.31 358 ILE A C 1
ATOM 2948 O O . ILE A 1 358 ? -9.451 -9.703 5.696 1.00 89.31 358 ILE A O 1
ATOM 2952 N N . SER A 1 359 ? -9.074 -11.077 3.961 1.00 81.94 359 SER A N 1
ATOM 2953 C CA . SER A 1 359 ? -8.682 -10.009 3.039 1.00 81.94 359 SER A CA 1
ATOM 2954 C C . SER A 1 359 ? -9.903 -9.397 2.363 1.00 81.94 359 SER A C 1
ATOM 2956 O O . SER A 1 359 ? -10.703 -10.106 1.753 1.00 81.94 359 SER A O 1
ATOM 2958 N N . VAL A 1 360 ? -10.023 -8.075 2.434 1.00 76.81 360 VAL A N 1
ATOM 2959 C CA . VAL A 1 360 ? -11.135 -7.304 1.872 1.00 76.81 360 VAL A CA 1
ATOM 2960 C C . VAL A 1 360 ? -10.598 -6.334 0.827 1.00 76.81 360 VAL A C 1
ATOM 2962 O O . VAL A 1 360 ? -9.737 -5.508 1.123 1.00 76.81 360 VAL A O 1
ATOM 2965 N N . GLY A 1 361 ? -11.114 -6.424 -0.398 1.00 67.50 361 GLY A N 1
ATOM 2966 C CA . GLY A 1 361 ? -10.808 -5.484 -1.478 1.00 67.50 361 GLY A CA 1
ATOM 2967 C C . GLY A 1 361 ? -11.959 -4.524 -1.750 1.00 67.50 361 GLY A C 1
ATOM 2968 O O . GLY A 1 361 ? -13.124 -4.861 -1.535 1.00 67.50 361 GLY A O 1
ATOM 2969 N N . SER A 1 362 ? -11.648 -3.325 -2.243 1.00 61.81 362 SER A N 1
ATOM 2970 C CA . SER A 1 362 ? -12.677 -2.396 -2.718 1.00 61.81 362 SER A CA 1
ATOM 2971 C C . SER A 1 362 ? -13.227 -2.821 -4.072 1.00 61.81 362 SER A C 1
ATOM 2973 O O . SER A 1 362 ? -12.493 -3.255 -4.959 1.00 61.81 362 SER A O 1
ATOM 2975 N N . VAL A 1 363 ? -14.531 -2.630 -4.244 1.00 53.16 363 VAL A N 1
ATOM 2976 C CA . VAL A 1 363 ? -15.219 -2.756 -5.526 1.00 53.16 363 VAL A CA 1
ATOM 2977 C C . VAL A 1 363 ? -16.004 -1.475 -5.810 1.00 53.16 363 VAL A C 1
ATOM 2979 O O . VAL A 1 363 ? -16.495 -0.813 -4.895 1.00 53.16 363 VAL A O 1
ATOM 2982 N N . ASN A 1 364 ? -16.116 -1.097 -7.080 1.00 52.41 364 ASN A N 1
ATOM 2983 C CA . ASN A 1 364 ? -16.893 0.058 -7.508 1.00 52.41 364 ASN A CA 1
ATOM 2984 C C . ASN A 1 364 ? -18.409 -0.229 -7.478 1.00 52.41 364 ASN A C 1
ATOM 2986 O O . ASN A 1 364 ? -18.871 -1.294 -7.067 1.00 52.41 364 ASN A O 1
ATOM 2990 N N . TRP A 1 365 ? -19.216 0.731 -7.947 1.00 46.69 365 TRP A N 1
ATOM 2991 C CA . TRP A 1 365 ? -20.679 0.626 -7.938 1.00 46.69 365 TRP A CA 1
ATOM 2992 C C . TRP A 1 365 ? -21.232 -0.571 -8.732 1.00 46.69 365 TRP A C 1
ATOM 2994 O O . TRP A 1 365 ? -22.335 -1.018 -8.416 1.00 46.69 365 TRP A O 1
ATOM 3004 N N . SER A 1 366 ? -20.460 -1.102 -9.685 1.00 47.56 366 SER A N 1
ATOM 3005 C CA . SER A 1 366 ? -20.758 -2.277 -10.513 1.00 47.56 366 SER A CA 1
ATOM 3006 C C . SER A 1 366 ? -20.120 -3.575 -9.989 1.00 47.56 366 SER A C 1
ATOM 3008 O O . SER A 1 366 ? -20.026 -4.540 -10.740 1.00 47.56 366 SER A O 1
ATOM 3010 N N . ASN A 1 367 ? -19.650 -3.610 -8.734 1.00 48.53 367 ASN A N 1
ATOM 3011 C CA . ASN A 1 367 ? -18.913 -4.736 -8.138 1.00 48.53 367 ASN A CA 1
ATOM 3012 C C . ASN A 1 367 ? -17.608 -5.108 -8.871 1.00 48.53 367 ASN A C 1
ATOM 3014 O O . ASN A 1 367 ? -17.108 -6.223 -8.738 1.00 48.53 367 ASN A O 1
ATOM 3018 N N . ILE A 1 368 ? -17.022 -4.177 -9.624 1.00 52.62 368 ILE A N 1
ATOM 3019 C CA . ILE A 1 368 ? -15.715 -4.372 -10.259 1.00 52.62 368 ILE A CA 1
ATOM 3020 C C . ILE A 1 368 ? -14.645 -3.942 -9.263 1.00 52.62 368 ILE A C 1
ATOM 3022 O O . ILE A 1 368 ? -14.744 -2.844 -8.718 1.00 52.62 368 ILE A O 1
ATOM 3026 N N . ALA A 1 369 ? -13.620 -4.770 -9.049 1.00 53.53 369 ALA A N 1
ATOM 3027 C CA . ALA A 1 369 ? -12.483 -4.428 -8.198 1.00 53.53 369 ALA A CA 1
ATOM 3028 C C . ALA A 1 369 ? -11.947 -3.020 -8.519 1.00 53.53 369 ALA A C 1
ATOM 3030 O O . ALA A 1 369 ? -11.690 -2.679 -9.674 1.00 53.53 369 ALA A O 1
ATOM 3031 N N . SER A 1 370 ? -11.811 -2.191 -7.490 1.00 49.09 370 SER A N 1
ATOM 3032 C CA . SER A 1 370 ? -11.291 -0.830 -7.578 1.00 49.09 370 SER A CA 1
ATOM 3033 C C . SER A 1 370 ? -10.167 -0.643 -6.561 1.00 49.09 370 SER A C 1
ATOM 3035 O O . SER A 1 370 ? -10.136 -1.358 -5.563 1.00 49.09 370 SER A O 1
ATOM 3037 N N . PRO A 1 371 ? -9.240 0.301 -6.760 1.00 46.47 371 PRO A N 1
ATOM 3038 C CA . PRO A 1 371 ? -8.324 0.738 -5.703 1.00 46.47 371 PRO A CA 1
ATOM 3039 C C . PRO A 1 371 ? -9.083 1.434 -4.555 1.00 46.47 371 PRO A C 1
ATOM 3041 O O . PRO A 1 371 ? -10.090 2.111 -4.797 1.00 46.47 371 PRO A O 1
ATOM 3044 N N . PHE A 1 372 ? -8.568 1.334 -3.327 1.00 41.84 372 PHE A N 1
ATOM 3045 C CA . PHE A 1 372 ? -8.999 2.148 -2.189 1.00 41.84 372 PHE A CA 1
ATOM 3046 C C . PHE A 1 372 ? -8.307 3.513 -2.314 1.00 41.84 372 PHE A C 1
ATOM 3048 O O . PHE A 1 372 ? -7.147 3.684 -1.941 1.00 41.84 372 PHE A O 1
ATOM 3055 N N . SER A 1 373 ? -8.984 4.519 -2.869 1.00 34.16 373 SER A N 1
ATOM 3056 C CA . SER A 1 373 ? -8.482 5.893 -2.776 1.00 34.16 373 SER A CA 1
ATOM 3057 C C . SER A 1 373 ? -9.088 6.571 -1.551 1.00 34.16 373 SER A C 1
ATOM 3059 O O . SER A 1 373 ? -10.241 7.004 -1.602 1.00 34.16 373 SER A O 1
ATOM 3061 N N . SER A 1 374 ? -8.313 6.730 -0.474 1.00 30.34 374 SER A N 1
ATOM 3062 C CA . SER A 1 374 ? -8.557 7.848 0.435 1.00 30.34 374 SER A CA 1
ATOM 3063 C C . SER A 1 374 ? -8.274 9.121 -0.368 1.00 30.34 374 SER A C 1
ATOM 3065 O O . SER A 1 374 ? -7.194 9.313 -0.934 1.00 30.34 374 SER A O 1
ATOM 3067 N N . PHE A 1 375 ? -9.289 9.965 -0.550 1.00 28.06 375 PHE A N 1
ATOM 3068 C CA . PHE A 1 375 ? -9.096 11.239 -1.233 1.00 28.06 375 PHE A CA 1
ATOM 3069 C C . PHE A 1 375 ? -8.299 12.156 -0.305 1.00 28.06 375 PHE A C 1
ATOM 3071 O O . PHE A 1 375 ? -8.870 12.859 0.523 1.00 28.06 375 PHE A O 1
ATOM 3078 N N . THR A 1 376 ? -6.975 12.155 -0.445 1.00 25.62 376 THR A N 1
ATOM 3079 C CA . THR A 1 376 ? -6.124 13.158 0.191 1.00 25.62 376 THR A CA 1
ATOM 3080 C C . THR A 1 376 ? -6.484 14.538 -0.352 1.00 25.62 376 THR A C 1
ATOM 3082 O O . THR A 1 376 ? -6.637 14.766 -1.559 1.00 25.62 376 THR A O 1
ATOM 3085 N N . LYS A 1 377 ? -6.663 15.485 0.569 1.00 28.73 377 LYS A N 1
ATOM 3086 C CA . LYS A 1 377 ? -6.916 16.894 0.283 1.00 28.73 377 LYS A CA 1
ATOM 3087 C C . LYS A 1 377 ? -5.784 17.418 -0.608 1.00 28.73 377 LYS A C 1
ATOM 3089 O O . LYS A 1 377 ? -4.645 17.545 -0.167 1.00 28.73 377 LYS A O 1
ATOM 3094 N N . LYS A 1 378 ? -6.082 17.779 -1.862 1.00 25.55 378 LYS A N 1
ATOM 3095 C CA . LYS A 1 378 ? -5.212 18.684 -2.629 1.00 25.55 378 LYS A CA 1
ATOM 3096 C C . LYS A 1 378 ? -5.211 20.035 -1.908 1.00 25.55 378 LYS A C 1
ATOM 3098 O O . LYS A 1 378 ? -6.055 20.883 -2.178 1.00 25.55 378 LYS A O 1
ATOM 3103 N N . ILE A 1 379 ? -4.262 20.257 -1.003 1.00 33.47 379 ILE A N 1
ATOM 3104 C CA . ILE A 1 379 ? -3.863 21.614 -0.633 1.00 33.47 379 ILE A CA 1
ATOM 3105 C C . ILE A 1 379 ? -2.836 22.062 -1.669 1.00 33.47 379 ILE A C 1
ATOM 3107 O O . ILE A 1 379 ? -1.698 21.602 -1.660 1.00 33.47 379 ILE A O 1
ATOM 3111 N N . ARG A 1 380 ? -3.284 22.919 -2.591 1.00 23.53 380 ARG A N 1
ATOM 3112 C CA . ARG A 1 380 ? -2.561 24.070 -3.165 1.00 23.53 380 ARG A CA 1
ATOM 3113 C C . ARG A 1 380 ? -3.454 24.708 -4.227 1.00 23.53 380 ARG A C 1
ATOM 3115 O O . ARG A 1 380 ? -3.326 24.445 -5.418 1.00 23.53 380 ARG A O 1
ATOM 3122 N N . ALA A 1 381 ? -4.357 25.565 -3.766 1.00 26.39 381 ALA A N 1
ATOM 3123 C CA . ALA A 1 381 ? -4.625 26.790 -4.494 1.00 26.39 381 ALA A CA 1
ATOM 3124 C C . ALA A 1 381 ? -3.514 27.765 -4.085 1.00 26.39 381 ALA A C 1
ATOM 3126 O O . ALA A 1 381 ? -3.590 28.392 -3.036 1.00 26.39 381 ALA A O 1
ATOM 3127 N N . HIS A 1 382 ? -2.447 27.826 -4.875 1.00 25.03 382 HIS A N 1
ATOM 3128 C CA . HIS A 1 382 ? -1.773 29.100 -5.065 1.00 25.03 382 HIS A CA 1
ATOM 3129 C C . HIS A 1 382 ? -2.065 29.500 -6.502 1.00 25.03 382 HIS A C 1
ATOM 3131 O O . HIS A 1 382 ? -1.646 28.851 -7.457 1.00 25.03 382 HIS A O 1
ATOM 3137 N N . THR A 1 383 ? -2.943 30.488 -6.580 1.00 25.44 383 THR A N 1
ATOM 3138 C CA . THR A 1 383 ? -2.990 31.550 -7.572 1.00 25.44 383 THR A CA 1
ATOM 3139 C C . THR A 1 383 ? -1.624 31.785 -8.226 1.00 25.44 383 THR A C 1
ATOM 3141 O O . THR A 1 383 ? -0.655 31.989 -7.503 1.00 25.44 383 THR A O 1
ATOM 3144 N N . LEU A 1 384 ? -1.639 31.732 -9.566 1.00 29.42 384 LEU A N 1
ATOM 3145 C CA . LEU A 1 384 ? -0.760 32.359 -10.570 1.00 29.42 384 LEU A CA 1
ATOM 3146 C C . LEU A 1 384 ? 0.755 32.401 -10.312 1.00 29.42 384 LEU A C 1
ATOM 3148 O O . LEU A 1 384 ? 1.202 33.157 -9.425 1.00 29.42 384 LEU A O 1
#

Radius of gyration: 24.99 Å; Cα contacts (8 Å, |Δi|>4): 502; chains: 1; bounding box: 62×53×65 Å